Protein AF-A0A7S0TGJ1-F1 (afdb_monomer_lite)

Radius of gyration: 67.85 Å; chains: 1; bounding box: 145×49×220 Å

Sequence (548 aa):
MAGVYGAMGGGLGKPRREGGSGSERRVVVGLFCVAAVCCLGLALLWNATPGSPSSATEMLLAPKAKLGGAAWPAQNTAPAPVHPMSGEAMAHAWRRGLQSPVQNAAEDAVAQRVHLLDRLHKQIAAEQKHVEEMREQEQKLAAKHAEVQAQVEHLTRSSRASASDIHNLRNRYLHKVRELQQEEKMQREHIEDQRVEVHRRIRGLEQDASDLGAGLAKDVAKADYYRSQDAEAARQIEEMEGRAKQAREQEVESRTDLDAARLATLSKRVLEAQAVAKEKVARVVAEEHGQAVRKAVRARRELNTAKEKLLVESAQAKAAVHAAIAAHHGVHHAQHELDEVEEKVARERRLYREEVAKTQNLKSRAIMAEDHARLVEKKTDKAEAELEDLRSTERDKWEQAQEAIAKVETAEGDEAVAKTRGQVVHRESQEAVAEALRVRERATREEQMSRHRLDEAEKGMREMTHRKEVTMVGAVKSMGHARRGDAELAVAEKRRRTAKTASGILQARAQHTEEKAEGLMHSLGALAALARQAARVADQSRVKAQVA

Foldseek 3Di:
DDDDDDDDDDDPDDDDPDDDDDDVVVVVVVVVVVVVVVVVVVVVVVVPDPDDDDPDPPPPPDPPPPPPDPPDPPPPDDDDDDDDDDPVVVVVCVVVVVVVVVVVVVVVVVVVVVVVVVVVVVVVVVVVVVVVVVVVVVVVVVVVVVVVVVVVVVVVVVVVVVVVVVVVVVVVVVVVVVVVVVVVVVVVVVVVVVVVVVVVVVVVVVVVVVVVVVVVVVVVVVVVVVVVVVVVVVVVVVVVVVVVVVVVVPPDDDDDDPPVPVVVVVVVVVVVVVVVVVVVVVVVLVVLLVVLVVLLVVLVVVLVVLVVVLVVLVVVLVVLVVVLVVLVVVLVVLVVVLVVLVVVLVVLVVQLVVLVVLLVVLVVQLVVLVVVLVVLVVVLVVLVVVLVVLVVVLVVLVVVLVVLVVVLVVVVVDDDVCDPVVVVSVVVNVVSVVVNVVSVVVSVVVNVVSVVVNVVSVVVSVVSVVSSVVSVVSSVVSVVVSVVSVVVSVVSVVVSVVSVVSSVVSVVVSVVSVVVSVVSVVVSVVSVVVSVVSVVSSVVSVVSSVVD

Organism: Hemiselmis andersenii (NCBI:txid464988)

Secondary structure (DSSP, 8-state):
-----------------PPP-SSHHHHHHHHHHHHHHHHHHHHHHTT------------------------------PPPP-----HHHHHHHHHHHHHHHHHHHHHHHHHHHHHHHHHHHHHHHHHHHHHHHHHHHHHHHHHHHHHHHHHHHHHHHHHHHHHHHHHHHHHHHHHHHHHHHHHHHHHHHHHHHHHHHHHHHHHHHHHHHHHHHHHHHHHHHHHHHHHHHHHHHHHHHHHHHHHHHHHTTS---S--SSHHHHHHHHHHHHHHHHHHHHHHHHHHHHHHHHHHHHHHHHHHHHHHHHHHHHHHHHHHHHHHHHHHHHHHHHHHHHHHHHHHHHHHHHHHHHHHHHHHHHHHHHHHHHHHHHHHHHHHHHHHHHHHHHHHHHHHHHHHHHHHHHHHHHHHHHHHSS-SSHHHHHHHHHHHHHHHHHHHHHHHHHHHHHHHHHHHHHHHHHHHHHHHHHHHHHHHHHHHHHHHHHHHHHHHHHHHHHHHHHHHHHHHHHHHHHHHHHHHHHHHHHHHHHHHHHHHHHHHHHHHHHHHHHH-

pLDDT: mean 71.43, std 18.02, range [29.83, 93.69]

Structure (mmCIF, N/CA/C/O backbone):
data_AF-A0A7S0TGJ1-F1
#
_entry.id   AF-A0A7S0TGJ1-F1
#
loop_
_atom_site.group_PDB
_atom_site.id
_atom_site.type_symbol
_atom_site.label_atom_id
_atom_site.label_alt_id
_atom_site.label_comp_id
_atom_site.label_asym_id
_atom_site.label_entity_id
_atom_site.label_seq_id
_atom_site.pdbx_PDB_ins_code
_atom_site.Cartn_x
_atom_site.Cartn_y
_atom_site.Cartn_z
_atom_site.occupancy
_atom_site.B_iso_or_equiv
_atom_site.auth_seq_id
_atom_site.auth_comp_id
_atom_site.auth_asym_id
_atom_site.auth_atom_id
_atom_site.pdbx_PDB_model_num
ATOM 1 N N . MET A 1 1 ? -4.775 9.942 70.144 1.00 37.19 1 MET A N 1
ATOM 2 C CA . MET A 1 1 ? -3.330 10.212 70.280 1.00 37.19 1 MET A CA 1
ATOM 3 C C . MET A 1 1 ? -2.711 10.220 68.892 1.00 37.19 1 MET A C 1
ATOM 5 O O . MET A 1 1 ? -2.969 9.272 68.169 1.00 37.19 1 MET A O 1
ATOM 9 N N . ALA A 1 2 ? -1.993 11.311 68.579 1.00 36.16 2 ALA A N 1
ATOM 10 C CA . ALA A 1 2 ? -1.065 11.569 67.459 1.00 36.16 2 ALA A CA 1
ATOM 11 C C . ALA A 1 2 ? -1.489 11.078 66.049 1.00 36.16 2 ALA A C 1
ATOM 13 O O . ALA A 1 2 ? -1.527 9.887 65.796 1.00 36.16 2 ALA A O 1
ATOM 14 N N . GLY A 1 3 ? -1.803 11.900 65.043 1.00 36.00 3 GLY A N 1
ATOM 15 C CA . GLY A 1 3 ? -1.494 13.309 64.811 1.00 36.00 3 GLY A CA 1
ATOM 16 C C . GLY A 1 3 ? -0.112 13.481 64.182 1.00 36.00 3 GLY A C 1
ATOM 17 O O . GLY A 1 3 ? 0.844 13.588 64.934 1.00 36.00 3 GLY A O 1
ATOM 18 N N . VAL A 1 4 ? -0.025 13.565 62.845 1.00 41.81 4 VAL A N 1
ATOM 19 C CA . VAL A 1 4 ? 1.025 14.319 62.131 1.00 41.81 4 VAL A CA 1
ATOM 20 C C . VAL A 1 4 ? 0.439 14.911 60.843 1.00 41.81 4 VAL A C 1
ATOM 22 O O . VAL A 1 4 ? 0.062 14.202 59.913 1.00 41.81 4 VAL A O 1
ATOM 25 N N . TYR A 1 5 ? 0.358 16.239 60.850 1.00 38.88 5 TYR A N 1
ATOM 26 C CA . TYR A 1 5 ? 0.202 17.141 59.713 1.00 38.88 5 TYR A CA 1
ATOM 27 C C . TYR A 1 5 ? 1.490 17.187 58.878 1.00 38.88 5 TYR A C 1
ATOM 29 O O . TYR A 1 5 ? 2.584 17.120 59.431 1.00 38.88 5 TYR A O 1
ATOM 37 N N . GLY A 1 6 ? 1.363 17.431 57.574 1.00 34.47 6 GLY A N 1
ATOM 38 C CA . GLY A 1 6 ? 2.498 17.743 56.704 1.00 34.47 6 GLY A CA 1
ATOM 39 C C . GLY A 1 6 ? 2.051 18.223 55.329 1.00 34.47 6 GLY A C 1
ATOM 40 O O . GLY A 1 6 ? 2.054 17.463 54.369 1.00 34.47 6 GLY A O 1
ATOM 41 N N . ALA A 1 7 ? 1.620 19.482 55.259 1.00 39.09 7 ALA A N 1
ATOM 42 C CA . ALA A 1 7 ? 1.393 20.215 54.019 1.00 39.09 7 ALA A CA 1
ATOM 43 C C . ALA A 1 7 ? 2.721 20.510 53.300 1.00 39.09 7 ALA A C 1
ATOM 45 O O . ALA A 1 7 ? 3.724 20.712 53.974 1.00 39.09 7 ALA A O 1
ATOM 46 N N . MET A 1 8 ? 2.703 20.629 51.967 1.00 34.88 8 MET A N 1
ATOM 47 C CA . MET A 1 8 ? 3.162 21.821 51.229 1.00 34.88 8 MET A CA 1
ATOM 48 C C . MET A 1 8 ? 3.081 21.610 49.706 1.00 34.88 8 MET A C 1
ATOM 50 O O . MET A 1 8 ? 3.581 20.626 49.176 1.00 34.88 8 MET A O 1
ATOM 54 N N . GLY A 1 9 ? 2.553 22.626 49.013 1.00 31.33 9 GLY A N 1
ATOM 55 C CA . GLY A 1 9 ? 3.303 23.226 47.905 1.00 31.33 9 GLY A CA 1
ATOM 56 C C . GLY A 1 9 ? 2.837 22.965 46.472 1.00 31.33 9 GLY A C 1
ATOM 57 O O . GLY A 1 9 ? 3.337 22.070 45.812 1.00 31.33 9 GLY A O 1
ATOM 58 N N . GLY A 1 10 ? 1.994 23.871 45.965 1.00 32.47 10 GLY A N 1
ATOM 59 C CA . GLY A 1 10 ? 2.316 24.681 44.778 1.00 32.47 10 GLY A CA 1
ATOM 60 C C . GLY A 1 10 ? 2.366 24.009 43.401 1.00 32.47 10 GLY A C 1
ATOM 61 O O . GLY A 1 10 ? 3.331 23.343 43.052 1.00 32.47 10 GLY A O 1
ATOM 62 N N . GLY A 1 11 ? 1.391 24.334 42.544 1.00 31.67 11 GLY A N 1
ATOM 63 C CA . GLY A 1 11 ? 1.471 24.004 41.119 1.00 31.67 11 GLY A CA 1
ATOM 64 C C . GLY A 1 11 ? 0.236 24.361 40.296 1.00 31.67 11 GLY A C 1
ATOM 65 O O . GLY A 1 11 ? -0.261 23.523 39.553 1.00 31.67 11 GLY A O 1
ATOM 66 N N . LEU A 1 12 ? -0.282 25.589 40.413 1.00 40.62 12 LEU A N 1
ATOM 67 C CA . LEU A 1 12 ? -1.265 26.130 39.464 1.00 40.62 12 LEU A CA 1
ATOM 68 C C . LEU A 1 12 ? -0.578 26.416 38.117 1.00 40.62 12 LEU A C 1
ATOM 70 O O . LEU A 1 12 ? -0.159 27.537 37.835 1.00 40.62 12 LEU A O 1
ATOM 74 N N . GLY A 1 13 ? -0.457 25.385 37.283 1.00 32.91 13 GLY A N 1
ATOM 75 C CA . GLY A 1 13 ? -0.057 25.504 35.884 1.00 32.91 13 GLY A CA 1
ATOM 76 C C . GLY A 1 13 ? -1.261 25.832 35.002 1.00 32.91 13 GLY A C 1
ATOM 77 O O . GLY A 1 13 ? -2.020 24.946 34.624 1.00 32.91 13 GLY A O 1
ATOM 78 N N . LYS A 1 14 ? -1.434 27.113 34.660 1.00 40.56 14 LYS A N 1
ATOM 79 C CA . LYS A 1 14 ? -2.301 27.552 33.553 1.00 40.56 14 LYS A CA 1
ATOM 80 C C . LYS A 1 14 ? -1.776 26.965 32.232 1.00 40.56 14 LYS A C 1
ATOM 82 O O . LYS A 1 14 ? -0.620 27.239 31.908 1.00 40.56 14 LYS A O 1
ATOM 87 N N . PRO A 1 15 ? -2.588 26.299 31.392 1.00 38.78 15 PRO A N 1
ATOM 88 C CA . PRO A 1 15 ? -2.258 26.196 29.983 1.00 38.78 15 PRO A CA 1
ATOM 89 C C . PRO A 1 15 ? -2.573 27.535 29.307 1.00 38.78 15 PRO A C 1
ATOM 91 O O . PRO A 1 15 ? -3.709 28.007 29.231 1.00 38.78 15 PRO A O 1
ATOM 94 N N . ARG A 1 16 ? -1.489 28.165 28.871 1.00 33.72 16 ARG A N 1
ATOM 95 C CA . ARG A 1 16 ? -1.413 29.361 28.045 1.00 33.72 16 ARG A CA 1
ATOM 96 C C . ARG A 1 16 ? -2.177 29.109 26.737 1.00 33.72 16 ARG A C 1
ATOM 98 O O . ARG A 1 16 ? -1.843 28.196 25.990 1.00 33.72 16 ARG A O 1
ATOM 105 N N . ARG A 1 17 ? -3.196 29.929 26.459 1.00 42.38 17 ARG A N 1
ATOM 106 C CA . ARG A 1 17 ? -3.694 30.152 25.094 1.00 42.38 17 ARG A CA 1
ATOM 107 C C . ARG A 1 17 ? -2.546 30.780 24.303 1.00 42.38 17 ARG A C 1
ATOM 109 O O . ARG A 1 17 ? -2.252 31.955 24.502 1.00 42.38 17 ARG A O 1
ATOM 116 N N . GLU A 1 18 ? -1.910 30.005 23.436 1.00 37.72 18 GLU A N 1
ATOM 117 C CA . GLU A 1 18 ? -1.131 30.539 22.322 1.00 37.72 18 GLU A CA 1
ATOM 118 C C . GLU A 1 18 ? -1.957 30.413 21.045 1.00 37.72 18 GLU A C 1
ATOM 120 O O . GLU A 1 18 ? -2.684 29.443 20.822 1.00 37.72 18 GLU A O 1
ATOM 125 N N . GLY A 1 19 ? -1.946 31.514 20.303 1.00 35.44 19 GLY A N 1
ATOM 126 C CA . GLY A 1 19 ? -2.910 31.849 19.280 1.00 35.44 19 GLY A CA 1
ATOM 127 C C . GLY A 1 19 ? -2.771 31.014 18.020 1.00 35.44 19 GLY A C 1
ATOM 128 O O . GLY A 1 19 ? -1.680 30.669 17.570 1.00 35.44 19 GLY A O 1
ATOM 129 N N . GLY A 1 20 ? -3.925 30.767 17.410 1.00 44.50 20 GLY A N 1
ATOM 130 C CA . GLY A 1 20 ? -3.998 30.433 16.004 1.00 44.50 20 GLY A CA 1
ATOM 131 C C . GLY A 1 20 ? -3.552 31.620 15.155 1.00 44.50 20 GLY A C 1
ATOM 132 O O . GLY A 1 20 ? -4.151 32.686 15.207 1.00 44.50 20 GLY A O 1
ATOM 133 N N . SER A 1 21 ? -2.515 31.409 14.353 1.00 45.38 21 SER A N 1
ATOM 134 C CA . SER A 1 21 ? -2.372 31.985 13.013 1.00 45.38 21 SER A CA 1
ATOM 135 C C . SER A 1 21 ? -1.177 31.303 12.348 1.00 45.38 21 SER A C 1
ATOM 137 O O . SER A 1 21 ? -0.030 31.630 12.645 1.00 45.38 21 SER A O 1
ATOM 139 N N . GLY A 1 22 ? -1.399 30.320 11.476 1.00 40.94 22 GLY A N 1
ATOM 140 C CA . GLY A 1 22 ? -0.255 29.691 10.805 1.00 40.94 22 GLY A CA 1
ATOM 141 C C . GLY A 1 22 ? -0.551 28.621 9.763 1.00 40.94 22 GLY A C 1
ATOM 142 O O . GLY A 1 22 ? 0.286 28.404 8.889 1.00 40.94 22 GLY A O 1
ATOM 143 N N . SER A 1 23 ? -1.719 27.978 9.788 1.00 40.00 23 SER A N 1
ATOM 144 C CA . SER A 1 23 ? -2.023 26.900 8.836 1.00 40.00 23 SER A CA 1
ATOM 145 C C . SER A 1 23 ? -2.669 27.382 7.532 1.00 40.00 23 SER A C 1
ATOM 147 O O . SER A 1 23 ? -2.473 26.746 6.500 1.00 40.00 23 SER A O 1
ATOM 149 N N . GLU A 1 24 ? -3.340 28.537 7.513 1.00 44.03 24 GLU A N 1
ATOM 150 C CA . GLU A 1 24 ? -4.018 29.022 6.295 1.00 44.03 24 GLU A CA 1
ATOM 151 C C . GLU A 1 24 ? -3.068 29.621 5.245 1.00 44.03 24 GLU A C 1
ATOM 153 O O . GLU A 1 24 ? -3.372 29.597 4.054 1.00 44.03 24 GLU A O 1
ATOM 158 N N . ARG A 1 25 ? -1.862 30.072 5.623 1.00 44.19 25 ARG A N 1
ATOM 159 C CA . ARG A 1 25 ? -0.899 30.628 4.647 1.00 44.19 25 ARG A CA 1
ATOM 160 C C . ARG A 1 25 ? -0.108 29.576 3.867 1.00 44.19 25 ARG A C 1
ATOM 162 O O . ARG A 1 25 ? 0.466 29.909 2.837 1.00 44.19 25 ARG A O 1
ATOM 169 N N . ARG A 1 26 ? -0.089 28.308 4.298 1.00 44.56 26 ARG A N 1
ATOM 170 C CA . ARG A 1 26 ? 0.627 27.240 3.566 1.00 44.56 26 ARG A CA 1
ATOM 171 C C . ARG A 1 26 ? -0.214 26.602 2.460 1.00 44.56 26 ARG A C 1
ATOM 173 O O . ARG A 1 26 ? 0.349 26.112 1.487 1.00 44.56 26 ARG A O 1
ATOM 180 N N . VAL A 1 27 ? -1.541 26.681 2.556 1.00 47.38 27 VAL A N 1
ATOM 181 C CA . VAL A 1 27 ? -2.450 26.143 1.530 1.00 47.38 27 VAL A CA 1
ATOM 182 C C . VAL A 1 27 ? -2.528 27.072 0.310 1.00 47.38 27 VAL A C 1
ATOM 184 O O . VAL A 1 27 ? -2.579 26.595 -0.820 1.00 47.38 27 VAL A O 1
ATOM 187 N N . VAL A 1 28 ? -2.412 28.391 0.502 1.00 45.25 28 VAL A N 1
ATOM 188 C CA . VAL A 1 28 ? -2.450 29.365 -0.608 1.00 45.25 28 VAL A CA 1
ATOM 189 C C . VAL A 1 28 ? -1.144 29.379 -1.422 1.00 45.25 28 VAL A C 1
ATOM 191 O O . VAL A 1 28 ? -1.186 29.514 -2.642 1.00 45.25 28 VAL A O 1
ATOM 194 N N . VAL A 1 29 ? 0.015 29.145 -0.794 1.00 45.78 29 VAL A N 1
ATOM 195 C CA . VAL A 1 29 ? 1.311 29.077 -1.506 1.00 45.78 29 VAL A CA 1
ATOM 196 C C . VAL A 1 29 ? 1.459 27.770 -2.302 1.00 45.78 29 VAL A C 1
ATOM 198 O O . VAL A 1 29 ? 2.026 27.775 -3.392 1.00 45.78 29 VAL A O 1
ATOM 201 N N . GLY A 1 30 ? 0.877 26.662 -1.825 1.00 42.03 30 GLY A N 1
ATOM 202 C CA . GLY A 1 30 ? 0.850 25.393 -2.564 1.00 42.03 30 GLY A CA 1
ATOM 203 C C . GLY A 1 30 ? -0.018 25.434 -3.829 1.00 42.03 30 GLY A C 1
ATOM 204 O O . GLY A 1 30 ? 0.357 24.863 -4.850 1.00 42.03 30 GLY A O 1
ATOM 205 N N . LEU A 1 31 ? -1.140 26.160 -3.796 1.00 45.44 31 LEU A N 1
ATOM 206 C CA . LEU A 1 31 ? -2.045 26.314 -4.944 1.00 45.44 31 LEU A CA 1
ATOM 207 C C . LEU A 1 31 ? -1.487 27.245 -6.035 1.00 45.44 31 LEU A C 1
ATOM 209 O O . LEU A 1 31 ? -1.687 26.978 -7.220 1.00 45.44 31 LEU A O 1
ATOM 213 N N . PHE A 1 32 ? -0.716 28.276 -5.669 1.00 42.59 32 PHE A N 1
ATOM 214 C CA . PHE A 1 32 ? -0.068 29.160 -6.649 1.00 42.59 32 PHE A CA 1
ATOM 215 C C . PHE A 1 32 ? 1.072 28.477 -7.424 1.00 42.59 32 PHE A C 1
ATOM 217 O O . PHE A 1 32 ? 1.235 28.731 -8.619 1.00 42.59 32 PHE A O 1
ATOM 224 N N . CYS A 1 33 ? 1.811 27.553 -6.802 1.00 45.12 33 CYS A N 1
ATOM 225 C CA . CYS A 1 33 ? 2.866 26.801 -7.491 1.00 45.12 33 CYS A CA 1
ATOM 226 C C . CYS A 1 33 ? 2.312 25.788 -8.509 1.00 45.12 33 CYS A C 1
ATOM 228 O O . CYS A 1 33 ? 2.917 25.585 -9.559 1.00 45.12 33 CYS A O 1
ATOM 230 N N . VAL A 1 34 ? 1.141 25.193 -8.254 1.00 49.81 34 VAL A N 1
ATOM 231 C CA . VAL A 1 34 ? 0.502 24.258 -9.201 1.00 49.81 34 VAL A CA 1
ATOM 232 C C . VAL A 1 34 ? -0.098 25.002 -10.402 1.00 49.81 34 VAL A C 1
ATOM 234 O O . VAL A 1 34 ? 0.002 24.520 -11.531 1.00 49.81 34 VAL A O 1
ATOM 237 N N . ALA A 1 35 ? -0.632 26.211 -10.196 1.00 44.31 35 ALA A N 1
ATOM 238 C CA . ALA A 1 35 ? -1.129 27.059 -11.281 1.00 44.31 35 ALA A CA 1
ATOM 239 C C . ALA A 1 35 ? 0.004 27.589 -12.186 1.00 44.31 35 ALA A C 1
ATOM 241 O O . ALA A 1 35 ? -0.128 27.565 -13.408 1.00 44.31 35 ALA A O 1
ATOM 242 N N . ALA A 1 36 ? 1.152 27.984 -11.621 1.00 45.03 36 ALA A N 1
ATOM 243 C CA . ALA A 1 36 ? 2.300 28.463 -12.401 1.00 45.03 36 ALA A CA 1
ATOM 244 C C . ALA A 1 36 ? 2.950 27.360 -13.262 1.00 45.03 36 ALA A C 1
ATOM 246 O O . ALA A 1 36 ? 3.351 27.614 -14.399 1.00 45.03 36 ALA A O 1
ATOM 247 N N . VAL A 1 37 ? 2.996 26.119 -12.763 1.00 52.09 37 VAL A N 1
ATOM 248 C CA . VAL A 1 37 ? 3.531 24.966 -13.511 1.00 52.09 37 VAL A CA 1
ATOM 249 C C . VAL A 1 37 ? 2.563 24.505 -14.612 1.00 52.09 37 VAL A C 1
ATOM 251 O O . VAL A 1 37 ? 3.011 24.108 -15.687 1.00 52.09 37 VAL A O 1
ATOM 254 N N . CYS A 1 38 ? 1.245 24.649 -14.418 1.00 48.00 38 CYS A N 1
ATOM 255 C CA . CYS A 1 38 ? 0.262 24.384 -15.476 1.00 48.00 38 CYS A CA 1
ATOM 256 C C . CYS A 1 38 ? 0.283 25.448 -16.592 1.00 48.00 38 CYS A C 1
ATOM 258 O O . CYS A 1 38 ? 0.140 25.100 -17.764 1.00 48.00 38 CYS A O 1
ATOM 260 N N . CYS A 1 39 ? 0.533 26.723 -16.270 1.00 42.84 39 CYS A N 1
ATOM 261 C CA . CYS A 1 39 ? 0.654 27.785 -17.278 1.00 42.84 39 CYS A CA 1
ATOM 262 C C . CYS A 1 39 ? 1.944 27.679 -18.116 1.00 42.84 39 CYS A C 1
ATOM 264 O O . CYS A 1 39 ? 1.918 27.966 -19.311 1.00 42.84 39 CYS A O 1
ATOM 266 N N . LEU A 1 40 ? 3.054 27.201 -17.537 1.00 44.47 40 LEU A N 1
ATOM 267 C CA . LEU A 1 40 ? 4.295 26.920 -18.280 1.00 44.47 40 LEU A CA 1
ATOM 268 C C . LEU A 1 40 ? 4.180 25.674 -19.178 1.00 44.47 40 LEU A C 1
ATOM 270 O O . LEU A 1 40 ? 4.745 25.655 -20.271 1.00 44.47 40 LEU A O 1
ATOM 274 N N . GLY A 1 41 ? 3.395 24.670 -18.770 1.00 41.62 41 GLY A N 1
ATOM 275 C CA . GLY A 1 41 ? 3.066 23.513 -19.612 1.00 41.62 41 GLY A CA 1
ATOM 276 C C . GLY A 1 41 ? 2.197 23.872 -20.824 1.00 41.62 41 GLY A C 1
ATOM 277 O O . GLY A 1 41 ? 2.418 23.351 -21.914 1.00 41.62 41 GLY A O 1
ATOM 278 N N . LEU A 1 42 ? 1.265 24.818 -20.669 1.00 43.94 42 LEU A N 1
ATOM 279 C CA . LEU A 1 42 ? 0.424 25.319 -21.765 1.00 43.94 42 LEU A CA 1
ATOM 280 C C . LEU A 1 42 ? 1.164 26.288 -22.705 1.00 43.94 42 LEU A C 1
ATOM 282 O O . LEU A 1 42 ? 0.893 26.281 -23.902 1.00 43.94 42 LEU A O 1
ATOM 286 N N . ALA A 1 43 ? 2.151 27.048 -22.218 1.00 40.94 43 ALA A N 1
ATOM 287 C CA . ALA A 1 43 ? 2.995 27.901 -23.065 1.00 40.94 43 ALA A CA 1
ATOM 288 C C . ALA A 1 43 ? 3.968 27.101 -23.960 1.00 40.94 43 ALA A C 1
ATOM 290 O O . ALA A 1 43 ? 4.314 27.550 -25.051 1.00 40.94 43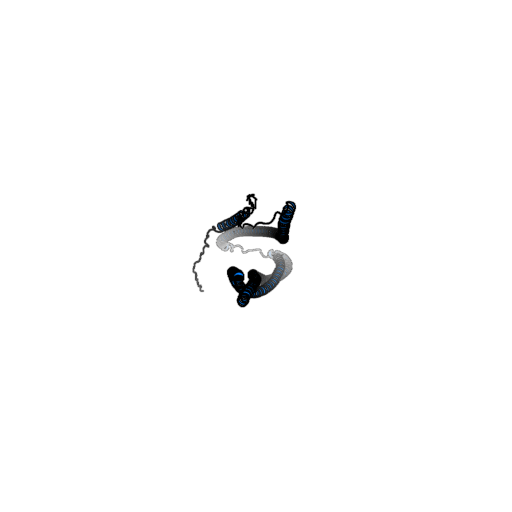 ALA A O 1
ATOM 291 N N . LEU A 1 44 ? 4.374 25.896 -23.541 1.00 42.56 44 LEU A N 1
ATOM 292 C C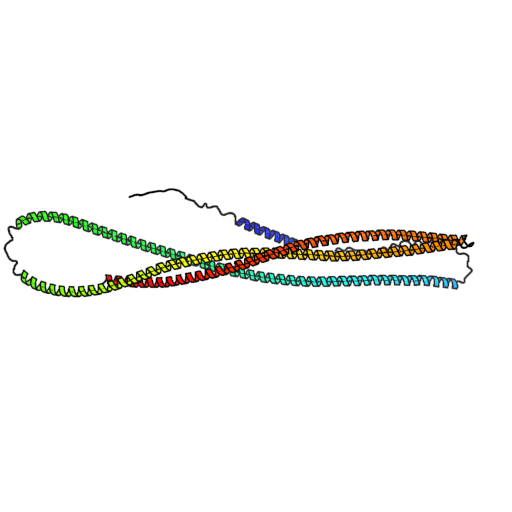A . LEU A 1 44 ? 5.204 24.994 -24.353 1.00 42.56 44 LEU A CA 1
ATOM 293 C C . LEU A 1 44 ? 4.391 24.168 -25.364 1.00 42.56 44 LEU A C 1
ATOM 295 O O . LEU A 1 44 ? 4.931 23.772 -26.393 1.00 42.56 44 LEU A O 1
ATOM 299 N N . LEU A 1 45 ? 3.094 23.962 -25.115 1.00 41.31 45 LEU A N 1
ATOM 300 C CA . LEU A 1 45 ? 2.175 23.300 -26.050 1.00 41.31 45 LEU A CA 1
ATOM 301 C C . LEU A 1 45 ? 1.581 24.251 -27.101 1.00 41.31 45 LEU A C 1
ATOM 303 O O . LEU A 1 45 ? 1.159 23.785 -28.155 1.00 41.31 45 LEU A O 1
ATOM 307 N N . TRP A 1 46 ? 1.607 25.570 -26.875 1.00 39.72 46 TRP A N 1
ATOM 308 C CA . TRP A 1 46 ? 1.135 26.550 -27.864 1.00 39.72 46 TRP A CA 1
ATOM 309 C C . TRP A 1 46 ? 2.192 26.965 -28.904 1.00 39.72 46 TRP A C 1
ATOM 311 O O . TRP A 1 46 ? 1.837 27.518 -29.938 1.00 39.72 46 TRP A O 1
ATOM 321 N N . ASN A 1 47 ? 3.472 26.636 -28.686 1.00 35.72 47 ASN A N 1
ATOM 322 C CA . ASN A 1 47 ? 4.553 26.837 -29.667 1.00 35.72 47 ASN A CA 1
ATOM 323 C C . ASN A 1 47 ? 4.782 25.629 -30.596 1.00 35.72 47 ASN A C 1
ATOM 325 O O . ASN A 1 47 ? 5.729 25.622 -31.380 1.00 35.72 47 ASN A O 1
ATOM 329 N N . ALA A 1 48 ? 3.915 24.616 -30.537 1.00 36.59 48 ALA A N 1
ATOM 330 C CA . ALA A 1 48 ? 3.970 23.429 -31.386 1.00 36.59 48 ALA A CA 1
ATOM 331 C C . ALA A 1 48 ? 2.755 23.358 -32.326 1.00 36.59 48 ALA A C 1
ATOM 333 O O . ALA A 1 48 ? 2.021 22.375 -32.357 1.00 36.59 48 ALA A O 1
ATOM 334 N N . THR A 1 49 ? 2.540 24.409 -33.115 1.00 38.25 49 THR A N 1
ATOM 335 C CA . THR A 1 49 ? 1.734 24.339 -34.342 1.00 38.25 49 THR A CA 1
ATOM 336 C C . THR A 1 49 ? 2.661 24.489 -35.545 1.00 38.25 49 THR A C 1
ATOM 338 O O . THR A 1 49 ? 3.251 25.561 -35.691 1.00 38.25 49 THR A O 1
ATOM 341 N N . PRO A 1 50 ? 2.782 23.500 -36.451 1.00 41.28 50 PRO A N 1
ATOM 342 C CA . PRO A 1 50 ? 3.354 23.747 -37.761 1.00 41.28 50 PRO A CA 1
ATOM 343 C C . PRO A 1 50 ? 2.260 24.374 -38.632 1.00 41.28 50 PRO A C 1
ATOM 345 O O . PRO A 1 50 ? 1.549 23.701 -39.373 1.00 41.28 50 PRO A O 1
ATOM 348 N N . GLY A 1 51 ? 2.095 25.687 -38.495 1.00 31.56 51 GLY A N 1
ATOM 349 C CA . GLY A 1 51 ? 1.518 26.500 -39.553 1.00 31.56 51 GLY A CA 1
ATOM 350 C C . GLY A 1 51 ? 2.591 26.691 -40.614 1.00 31.56 51 GLY A C 1
ATOM 351 O O . GLY A 1 51 ? 3.644 27.256 -40.330 1.00 31.56 51 GLY A O 1
ATOM 352 N N . SER A 1 52 ? 2.333 26.197 -41.820 1.00 38.69 52 SER A N 1
ATOM 353 C CA . SER A 1 52 ? 3.080 26.555 -43.019 1.00 38.69 52 SER A CA 1
ATOM 354 C C . SER A 1 52 ? 3.181 28.078 -43.156 1.00 38.69 52 SER A C 1
ATOM 356 O O . SER A 1 52 ? 2.155 28.763 -43.108 1.00 38.69 52 SER A O 1
ATOM 358 N N . PRO A 1 53 ? 4.370 28.587 -43.491 1.00 33.56 53 PRO A N 1
ATOM 359 C CA . PRO A 1 53 ? 4.443 29.477 -44.628 1.00 33.56 53 PRO A CA 1
ATOM 360 C C . PRO A 1 53 ? 5.463 28.942 -45.626 1.00 33.56 53 PRO A C 1
ATOM 362 O O . PRO A 1 53 ? 6.628 28.694 -45.328 1.00 33.56 53 PRO A O 1
ATOM 365 N N . SER A 1 54 ? 4.966 28.790 -46.843 1.00 36.97 54 SER A N 1
ATOM 366 C CA . SER A 1 54 ? 5.708 28.860 -48.086 1.00 36.97 54 SER A CA 1
ATOM 367 C C . SER A 1 54 ? 6.801 29.938 -48.038 1.00 36.97 54 SER A C 1
ATOM 369 O O . SER A 1 54 ? 6.537 31.111 -48.295 1.00 36.97 54 SER A O 1
ATOM 371 N N . SER A 1 55 ? 8.039 29.542 -47.756 1.00 30.39 55 SER A N 1
ATOM 372 C CA . SER A 1 55 ? 9.214 30.271 -48.219 1.00 30.39 55 SER A CA 1
ATOM 373 C C . SER A 1 55 ? 9.693 29.590 -49.491 1.00 30.39 55 SER A C 1
ATOM 375 O O . SER A 1 55 ? 10.419 28.594 -49.462 1.00 30.39 55 SER A O 1
ATOM 377 N N . ALA A 1 56 ? 9.228 30.137 -50.610 1.00 41.03 56 ALA A N 1
ATOM 378 C CA . ALA A 1 56 ? 9.841 29.969 -51.907 1.00 41.03 56 ALA A CA 1
ATOM 379 C C . ALA A 1 56 ? 11.348 30.229 -51.777 1.00 41.03 56 ALA A C 1
ATOM 381 O O . ALA A 1 56 ? 11.791 31.357 -51.584 1.00 41.03 56 ALA A O 1
ATOM 382 N N . THR A 1 57 ? 12.135 29.164 -51.846 1.00 34.34 57 THR A N 1
ATOM 383 C CA . THR A 1 57 ? 13.519 29.252 -52.294 1.00 34.34 57 THR A CA 1
ATOM 384 C C . THR A 1 57 ? 13.505 28.710 -53.708 1.00 34.34 57 THR A C 1
ATOM 386 O O . THR A 1 57 ? 13.520 27.504 -53.941 1.00 34.34 57 THR A O 1
ATOM 389 N N . GLU A 1 58 ? 13.387 29.635 -54.658 1.00 36.56 58 GLU A N 1
ATOM 390 C CA . GLU A 1 58 ? 13.763 29.412 -56.045 1.00 36.56 58 GLU A CA 1
ATOM 391 C C . GLU A 1 58 ? 15.214 28.916 -56.067 1.00 36.56 58 GLU A C 1
ATOM 393 O O . GLU A 1 58 ? 16.167 29.694 -56.074 1.00 36.56 58 GLU A O 1
ATOM 398 N N . MET A 1 59 ? 15.407 27.599 -56.080 1.00 30.77 59 MET A N 1
ATOM 399 C CA . MET A 1 59 ? 16.630 27.019 -56.614 1.00 30.77 59 MET A CA 1
ATOM 400 C C . MET A 1 59 ? 16.493 27.008 -58.136 1.00 30.77 59 MET A C 1
ATOM 402 O O . MET A 1 59 ? 16.151 26.007 -58.762 1.00 30.77 59 MET A O 1
ATOM 406 N N . LEU A 1 60 ? 16.775 28.169 -58.728 1.00 34.19 60 LEU A N 1
ATOM 407 C CA . LEU A 1 60 ? 17.220 28.290 -60.110 1.00 34.19 60 LEU A CA 1
ATOM 408 C C . LEU A 1 60 ? 18.545 27.528 -60.257 1.00 34.19 60 LEU A C 1
ATOM 410 O O . LEU A 1 60 ? 19.630 28.106 -60.234 1.00 34.19 60 LEU A O 1
ATOM 414 N N . LEU A 1 61 ? 18.467 26.211 -60.435 1.00 32.88 61 LEU A N 1
ATOM 415 C CA . LEU A 1 61 ? 19.541 25.439 -61.052 1.00 32.88 61 LEU A CA 1
ATOM 416 C C . LEU A 1 61 ? 19.421 25.607 -62.567 1.00 32.88 61 LEU A C 1
ATOM 418 O O . LEU A 1 61 ? 19.003 24.718 -63.301 1.00 32.88 61 LEU A O 1
ATOM 422 N N . ALA A 1 62 ? 19.804 26.797 -63.029 1.00 29.83 62 ALA A N 1
ATOM 423 C CA . ALA A 1 62 ? 20.266 26.967 -64.392 1.00 29.83 62 ALA A CA 1
ATOM 424 C C . ALA A 1 62 ? 21.501 26.068 -64.574 1.00 29.83 62 ALA A C 1
ATOM 426 O O . ALA A 1 62 ? 22.468 26.218 -63.816 1.00 29.83 62 ALA A O 1
ATOM 427 N N . PRO A 1 63 ? 21.540 25.162 -65.564 1.00 34.56 63 PRO A N 1
ATOM 428 C CA . PRO A 1 63 ? 22.798 24.558 -65.947 1.00 34.56 63 PRO A CA 1
ATOM 429 C C . PRO A 1 63 ? 23.651 25.666 -66.574 1.00 34.56 63 PRO A C 1
ATOM 431 O O . PRO A 1 63 ? 23.541 25.977 -67.758 1.00 34.56 63 PRO A O 1
ATOM 434 N N . LYS A 1 64 ? 24.532 26.280 -65.774 1.00 31.25 64 LYS A N 1
ATOM 435 C CA . LYS A 1 64 ? 25.744 26.911 -66.300 1.00 31.25 64 LYS A CA 1
ATOM 436 C C . LYS A 1 64 ? 26.579 25.789 -66.905 1.00 31.25 64 LYS A C 1
ATOM 438 O O . LYS A 1 64 ? 27.464 25.236 -66.255 1.00 31.25 64 LYS A O 1
ATOM 443 N N . ALA A 1 65 ? 26.299 25.470 -68.164 1.00 33.06 65 ALA A N 1
ATOM 444 C CA . ALA A 1 65 ? 27.294 24.917 -69.055 1.00 33.06 65 ALA A CA 1
ATOM 445 C C . ALA A 1 65 ? 28.440 25.936 -69.092 1.00 33.06 65 ALA A C 1
ATOM 447 O O . ALA A 1 65 ? 28.409 26.921 -69.829 1.00 33.06 65 ALA A O 1
ATOM 448 N N . LYS A 1 66 ? 29.445 25.738 -68.232 1.00 32.44 66 LYS A N 1
ATOM 449 C CA . LYS A 1 66 ? 30.784 26.237 -68.514 1.00 32.44 66 LYS A CA 1
ATOM 450 C C . LYS A 1 66 ? 31.193 25.532 -69.801 1.00 32.44 66 LYS A C 1
ATOM 452 O O . LYS A 1 66 ? 31.686 24.410 -69.772 1.00 32.44 66 LYS A O 1
ATOM 457 N N . LEU A 1 67 ? 30.940 26.210 -70.916 1.00 37.12 67 LEU A N 1
ATOM 458 C CA . LEU A 1 67 ? 31.709 26.115 -72.147 1.00 37.12 67 LEU A CA 1
ATOM 459 C C . LEU A 1 67 ? 33.164 26.426 -71.772 1.00 37.12 67 LEU A C 1
ATOM 461 O O . LEU A 1 67 ? 33.646 27.547 -71.912 1.00 37.12 67 LEU A O 1
ATOM 465 N N . GLY A 1 68 ? 33.831 25.441 -71.173 1.00 30.31 68 GLY A N 1
ATOM 466 C CA . GLY A 1 68 ? 35.275 25.391 -71.097 1.00 30.31 68 GLY A CA 1
ATOM 467 C C . GLY A 1 68 ? 35.740 25.231 -72.528 1.00 30.31 68 GLY A C 1
ATOM 468 O O . GLY A 1 68 ? 35.480 24.200 -73.144 1.00 30.31 68 GLY A O 1
ATOM 469 N N . GLY A 1 69 ? 36.319 26.302 -73.064 1.00 35.38 69 GLY A N 1
ATOM 470 C CA . GLY A 1 69 ? 36.844 26.344 -74.413 1.00 35.38 69 GLY A CA 1
ATOM 471 C C . GLY A 1 69 ? 37.747 25.147 -74.658 1.00 35.38 69 GLY A C 1
ATOM 472 O O . GLY A 1 69 ? 38.853 25.070 -74.125 1.00 35.38 69 GLY A O 1
ATOM 473 N N . ALA A 1 70 ? 37.274 24.233 -75.499 1.00 32.03 70 ALA A N 1
ATOM 474 C CA . ALA A 1 70 ? 38.156 23.406 -76.290 1.00 32.03 70 ALA A CA 1
ATOM 475 C C . ALA A 1 70 ? 38.850 24.366 -77.259 1.00 32.03 70 ALA A C 1
ATOM 477 O O . ALA A 1 70 ? 38.327 24.711 -78.319 1.00 32.03 70 ALA A O 1
ATOM 478 N N . ALA A 1 71 ? 39.993 24.885 -76.813 1.00 32.00 71 ALA A N 1
ATOM 479 C CA . ALA A 1 71 ? 40.977 25.488 -77.679 1.00 32.00 71 ALA A CA 1
ATOM 480 C C . ALA A 1 71 ? 41.282 24.458 -78.768 1.00 32.00 71 ALA A C 1
ATOM 482 O O . ALA A 1 71 ? 41.839 23.396 -78.497 1.00 32.00 71 ALA A O 1
ATOM 483 N N . TRP A 1 72 ? 40.853 24.758 -79.987 1.00 31.66 72 TRP A N 1
ATOM 484 C CA . TRP A 1 72 ? 41.329 24.069 -81.170 1.00 31.66 72 TRP A CA 1
ATOM 485 C C . TRP A 1 72 ? 42.846 24.273 -81.216 1.00 31.66 72 TRP A C 1
ATOM 487 O O . TRP A 1 72 ? 43.280 25.429 -81.270 1.00 31.66 72 TRP A O 1
ATOM 497 N N . PRO A 1 73 ? 43.685 23.223 -81.198 1.00 39.00 73 PRO A N 1
ATOM 498 C CA . PRO A 1 73 ? 45.061 23.406 -81.603 1.00 39.00 73 PRO A CA 1
ATOM 499 C C . PRO A 1 73 ? 45.035 23.658 -83.111 1.00 39.00 73 PRO A C 1
ATOM 501 O O . PRO A 1 73 ? 44.886 22.742 -83.918 1.00 39.00 73 PRO A O 1
ATOM 504 N N . ALA A 1 74 ? 45.161 24.927 -83.494 1.00 39.47 74 ALA A N 1
ATOM 505 C CA . ALA A 1 74 ? 45.580 25.313 -84.829 1.00 39.47 74 ALA A CA 1
ATOM 506 C C . ALA A 1 74 ? 47.027 24.834 -85.029 1.00 39.47 74 ALA A C 1
ATOM 508 O O . ALA A 1 74 ? 47.982 25.584 -84.844 1.00 39.47 74 ALA A O 1
ATOM 509 N N . GLN A 1 75 ? 47.197 23.555 -85.364 1.00 33.38 75 GLN A N 1
ATOM 510 C CA . GLN A 1 75 ? 48.432 23.053 -85.946 1.00 33.38 75 GLN A CA 1
ATOM 511 C C . GLN A 1 75 ? 48.329 23.194 -87.462 1.00 33.38 75 GLN A C 1
ATOM 513 O O . GLN A 1 75 ? 47.811 22.331 -88.167 1.00 33.38 75 GLN A O 1
ATOM 518 N N . ASN A 1 76 ? 48.855 24.320 -87.945 1.00 42.53 76 ASN A N 1
ATOM 519 C CA . ASN A 1 76 ? 49.333 24.462 -89.312 1.00 42.53 76 ASN A CA 1
ATOM 520 C C . ASN A 1 76 ? 50.383 23.375 -89.573 1.00 42.53 76 ASN A C 1
ATOM 522 O O . ASN A 1 76 ? 51.548 23.524 -89.214 1.00 42.53 76 ASN A O 1
ATOM 526 N N . THR A 1 77 ? 49.969 22.291 -90.218 1.00 37.19 77 THR A N 1
ATOM 527 C CA . THR A 1 77 ? 50.867 21.428 -90.982 1.00 37.19 77 THR A CA 1
ATOM 528 C C . THR A 1 77 ? 50.315 21.355 -92.397 1.00 37.19 77 THR A C 1
ATOM 530 O O . THR A 1 77 ? 49.200 20.903 -92.640 1.00 37.19 77 THR A O 1
ATOM 533 N N . ALA A 1 78 ? 51.076 21.926 -93.328 1.00 37.38 78 ALA A N 1
ATOM 534 C CA . ALA A 1 78 ? 50.769 21.905 -94.747 1.00 37.38 78 ALA A CA 1
ATOM 535 C C . ALA A 1 78 ? 50.811 20.456 -95.264 1.00 37.38 78 ALA A C 1
ATOM 537 O O . ALA A 1 78 ? 51.819 19.781 -95.037 1.00 37.38 78 ALA A O 1
ATOM 538 N N . PRO A 1 79 ? 49.791 19.965 -95.990 1.00 41.09 79 PRO A N 1
ATOM 539 C CA . PRO A 1 79 ? 49.943 18.749 -96.765 1.00 41.09 79 PRO A CA 1
ATOM 540 C C . PRO A 1 79 ? 50.614 19.054 -98.109 1.00 41.09 79 PRO A C 1
ATOM 542 O O . PRO A 1 79 ? 50.250 19.985 -98.827 1.00 41.09 79 PRO A O 1
ATOM 545 N N . ALA A 1 80 ? 51.605 18.224 -98.423 1.00 41.25 80 ALA A N 1
ATOM 546 C CA . ALA A 1 80 ? 52.272 18.096 -99.714 1.00 41.25 80 ALA A CA 1
ATOM 547 C C . ALA A 1 80 ? 51.268 17.830 -100.867 1.00 41.25 80 ALA A C 1
ATOM 549 O O . ALA A 1 80 ? 50.141 17.393 -100.615 1.00 41.25 80 ALA A O 1
ATOM 550 N N . PRO A 1 81 ? 51.644 18.094 -102.135 1.00 45.25 81 PRO A N 1
ATOM 551 C CA . PRO A 1 81 ? 50.696 18.177 -103.238 1.00 45.25 81 PRO A CA 1
ATOM 552 C C . PRO A 1 81 ? 50.178 16.786 -103.604 1.00 45.25 81 PRO A C 1
ATOM 554 O O . PRO A 1 81 ? 50.953 15.892 -103.938 1.00 45.25 81 PRO A O 1
ATOM 557 N N . VAL A 1 82 ? 48.857 16.610 -103.566 1.00 44.47 82 VAL A N 1
ATOM 558 C CA . VAL A 1 82 ? 48.192 15.390 -104.030 1.00 44.47 82 VAL A CA 1
ATOM 559 C C . VAL A 1 82 ? 47.454 15.698 -105.327 1.00 44.47 82 VAL A C 1
ATOM 561 O O . VAL A 1 82 ? 46.749 16.697 -105.444 1.00 44.47 82 VAL A O 1
ATOM 564 N N . HIS A 1 83 ? 47.688 14.824 -106.302 1.00 49.12 83 HIS A N 1
ATOM 565 C CA . HIS A 1 83 ? 47.141 14.790 -107.655 1.00 49.12 83 HIS A CA 1
ATOM 566 C C . HIS A 1 83 ? 45.632 15.096 -107.756 1.00 49.12 83 HIS A C 1
ATOM 568 O O . HIS A 1 83 ? 44.885 14.831 -106.812 1.00 49.12 83 HIS A O 1
ATOM 574 N N . PRO A 1 84 ? 45.159 15.602 -108.916 1.00 41.62 84 PRO A N 1
ATOM 575 C CA . PRO A 1 84 ? 43.761 15.970 -109.112 1.00 41.62 84 PRO A CA 1
ATOM 576 C C . PRO A 1 84 ? 42.863 14.727 -109.056 1.00 41.62 84 PRO A C 1
ATOM 578 O O . PRO A 1 84 ? 42.730 13.982 -110.024 1.00 41.62 84 PRO A O 1
ATOM 581 N N . MET A 1 85 ? 42.243 14.507 -107.900 1.00 48.56 85 MET A N 1
ATOM 582 C CA . MET A 1 85 ? 41.137 13.572 -107.727 1.00 48.56 85 MET A CA 1
ATOM 583 C C . MET A 1 85 ? 39.844 14.278 -108.145 1.00 48.56 85 MET A C 1
ATOM 585 O O . MET A 1 85 ? 39.579 15.407 -107.732 1.00 48.56 85 MET A O 1
ATOM 589 N N . SER A 1 86 ? 39.043 13.622 -108.983 1.00 54.84 86 SER A N 1
ATOM 590 C CA . SER A 1 86 ? 37.748 14.116 -109.458 1.00 54.84 86 SER A CA 1
ATOM 591 C C . SER A 1 86 ? 36.805 14.469 -108.297 1.00 54.84 86 SER A C 1
ATOM 593 O O . SER A 1 86 ? 36.796 13.802 -107.259 1.00 54.84 86 SER A O 1
ATOM 595 N N . GLY A 1 87 ? 35.971 15.502 -108.479 1.00 53.00 87 GLY A N 1
ATOM 596 C CA . GLY A 1 87 ? 35.080 16.044 -107.438 1.00 53.00 87 GLY A CA 1
ATOM 597 C C . GLY A 1 87 ? 34.144 15.024 -106.767 1.00 53.00 87 GLY A C 1
ATOM 598 O O . GLY A 1 87 ? 33.757 15.208 -105.615 1.00 53.00 87 GLY A O 1
ATOM 599 N N . GLU A 1 88 ? 33.847 13.902 -107.426 1.00 53.91 88 GLU A N 1
ATOM 600 C CA . GLU A 1 88 ? 33.067 12.799 -106.848 1.00 53.91 88 GLU A CA 1
ATOM 601 C C . GLU A 1 88 ? 33.825 12.010 -105.765 1.00 53.91 88 GLU A C 1
ATOM 603 O O . GLU A 1 88 ? 33.235 11.624 -104.754 1.00 53.91 88 GLU A O 1
ATOM 608 N N . ALA A 1 89 ? 35.141 11.814 -105.907 1.00 54.16 89 ALA A N 1
ATOM 609 C CA . ALA A 1 89 ? 35.940 11.068 -104.932 1.00 54.16 89 ALA A CA 1
ATOM 610 C C . ALA A 1 89 ? 36.119 11.858 -103.625 1.00 54.16 89 ALA A C 1
ATOM 612 O O . ALA A 1 89 ? 36.048 11.294 -102.530 1.00 54.16 89 ALA A O 1
ATOM 613 N N . MET A 1 90 ? 36.266 13.182 -103.734 1.00 53.09 90 MET A N 1
ATOM 614 C CA . MET A 1 90 ? 36.366 14.086 -102.587 1.00 53.09 90 MET A CA 1
ATOM 615 C C . MET A 1 90 ? 35.032 14.181 -101.830 1.00 53.09 90 MET A C 1
ATOM 617 O O . MET A 1 90 ? 35.019 14.112 -100.601 1.00 53.09 90 MET A O 1
ATOM 621 N N . ALA A 1 91 ? 33.904 14.225 -102.550 1.00 56.03 91 ALA A N 1
ATOM 622 C CA . ALA A 1 91 ? 32.569 14.201 -101.958 1.00 56.03 91 ALA A CA 1
ATOM 623 C C . ALA A 1 91 ? 32.271 12.876 -101.231 1.00 56.03 91 ALA A C 1
ATOM 625 O O . ALA A 1 91 ? 31.680 12.893 -100.152 1.00 56.03 91 ALA A O 1
ATOM 626 N N . HIS A 1 92 ? 32.707 11.730 -101.765 1.00 57.81 92 HIS A N 1
ATOM 627 C CA . HIS A 1 92 ? 32.544 10.431 -101.101 1.00 57.81 92 HIS A CA 1
ATOM 628 C C . HIS A 1 92 ? 33.452 10.247 -99.875 1.00 57.81 92 HIS A C 1
ATOM 630 O O . HIS A 1 92 ? 33.012 9.637 -98.896 1.00 57.81 92 HIS A O 1
ATOM 636 N N . ALA A 1 93 ? 34.683 10.767 -99.901 1.00 55.88 93 ALA A N 1
ATOM 637 C CA . ALA A 1 93 ? 35.594 10.743 -98.755 1.00 55.88 93 ALA A CA 1
ATOM 638 C C . ALA A 1 93 ? 35.121 11.676 -97.629 1.00 55.88 93 ALA A C 1
ATOM 640 O O . ALA A 1 93 ? 35.117 11.270 -96.471 1.00 55.88 93 ALA A O 1
ATOM 641 N N . TRP A 1 94 ? 34.618 12.871 -97.959 1.00 55.38 94 TRP A N 1
ATOM 642 C CA . TRP A 1 94 ? 33.985 13.774 -96.990 1.00 55.38 94 TRP A CA 1
ATOM 643 C C . TRP A 1 94 ? 32.703 13.190 -96.395 1.00 55.38 94 TRP A C 1
ATOM 645 O O . TRP A 1 94 ? 32.491 13.274 -95.190 1.00 55.38 94 TRP A O 1
ATOM 655 N N . ARG A 1 95 ? 31.856 12.546 -97.208 1.00 56.69 95 ARG A N 1
ATOM 656 C CA . ARG A 1 95 ? 30.602 11.947 -96.725 1.00 56.69 95 ARG A CA 1
ATOM 657 C C . ARG A 1 95 ? 30.857 10.760 -95.786 1.00 56.69 95 ARG A C 1
ATOM 659 O O . ARG A 1 95 ? 30.199 10.673 -94.756 1.00 56.69 95 ARG A O 1
ATOM 666 N N . ARG A 1 96 ? 31.855 9.912 -96.076 1.00 58.16 96 ARG A N 1
ATOM 667 C CA . ARG A 1 96 ? 32.298 8.832 -95.167 1.00 58.16 96 ARG A CA 1
ATOM 668 C C . ARG A 1 96 ? 33.041 9.357 -93.932 1.00 58.16 96 ARG A C 1
ATOM 670 O O . ARG A 1 96 ? 32.790 8.877 -92.831 1.00 58.16 96 ARG A O 1
ATOM 677 N N . GLY A 1 97 ? 33.892 10.369 -94.105 1.00 55.53 97 GLY A N 1
ATOM 678 C CA . GLY A 1 97 ? 34.638 11.024 -93.027 1.00 55.53 97 GLY A CA 1
ATOM 679 C C . GLY A 1 97 ? 33.767 11.832 -92.061 1.00 55.53 97 GLY A C 1
ATOM 680 O O . GLY A 1 97 ? 34.161 12.000 -90.917 1.00 55.53 97 GLY A O 1
ATOM 681 N N . LEU A 1 98 ? 32.577 12.281 -92.481 1.00 55.12 98 LEU A N 1
ATOM 682 C CA . LEU A 1 98 ? 31.564 12.902 -91.617 1.00 55.12 98 LEU A CA 1
ATOM 683 C C . LEU A 1 98 ? 30.567 11.886 -91.041 1.00 55.12 98 LEU A C 1
ATOM 685 O O . LEU A 1 98 ? 30.128 12.056 -89.909 1.00 55.12 98 LEU A O 1
ATOM 689 N N . GLN A 1 99 ? 30.218 10.821 -91.774 1.00 56.25 99 GLN A N 1
ATOM 690 C CA . GLN A 1 99 ? 29.291 9.794 -91.275 1.00 56.25 99 GLN A CA 1
ATOM 691 C C . GLN A 1 99 ? 29.841 9.037 -90.063 1.00 56.25 99 GLN A C 1
ATOM 693 O O . GLN A 1 99 ? 29.098 8.836 -89.111 1.00 56.25 99 GLN A O 1
ATOM 698 N N . SER A 1 100 ? 31.126 8.672 -90.060 1.00 59.81 100 SER A N 1
ATOM 699 C CA . SER A 1 100 ? 31.734 7.920 -88.952 1.00 59.81 100 SER A CA 1
ATOM 700 C C . SER A 1 100 ? 31.782 8.688 -87.615 1.00 59.81 100 SER A C 1
ATOM 702 O O . SER A 1 100 ? 31.281 8.159 -86.628 1.00 59.81 100 SER A O 1
ATOM 704 N N . PRO A 1 101 ? 32.290 9.933 -87.527 1.00 60.66 101 PRO A 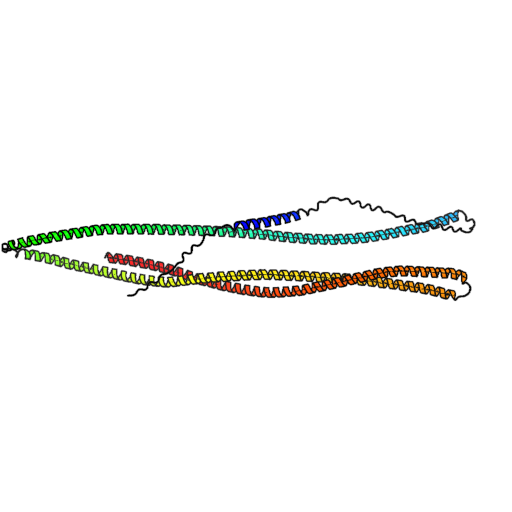N 1
ATOM 705 C CA . PRO A 1 101 ? 32.299 10.674 -86.264 1.00 60.66 101 PRO A CA 1
ATOM 706 C C . PRO A 1 101 ? 30.900 11.105 -85.809 1.00 60.66 101 PRO A C 1
ATOM 708 O O . PRO A 1 101 ? 30.666 11.203 -84.610 1.00 60.66 101 PRO A O 1
ATOM 711 N N . VAL A 1 102 ? 29.951 11.323 -86.729 1.00 65.50 102 VAL A N 1
ATOM 712 C CA . VAL A 1 102 ? 28.552 11.612 -86.365 1.00 65.50 102 VAL A CA 1
ATOM 713 C C . VAL A 1 102 ? 27.847 10.364 -85.827 1.00 65.50 102 VAL A C 1
ATOM 715 O O . VAL A 1 102 ? 27.073 10.476 -84.879 1.00 65.50 102 VAL A O 1
ATOM 718 N N . GLN A 1 103 ? 28.131 9.180 -86.377 1.00 66.50 103 GLN A N 1
ATOM 719 C CA . GLN A 1 103 ? 27.640 7.907 -85.838 1.00 66.50 103 GLN A CA 1
ATOM 720 C C . GLN A 1 103 ? 28.247 7.613 -84.465 1.00 66.50 103 GLN A C 1
ATOM 722 O O . GLN A 1 103 ? 27.494 7.371 -83.529 1.00 66.50 103 GLN A O 1
ATOM 727 N N . ASN A 1 104 ? 29.564 7.765 -84.304 1.00 72.12 104 ASN A N 1
ATOM 728 C CA . ASN A 1 104 ? 30.229 7.565 -83.014 1.00 72.12 104 ASN A CA 1
ATOM 729 C C . ASN A 1 104 ? 29.725 8.563 -81.952 1.00 72.12 104 ASN A C 1
ATOM 731 O O . ASN A 1 104 ? 29.429 8.172 -80.831 1.00 72.12 104 ASN A O 1
ATOM 735 N N . ALA A 1 105 ? 29.523 9.838 -82.309 1.00 70.25 105 ALA A N 1
ATOM 736 C CA . ALA A 1 105 ? 28.950 10.829 -81.394 1.00 70.25 105 ALA A CA 1
ATOM 737 C C . ALA A 1 105 ? 27.483 10.532 -81.029 1.00 70.25 105 ALA A C 1
ATOM 739 O O . ALA A 1 105 ? 27.052 10.827 -79.913 1.00 70.25 105 ALA A O 1
ATOM 740 N N . ALA A 1 106 ? 26.704 9.956 -81.951 1.00 68.00 106 ALA A N 1
ATOM 741 C CA . ALA A 1 106 ? 25.341 9.513 -81.673 1.00 68.00 106 ALA A CA 1
ATOM 742 C C . ALA A 1 106 ? 25.322 8.279 -80.754 1.00 68.00 106 ALA A C 1
ATOM 744 O O . ALA A 1 106 ? 24.507 8.227 -79.832 1.00 68.00 106 ALA A O 1
ATOM 745 N N . GLU A 1 107 ? 26.230 7.324 -80.959 1.00 74.38 107 GLU A N 1
ATOM 746 C CA . GLU A 1 107 ? 26.409 6.151 -80.096 1.00 74.38 107 GLU A CA 1
ATOM 747 C C . GLU A 1 107 ? 26.863 6.554 -78.686 1.00 74.38 107 GLU A C 1
ATOM 749 O O . GLU A 1 107 ? 26.248 6.130 -77.706 1.00 74.38 107 GLU A O 1
ATOM 754 N N . ASP A 1 108 ? 27.831 7.466 -78.568 1.00 74.38 108 ASP A N 1
ATOM 755 C CA . ASP A 1 108 ? 28.292 8.015 -77.288 1.00 74.38 108 ASP A CA 1
ATOM 756 C C . ASP A 1 108 ? 27.179 8.784 -76.557 1.00 74.38 108 ASP A C 1
ATOM 758 O O . ASP A 1 108 ? 27.002 8.638 -75.344 1.00 74.38 108 ASP A O 1
ATOM 762 N N . ALA A 1 109 ? 26.375 9.574 -77.278 1.00 74.25 109 ALA A N 1
ATOM 763 C CA . ALA A 1 109 ? 25.237 10.288 -76.698 1.00 74.25 109 ALA A CA 1
ATOM 764 C C . ALA A 1 109 ? 24.143 9.327 -76.199 1.00 74.25 109 ALA A C 1
ATOM 766 O O . ALA A 1 109 ? 23.532 9.564 -75.150 1.00 74.25 109 ALA A O 1
ATOM 767 N N . VAL A 1 110 ? 23.902 8.223 -76.914 1.00 81.19 110 VAL A N 1
ATOM 768 C CA . VAL A 1 110 ? 22.983 7.166 -76.473 1.00 81.19 110 VAL A CA 1
ATOM 769 C C . VAL A 1 110 ? 23.547 6.438 -75.254 1.00 81.19 110 VAL A C 1
ATOM 771 O O . VAL A 1 110 ? 22.813 6.256 -74.284 1.00 81.19 110 VAL A O 1
ATOM 774 N N . ALA A 1 111 ? 24.837 6.100 -75.239 1.00 77.75 111 ALA A N 1
ATOM 775 C CA . ALA A 1 111 ? 25.489 5.454 -74.101 1.00 77.75 111 ALA A CA 1
ATOM 776 C C . ALA A 1 111 ? 25.445 6.333 -72.836 1.00 77.75 111 ALA A C 1
ATOM 778 O O . ALA A 1 111 ? 25.074 5.860 -71.760 1.00 77.75 111 ALA A O 1
ATOM 779 N N . GLN A 1 112 ? 25.721 7.636 -72.962 1.00 79.69 112 GLN A N 1
ATOM 780 C CA . GLN A 1 112 ? 25.594 8.596 -71.858 1.00 79.69 112 GLN A CA 1
ATOM 781 C C . GLN A 1 112 ? 24.149 8.713 -71.360 1.00 79.69 112 GLN A C 1
ATOM 783 O O . GLN A 1 112 ? 23.910 8.763 -70.151 1.00 79.69 112 GLN A O 1
ATOM 788 N N . ARG A 1 113 ? 23.170 8.713 -72.274 1.00 79.44 113 ARG A N 1
ATOM 789 C CA . ARG A 1 113 ? 21.747 8.727 -71.918 1.00 79.44 113 ARG A CA 1
ATOM 790 C C . ARG A 1 113 ? 21.332 7.453 -71.183 1.00 79.44 113 ARG A C 1
ATOM 792 O O . ARG A 1 113 ? 20.615 7.554 -70.192 1.00 79.44 113 ARG A O 1
ATOM 799 N N . VAL A 1 114 ? 21.782 6.281 -71.630 1.00 87.44 114 VAL A N 1
ATOM 800 C CA . VAL A 1 114 ? 21.511 4.994 -70.968 1.00 87.44 114 VAL A CA 1
ATOM 801 C C . VAL A 1 114 ? 22.125 4.975 -69.569 1.00 87.44 114 VAL A C 1
ATOM 803 O O . VAL A 1 114 ? 21.423 4.672 -68.609 1.00 87.44 114 VAL A O 1
ATOM 806 N N . HIS A 1 115 ? 23.377 5.412 -69.412 1.00 84.75 115 HIS A N 1
ATOM 807 C CA . HIS A 1 115 ? 24.009 5.522 -68.095 1.00 84.75 115 HIS A CA 1
ATOM 808 C C . HIS A 1 115 ? 23.284 6.490 -67.152 1.00 84.75 115 HIS A C 1
ATOM 810 O O . HIS A 1 115 ? 23.154 6.207 -65.957 1.00 84.75 115 HIS A O 1
ATOM 816 N N . LEU A 1 116 ? 22.797 7.624 -67.664 1.00 88.12 116 LEU A N 1
ATOM 817 C CA . LEU A 1 116 ? 22.007 8.566 -66.873 1.00 88.12 116 LEU A CA 1
ATOM 818 C C . LEU A 1 116 ? 20.665 7.953 -66.451 1.00 88.12 116 LEU A C 1
ATOM 820 O O . LEU A 1 116 ? 20.284 8.083 -65.290 1.00 88.12 116 LEU A O 1
ATOM 824 N N . LEU A 1 117 ? 19.975 7.261 -67.362 1.00 88.88 117 LEU A N 1
ATOM 825 C CA . LEU A 1 117 ? 18.721 6.566 -67.063 1.00 88.88 117 LEU A CA 1
ATOM 826 C C . LEU A 1 117 ? 18.921 5.461 -66.023 1.00 88.88 117 LEU A C 1
ATOM 828 O O . LEU A 1 117 ? 18.140 5.379 -65.081 1.00 88.88 117 LEU A O 1
ATOM 832 N N . ASP A 1 118 ? 19.994 4.678 -66.118 1.00 89.88 118 ASP A N 1
ATOM 833 C CA . ASP A 1 118 ? 20.332 3.661 -65.117 1.00 89.88 118 ASP A CA 1
ATOM 834 C C . ASP A 1 118 ? 20.626 4.271 -63.745 1.00 89.88 118 ASP A C 1
ATOM 836 O O . ASP A 1 118 ? 20.204 3.742 -62.712 1.00 89.88 118 ASP A O 1
ATOM 840 N N . ARG A 1 119 ? 21.329 5.408 -63.708 1.00 91.25 119 ARG A N 1
ATOM 841 C CA . ARG A 1 119 ? 21.585 6.133 -62.460 1.00 91.25 119 ARG A CA 1
ATOM 842 C C . ARG A 1 119 ? 20.289 6.659 -61.845 1.00 91.25 119 ARG A C 1
ATOM 844 O O . ARG A 1 119 ? 20.099 6.502 -60.640 1.00 91.25 119 ARG A O 1
ATOM 851 N N . LEU A 1 120 ? 19.401 7.231 -62.658 1.00 90.12 120 LEU A N 1
ATOM 852 C CA . LEU A 1 120 ? 18.095 7.716 -62.214 1.00 90.12 120 LEU A CA 1
ATOM 853 C C . LEU A 1 120 ? 17.201 6.565 -61.740 1.00 90.12 120 LEU A C 1
ATOM 855 O O . LEU A 1 120 ? 16.591 6.686 -60.685 1.00 90.12 120 LEU A O 1
ATOM 859 N N . HIS A 1 121 ? 17.181 5.421 -62.428 1.00 91.12 121 HIS A N 1
ATOM 860 C CA . HIS A 1 121 ? 16.442 4.240 -61.973 1.00 91.12 121 HIS A CA 1
ATOM 861 C C . HIS A 1 121 ? 16.948 3.725 -60.625 1.00 91.12 121 HIS A C 1
ATOM 863 O O . HIS A 1 121 ? 16.143 3.426 -59.745 1.00 91.12 121 HIS A O 1
ATOM 869 N N . LYS A 1 122 ? 18.271 3.674 -60.419 1.00 90.88 122 LYS A N 1
ATOM 870 C CA . LYS A 1 122 ? 18.850 3.298 -59.119 1.00 90.88 122 LYS A CA 1
ATOM 871 C C . LYS A 1 122 ? 18.476 4.290 -58.015 1.00 90.88 122 LYS A C 1
ATOM 873 O O . LYS A 1 122 ? 18.200 3.863 -56.898 1.00 90.88 122 LYS A O 1
ATOM 878 N N . GLN A 1 123 ? 18.439 5.589 -58.317 1.00 90.88 123 GLN A N 1
ATOM 879 C CA . GLN A 1 123 ? 18.002 6.616 -57.365 1.00 90.88 123 GLN A CA 1
ATOM 880 C C . GLN A 1 123 ? 16.510 6.502 -57.041 1.00 90.88 123 GLN A C 1
ATOM 882 O O . GLN A 1 123 ? 16.156 6.497 -55.868 1.00 90.88 123 GLN A O 1
ATOM 887 N N . ILE A 1 124 ? 15.652 6.315 -58.048 1.00 91.38 124 ILE A N 1
ATOM 888 C CA . ILE A 1 124 ? 14.210 6.106 -57.858 1.00 91.38 124 ILE A CA 1
ATOM 889 C C . ILE A 1 124 ? 13.958 4.858 -57.005 1.00 91.38 124 ILE A C 1
ATOM 891 O O . ILE A 1 124 ? 13.169 4.917 -56.069 1.00 91.38 124 ILE A O 1
ATOM 895 N N . ALA A 1 125 ? 14.656 3.750 -57.268 1.00 92.38 125 ALA A N 1
ATOM 896 C CA . ALA A 1 125 ? 14.525 2.529 -56.474 1.00 92.38 125 ALA A CA 1
ATOM 897 C C . ALA A 1 125 ? 14.978 2.727 -55.014 1.00 92.38 125 ALA A C 1
ATOM 899 O O . ALA A 1 125 ? 14.338 2.223 -54.090 1.00 92.38 125 ALA A O 1
ATOM 900 N N . ALA A 1 126 ? 16.058 3.484 -54.789 1.00 91.00 126 ALA A N 1
ATOM 901 C CA . ALA A 1 126 ? 16.524 3.814 -53.444 1.00 91.00 126 ALA A CA 1
ATOM 902 C C . ALA A 1 126 ? 15.528 4.713 -52.689 1.00 91.00 126 ALA A C 1
ATOM 904 O O . ALA A 1 126 ? 15.256 4.463 -51.515 1.00 91.00 126 ALA A O 1
ATOM 905 N N . GLU A 1 127 ? 14.947 5.715 -53.354 1.00 89.69 127 GLU A N 1
ATOM 906 C CA . GLU A 1 127 ? 13.927 6.578 -52.747 1.00 89.69 127 GLU A CA 1
ATOM 907 C C . GLU A 1 127 ? 12.615 5.839 -52.486 1.00 89.69 127 GLU A C 1
ATOM 909 O O . GLU A 1 127 ? 12.026 6.018 -51.424 1.00 89.69 127 GLU A O 1
ATOM 914 N N . GLN A 1 128 ? 12.179 4.955 -53.388 1.00 92.56 128 GLN A N 1
ATOM 915 C CA . GLN A 1 128 ? 11.008 4.105 -53.157 1.00 92.56 128 GLN A CA 1
ATOM 916 C C . GLN A 1 128 ? 11.186 3.247 -51.904 1.00 92.56 128 GLN A C 1
ATOM 918 O O . GLN A 1 128 ? 10.306 3.236 -51.045 1.00 92.56 128 GLN A O 1
ATOM 923 N N . LYS A 1 129 ? 12.359 2.625 -51.743 1.00 92.00 129 LYS A N 1
ATOM 924 C CA . LYS A 1 129 ? 12.683 1.857 -50.538 1.00 92.00 129 LYS A CA 1
ATOM 925 C C . LYS A 1 129 ? 12.686 2.729 -49.278 1.00 92.00 129 LYS A C 1
ATOM 927 O O . LYS A 1 129 ? 12.133 2.330 -48.258 1.00 92.00 129 LYS A O 1
ATOM 932 N N . HIS A 1 130 ? 13.247 3.937 -49.344 1.00 90.69 130 HIS A N 1
ATOM 933 C CA . HIS A 1 130 ? 13.210 4.877 -48.219 1.00 90.69 130 HIS A CA 1
ATOM 934 C C . HIS A 1 130 ? 11.768 5.287 -47.863 1.00 90.69 130 HIS A C 1
ATOM 936 O O . HIS A 1 130 ? 11.421 5.402 -46.688 1.00 90.69 130 HIS A O 1
ATOM 942 N N . VAL A 1 131 ? 10.904 5.516 -48.855 1.00 91.19 131 VAL A N 1
ATOM 943 C CA . VAL A 1 131 ? 9.486 5.843 -48.629 1.00 91.19 131 VAL A CA 1
ATOM 944 C C . VAL A 1 131 ? 8.743 4.666 -47.992 1.00 91.19 131 VAL A C 1
ATOM 946 O O . VAL A 1 131 ? 7.918 4.881 -47.106 1.00 91.19 131 VAL A O 1
ATOM 949 N N . GLU A 1 132 ? 9.038 3.431 -48.391 1.00 92.25 132 GLU A N 1
ATOM 950 C CA . GLU A 1 132 ? 8.484 2.226 -47.761 1.00 92.25 132 GLU A CA 1
ATOM 951 C C . GLU A 1 132 ? 8.927 2.088 -46.299 1.00 92.25 132 GLU A C 1
ATOM 953 O O . GLU A 1 132 ? 8.081 1.907 -45.423 1.00 92.25 132 GLU A O 1
ATOM 958 N N . GLU A 1 133 ? 10.217 2.278 -46.009 1.00 93.44 133 GLU A N 1
ATOM 959 C CA . GLU A 1 133 ? 10.745 2.270 -44.638 1.00 93.44 133 GLU A CA 1
ATOM 960 C C . GLU A 1 133 ? 10.082 3.352 -43.768 1.00 93.44 133 GLU A C 1
ATOM 962 O O . GLU A 1 133 ? 9.695 3.083 -42.626 1.00 93.44 133 GLU A O 1
ATOM 967 N N . MET A 1 134 ? 9.878 4.558 -44.310 1.00 89.25 134 MET A N 1
ATOM 968 C CA . MET A 1 134 ? 9.154 5.633 -43.623 1.00 89.25 134 MET A CA 1
ATOM 969 C C . MET A 1 134 ? 7.689 5.265 -43.363 1.00 89.25 134 MET A C 1
ATOM 971 O O . MET A 1 134 ? 7.206 5.462 -42.249 1.00 89.25 134 MET A O 1
ATOM 975 N N . ARG A 1 135 ? 6.990 4.663 -44.334 1.00 91.50 135 ARG A N 1
ATOM 976 C CA . ARG A 1 135 ? 5.601 4.201 -44.157 1.00 91.50 135 ARG A CA 1
ATOM 977 C C . ARG A 1 135 ? 5.482 3.118 -43.090 1.00 91.50 135 ARG A C 1
ATOM 979 O O . ARG A 1 135 ? 4.545 3.144 -42.295 1.00 91.50 135 ARG A O 1
ATOM 986 N N . GLU A 1 136 ? 6.427 2.182 -43.025 1.00 93.69 136 GLU A N 1
ATOM 987 C CA . GLU A 1 136 ? 6.454 1.187 -41.950 1.00 93.69 136 GLU A CA 1
ATOM 988 C C . GLU A 1 136 ? 6.669 1.831 -40.576 1.00 93.69 136 GLU A C 1
ATOM 990 O O . GLU A 1 136 ? 6.061 1.415 -39.585 1.00 93.69 136 GLU A O 1
ATOM 995 N N . GLN A 1 137 ? 7.541 2.840 -40.494 1.00 91.50 137 GLN A N 1
ATOM 996 C CA . GLN A 1 137 ? 7.760 3.590 -39.259 1.00 91.50 137 GLN A CA 1
ATOM 997 C C . GLN A 1 137 ? 6.507 4.371 -38.848 1.00 91.50 137 GLN A C 1
ATOM 999 O O . GLN A 1 137 ? 6.127 4.317 -37.677 1.00 91.50 137 GLN A O 1
ATOM 1004 N N . GLU A 1 138 ? 5.822 5.020 -39.790 1.00 88.81 138 GLU A N 1
ATOM 1005 C CA . GLU A 1 138 ? 4.548 5.707 -39.553 1.00 88.81 138 GLU A CA 1
ATOM 1006 C C . GLU A 1 138 ? 3.468 4.745 -39.046 1.00 88.81 138 GLU A C 1
ATOM 1008 O O . GLU A 1 138 ? 2.806 5.040 -38.052 1.00 88.81 138 GLU A O 1
ATOM 1013 N N . GLN A 1 139 ? 3.333 3.558 -39.645 1.00 93.00 139 GLN A N 1
ATOM 1014 C CA . GLN A 1 139 ? 2.388 2.538 -39.175 1.00 93.00 139 GLN A CA 1
ATOM 1015 C C . GLN A 1 139 ? 2.723 2.048 -37.759 1.00 93.00 139 GLN A C 1
ATOM 1017 O O . GLN A 1 139 ? 1.831 1.921 -36.917 1.00 93.00 139 GLN A O 1
ATOM 1022 N N . LYS A 1 140 ? 4.010 1.823 -37.456 1.00 91.69 140 LYS A N 1
ATOM 1023 C CA . LYS A 1 140 ? 4.466 1.451 -36.105 1.00 91.69 140 LYS A CA 1
ATOM 1024 C C . LYS A 1 140 ? 4.186 2.561 -35.088 1.00 91.69 140 LYS A C 1
ATOM 1026 O O . LYS A 1 140 ? 3.806 2.262 -33.956 1.00 91.69 140 LYS A O 1
ATOM 1031 N N . LEU A 1 141 ? 4.363 3.827 -35.464 1.00 89.75 141 LEU A N 1
ATOM 1032 C CA . LEU A 1 141 ? 4.041 4.972 -34.609 1.00 89.75 141 LEU A CA 1
ATOM 1033 C C . LEU A 1 141 ? 2.531 5.108 -34.398 1.00 89.75 141 LEU A C 1
ATOM 1035 O O . LEU A 1 141 ? 2.105 5.277 -33.259 1.00 89.75 141 LEU A O 1
ATOM 1039 N N . ALA A 1 142 ? 1.719 4.953 -35.444 1.00 91.06 142 ALA A N 1
ATOM 1040 C CA . ALA A 1 142 ? 0.261 4.978 -35.344 1.00 91.06 142 ALA A CA 1
ATOM 1041 C C . ALA A 1 142 ? -0.268 3.877 -34.409 1.00 91.06 142 ALA A C 1
ATOM 1043 O O . ALA A 1 142 ? -1.107 4.149 -33.550 1.00 91.06 142 ALA A O 1
ATOM 1044 N N . ALA A 1 143 ? 0.279 2.659 -34.501 1.00 90.56 143 ALA A N 1
ATOM 1045 C CA . ALA A 1 143 ? -0.057 1.564 -33.592 1.00 90.56 143 ALA A CA 1
ATOM 1046 C C . ALA A 1 143 ? 0.294 1.895 -32.129 1.00 90.56 143 ALA A C 1
ATOM 1048 O O . ALA A 1 143 ? -0.528 1.693 -31.236 1.00 90.56 143 ALA A O 1
ATOM 1049 N N . LYS A 1 144 ? 1.476 2.478 -31.880 1.00 90.06 144 LYS A N 1
ATOM 1050 C CA . LYS A 1 144 ? 1.872 2.940 -30.538 1.00 90.06 144 LYS A CA 1
ATOM 1051 C C . LYS A 1 144 ? 0.972 4.061 -30.020 1.00 90.06 144 LYS A C 1
ATOM 1053 O O . LYS A 1 144 ? 0.621 4.058 -28.845 1.00 90.06 144 LYS A O 1
ATOM 1058 N N . HIS A 1 145 ? 0.581 5.009 -30.870 1.00 89.19 145 HIS A N 1
ATOM 1059 C CA . HIS A 1 145 ? -0.345 6.075 -30.487 1.00 89.19 145 HIS A CA 1
ATOM 1060 C C . HIS A 1 145 ? -1.716 5.519 -30.091 1.00 89.19 145 HIS A C 1
ATOM 1062 O O . HIS A 1 145 ? -2.251 5.934 -29.065 1.00 89.19 145 HIS A O 1
ATOM 1068 N N . ALA A 1 146 ? -2.244 4.543 -30.835 1.00 89.81 146 ALA A N 1
ATOM 1069 C CA . ALA A 1 146 ? -3.490 3.865 -30.485 1.00 89.81 146 ALA A CA 1
ATOM 1070 C C . ALA A 1 146 ? -3.384 3.114 -29.144 1.00 89.81 146 ALA A C 1
ATOM 1072 O O . ALA A 1 146 ? -4.299 3.184 -28.323 1.00 89.81 146 ALA A O 1
ATOM 1073 N N . GLU A 1 147 ? -2.253 2.451 -28.880 1.00 90.44 147 GLU A N 1
ATOM 1074 C CA . GLU A 1 147 ? -1.996 1.782 -27.600 1.00 90.44 147 GLU A CA 1
ATOM 1075 C C . GLU A 1 147 ? -1.954 2.781 -26.433 1.00 90.44 147 GLU A C 1
ATOM 1077 O O . GLU A 1 147 ? -2.629 2.587 -25.420 1.00 90.44 147 GLU A O 1
ATOM 1082 N N . VAL A 1 148 ? -1.214 3.884 -26.584 1.00 86.75 148 VAL A N 1
ATOM 1083 C CA . VAL A 1 148 ? -1.139 4.947 -25.570 1.00 86.75 148 VAL A CA 1
ATOM 1084 C C . VAL A 1 148 ? -2.516 5.564 -25.330 1.00 86.75 148 VAL A C 1
ATOM 1086 O O . VAL A 1 148 ? -2.898 5.775 -24.180 1.00 86.75 148 VAL A O 1
ATOM 1089 N N . GLN A 1 149 ? -3.299 5.805 -26.383 1.00 90.31 149 GLN A N 1
ATOM 1090 C CA . GLN A 1 149 ? -4.657 6.328 -26.255 1.00 90.31 149 GLN A CA 1
ATOM 1091 C C . GLN A 1 149 ? -5.563 5.363 -25.473 1.00 90.31 149 GLN A C 1
ATOM 1093 O O . GLN A 1 149 ? -6.249 5.791 -24.544 1.00 90.31 149 GLN A O 1
ATOM 1098 N N . ALA A 1 150 ? -5.501 4.059 -25.758 1.00 89.06 150 ALA A N 1
ATOM 1099 C CA . ALA A 1 150 ? -6.239 3.044 -25.005 1.00 89.06 150 ALA A CA 1
ATOM 1100 C C . ALA A 1 150 ? -5.814 2.983 -23.524 1.00 89.06 150 ALA A C 1
ATOM 1102 O O . ALA A 1 150 ? -6.662 2.870 -22.634 1.00 89.06 150 ALA A O 1
ATOM 1103 N N . GLN A 1 151 ? -4.514 3.116 -23.234 1.00 87.06 151 GLN A N 1
ATOM 1104 C CA . GLN A 1 151 ? -4.001 3.179 -21.861 1.00 87.06 151 GLN A CA 1
ATOM 1105 C C . GLN A 1 151 ? -4.497 4.432 -21.121 1.00 87.06 151 GLN A C 1
ATOM 1107 O O . GLN A 1 151 ? -4.920 4.337 -19.966 1.00 87.06 151 GLN A O 1
ATOM 1112 N N . VAL A 1 152 ? -4.507 5.597 -21.777 1.00 87.38 152 VAL A N 1
ATOM 1113 C CA . VAL A 1 152 ? -5.038 6.849 -21.208 1.00 87.38 152 VAL A CA 1
ATOM 1114 C C . VAL A 1 152 ? -6.542 6.740 -20.948 1.00 87.38 152 VAL A C 1
ATOM 1116 O O . VAL A 1 152 ? -7.019 7.142 -19.884 1.00 87.38 152 VAL A O 1
ATOM 1119 N N . GLU A 1 153 ? -7.309 6.148 -21.862 1.00 90.38 153 GLU A N 1
ATOM 1120 C CA . GLU A 1 153 ? -8.733 5.884 -21.645 1.00 90.38 153 GLU A CA 1
ATOM 1121 C C . GLU A 1 153 ? -8.978 4.937 -20.464 1.00 90.38 153 GLU A C 1
ATOM 1123 O O . GLU A 1 153 ? -9.865 5.176 -19.643 1.00 90.38 153 GLU A O 1
ATOM 1128 N N . HIS A 1 154 ? -8.173 3.884 -20.326 1.00 88.19 154 HIS A N 1
ATOM 1129 C CA . HIS A 1 154 ? -8.259 2.986 -19.179 1.00 88.19 154 HIS A CA 1
ATOM 1130 C C . HIS A 1 154 ? -7.957 3.721 -17.862 1.00 88.19 154 HIS A C 1
ATOM 1132 O O . HIS A 1 154 ? -8.717 3.610 -16.897 1.00 88.19 154 HIS A O 1
ATOM 1138 N N . LEU A 1 155 ? -6.889 4.526 -17.823 1.00 83.00 155 LEU A N 1
ATOM 1139 C CA . LEU A 1 155 ? -6.518 5.318 -16.646 1.00 83.00 155 LEU A CA 1
ATOM 1140 C C . LEU A 1 155 ? -7.587 6.353 -16.283 1.00 83.00 155 LEU A C 1
ATOM 1142 O O . LEU A 1 155 ? -7.912 6.511 -15.108 1.00 83.00 155 LEU A O 1
ATOM 1146 N N . THR A 1 156 ? -8.181 7.028 -17.268 1.00 86.44 156 THR A N 1
ATOM 1147 C CA . THR A 1 156 ? -9.257 8.001 -17.024 1.00 86.44 156 THR A CA 1
ATOM 1148 C C . THR A 1 156 ? -10.537 7.331 -16.523 1.00 86.44 156 THR A C 1
ATOM 1150 O O . THR A 1 156 ? -11.167 7.852 -15.600 1.00 86.44 156 THR A O 1
ATOM 1153 N N . ARG A 1 157 ? -10.905 6.150 -17.041 1.00 86.94 157 ARG A N 1
ATOM 1154 C CA . ARG A 1 157 ? -12.028 5.351 -16.510 1.00 86.94 157 ARG A CA 1
ATOM 1155 C C . ARG A 1 157 ? -11.757 4.879 -15.079 1.00 86.94 157 ARG A C 1
ATOM 1157 O O . ARG A 1 157 ? -12.621 5.049 -14.221 1.00 86.94 157 ARG A O 1
ATOM 1164 N N . SER A 1 158 ? -10.554 4.372 -14.802 1.00 86.06 158 SER A N 1
ATOM 1165 C CA . SER A 1 158 ? -10.143 3.972 -13.449 1.00 86.06 158 SER A CA 1
ATOM 1166 C C . SER A 1 158 ? -10.160 5.155 -12.479 1.00 86.06 158 SER A C 1
ATOM 1168 O O . SER A 1 158 ? -10.665 5.028 -11.369 1.00 86.06 158 SER A O 1
ATOM 1170 N N . SER A 1 159 ? -9.660 6.319 -12.899 1.00 78.88 159 SER A N 1
ATOM 1171 C CA . SER A 1 159 ? -9.668 7.539 -12.088 1.00 78.88 159 SER A CA 1
ATOM 1172 C C . SER A 1 159 ? -11.092 7.998 -11.759 1.00 78.88 159 SER A C 1
ATOM 1174 O O . SER A 1 159 ? -11.372 8.343 -10.611 1.00 78.88 159 SER A O 1
ATOM 1176 N N . ARG A 1 160 ? -12.023 7.931 -12.724 1.00 82.00 160 ARG A N 1
ATOM 1177 C CA . ARG A 1 160 ? -13.447 8.219 -12.485 1.00 82.00 160 ARG A CA 1
ATOM 1178 C C . ARG A 1 160 ? -14.078 7.245 -11.488 1.00 82.00 160 ARG A C 1
ATOM 1180 O O . ARG A 1 160 ? -14.820 7.693 -10.617 1.00 82.00 160 ARG A O 1
ATOM 1187 N N . ALA A 1 161 ? -13.770 5.950 -11.582 1.00 82.88 161 ALA A N 1
ATOM 1188 C CA . ALA A 1 161 ? -14.249 4.954 -10.622 1.00 82.88 161 ALA A CA 1
ATOM 1189 C C . ALA A 1 161 ? -13.740 5.259 -9.204 1.00 82.88 161 ALA A C 1
ATOM 1191 O O . ALA A 1 161 ? -14.537 5.382 -8.277 1.00 82.88 161 ALA A O 1
ATOM 1192 N N . SER A 1 162 ? -12.439 5.525 -9.052 1.00 81.81 162 SER A N 1
ATOM 1193 C CA . SER A 1 162 ? -11.860 5.906 -7.759 1.00 81.81 162 SER A CA 1
ATOM 1194 C C . SER A 1 162 ? -12.448 7.208 -7.203 1.00 81.81 162 SER A C 1
ATOM 1196 O O . SER A 1 162 ? -12.694 7.308 -6.004 1.00 81.81 162 SER A O 1
ATOM 1198 N N . ALA A 1 163 ? -12.723 8.205 -8.050 1.00 77.50 163 ALA A N 1
ATOM 1199 C CA . ALA A 1 163 ? -13.382 9.440 -7.622 1.00 77.50 163 ALA A CA 1
ATOM 1200 C C . ALA A 1 163 ? -14.809 9.185 -7.096 1.00 77.50 163 ALA A C 1
ATOM 1202 O O . ALA A 1 163 ? -15.211 9.778 -6.092 1.00 77.50 163 ALA A O 1
ATOM 1203 N N . SER A 1 164 ? -15.553 8.273 -7.732 1.00 87.31 164 SER A N 1
ATOM 1204 C CA . SER A 1 164 ? -16.868 7.827 -7.256 1.00 87.31 164 SER A CA 1
ATOM 1205 C C . SER A 1 164 ? -16.771 7.116 -5.901 1.00 87.31 164 SER A C 1
ATOM 1207 O O . SER A 1 164 ? -17.559 7.401 -5.000 1.00 87.31 164 SER A O 1
ATOM 1209 N N . ASP A 1 165 ? -15.777 6.246 -5.712 1.00 85.75 165 ASP A N 1
ATOM 1210 C CA . ASP A 1 165 ? -15.565 5.544 -4.440 1.00 85.75 165 ASP A CA 1
ATOM 1211 C C . ASP A 1 165 ? -15.219 6.508 -3.301 1.00 85.75 165 ASP A C 1
ATOM 1213 O O . ASP A 1 165 ? -15.782 6.407 -2.209 1.00 85.75 165 ASP A O 1
ATOM 1217 N N . ILE A 1 166 ? -14.369 7.504 -3.569 1.00 83.38 166 ILE A N 1
ATOM 1218 C CA . ILE A 1 166 ? -14.055 8.576 -2.613 1.00 83.38 166 ILE A CA 1
ATOM 1219 C C . ILE A 1 166 ? -15.322 9.359 -2.247 1.00 83.38 166 ILE A C 1
ATOM 1221 O O . ILE A 1 166 ? -15.545 9.663 -1.073 1.00 83.38 166 ILE A O 1
ATOM 1225 N N . HIS A 1 167 ? -16.181 9.667 -3.223 1.00 83.94 167 HIS A N 1
ATOM 1226 C CA . HIS A 1 167 ? -17.445 10.354 -2.967 1.00 83.94 167 HIS A CA 1
ATOM 1227 C C . HIS A 1 167 ? -18.399 9.508 -2.106 1.00 83.94 167 HIS A C 1
ATOM 1229 O O . HIS A 1 167 ? -18.982 10.011 -1.142 1.00 83.94 167 HIS A O 1
ATOM 1235 N N . ASN A 1 168 ? -18.501 8.207 -2.387 1.00 88.50 168 ASN A N 1
ATOM 1236 C CA . ASN A 1 168 ? -19.304 7.268 -1.604 1.00 88.50 168 ASN A CA 1
ATOM 1237 C C . ASN A 1 168 ? -18.792 7.137 -0.163 1.00 88.50 168 ASN A C 1
ATOM 1239 O O . ASN A 1 168 ? -19.587 7.177 0.779 1.00 88.50 168 ASN A O 1
ATOM 1243 N N . LEU A 1 169 ? -17.473 7.037 0.026 1.00 86.94 169 LEU A N 1
ATOM 1244 C CA . LEU A 1 169 ? -16.844 7.017 1.348 1.00 86.94 169 LEU A CA 1
ATOM 1245 C C . LEU A 1 169 ? -17.117 8.312 2.111 1.00 86.94 169 LEU A C 1
ATOM 1247 O O . LEU A 1 169 ? -17.555 8.261 3.259 1.00 86.94 169 LEU A O 1
ATOM 1251 N N . ARG A 1 170 ? -16.949 9.470 1.464 1.00 87.56 170 ARG A N 1
ATOM 1252 C CA . ARG A 1 170 ? -17.287 10.772 2.053 1.00 87.56 170 ARG A CA 1
ATOM 1253 C C . ARG A 1 170 ? -18.737 10.806 2.539 1.00 87.56 170 ARG A C 1
ATOM 1255 O O . ARG A 1 170 ? -18.981 11.248 3.658 1.00 87.56 170 ARG A O 1
ATOM 1262 N N . ASN A 1 171 ? -19.687 10.323 1.739 1.00 89.69 171 ASN A N 1
ATOM 1263 C CA . ASN A 1 171 ? -21.102 10.307 2.116 1.00 89.69 171 ASN A CA 1
ATOM 1264 C C . ASN A 1 171 ? -21.376 9.377 3.308 1.00 89.69 171 ASN A C 1
ATOM 1266 O O . ASN A 1 171 ? -22.123 9.756 4.210 1.00 89.69 171 ASN A O 1
ATOM 1270 N N . ARG A 1 172 ? -20.721 8.209 3.374 1.00 91.44 172 ARG A N 1
ATOM 1271 C CA . ARG A 1 172 ? -20.802 7.308 4.539 1.00 91.44 172 ARG A CA 1
ATOM 1272 C C . ARG A 1 172 ? -20.237 7.955 5.804 1.00 91.44 172 ARG A C 1
ATOM 1274 O O . ARG A 1 172 ? -20.881 7.897 6.847 1.00 91.44 172 ARG A O 1
ATOM 1281 N N . TYR A 1 173 ? -19.085 8.623 5.714 1.00 86.12 173 TYR A N 1
ATOM 1282 C CA . TYR A 1 173 ? -18.513 9.341 6.857 1.00 86.12 173 TYR A CA 1
ATOM 1283 C C . TYR A 1 173 ? -19.394 10.508 7.305 1.00 86.12 173 TYR A C 1
ATOM 1285 O O . TYR A 1 173 ? -19.599 10.682 8.501 1.00 86.12 173 TYR A O 1
ATOM 1293 N N . LEU A 1 174 ? -19.975 11.268 6.372 1.00 89.25 174 LEU A N 1
ATOM 1294 C CA . LEU A 1 174 ? -20.931 12.326 6.709 1.00 89.25 174 LEU A CA 1
ATOM 1295 C C . LEU A 1 174 ? -22.172 11.771 7.416 1.00 89.25 174 LEU A C 1
ATOM 1297 O O . LEU A 1 174 ? -22.640 12.383 8.373 1.00 89.25 174 LEU A O 1
ATOM 1301 N N . HIS A 1 175 ? -22.684 10.615 6.982 1.00 90.38 175 HIS A N 1
ATOM 1302 C CA . HIS A 1 175 ? -23.775 9.933 7.677 1.00 90.38 175 HIS A CA 1
ATOM 1303 C C . HIS A 1 175 ? -23.362 9.541 9.097 1.00 90.38 175 HIS A C 1
ATOM 1305 O O . HIS A 1 175 ? -24.071 9.857 10.050 1.00 90.38 175 HIS A O 1
ATOM 1311 N N . LYS A 1 176 ? -22.173 8.946 9.260 1.00 88.50 176 LYS A N 1
ATOM 1312 C CA . LYS A 1 176 ? -21.699 8.516 10.577 1.00 88.50 176 LYS A CA 1
ATOM 1313 C C . LYS A 1 176 ? -21.464 9.682 11.535 1.00 88.50 176 LYS A C 1
ATOM 1315 O O . LYS A 1 176 ? -21.792 9.586 12.710 1.00 88.50 176 LYS A O 1
ATOM 1320 N N . VAL A 1 177 ? -20.944 10.801 11.034 1.00 88.38 177 VAL A N 1
ATOM 1321 C CA . VAL A 1 177 ? -20.784 12.026 11.830 1.00 88.38 177 VAL A CA 1
ATOM 1322 C C . VAL A 1 177 ? -22.143 12.554 12.292 1.00 88.38 177 VAL A C 1
ATOM 1324 O O . VAL A 1 177 ? -22.270 12.928 13.452 1.00 88.38 177 VAL A O 1
ATOM 1327 N N . ARG A 1 178 ? -23.167 12.546 11.428 1.00 90.44 178 ARG A N 1
ATOM 1328 C CA . ARG A 1 178 ? -24.527 12.958 11.815 1.00 90.44 178 ARG A CA 1
ATOM 1329 C C . ARG A 1 178 ? -25.137 12.033 12.868 1.00 90.44 178 ARG A C 1
ATOM 1331 O O . ARG A 1 178 ? -25.722 12.539 13.818 1.00 90.44 178 ARG A O 1
ATOM 1338 N N . GLU A 1 179 ? -24.970 10.717 12.729 1.00 90.00 179 GLU A N 1
ATOM 1339 C CA . GLU A 1 179 ? -25.395 9.745 13.750 1.00 90.00 179 GLU A CA 1
ATOM 1340 C C . GLU A 1 179 ? -24.742 10.039 15.104 1.00 90.00 179 GLU A C 1
ATOM 1342 O O . GLU A 1 179 ? -25.444 10.189 16.098 1.00 90.00 179 GLU A O 1
ATOM 1347 N N . LEU A 1 180 ? -23.414 10.202 15.135 1.00 87.56 180 LEU A N 1
ATOM 1348 C CA . LEU A 1 180 ? -22.676 10.484 16.370 1.00 87.56 180 LEU A CA 1
ATOM 1349 C C . LEU A 1 180 ? -23.087 11.822 16.997 1.00 87.56 180 LEU A C 1
ATOM 1351 O O . LEU A 1 180 ? -23.232 11.916 18.212 1.00 87.56 180 LEU A O 1
ATOM 1355 N N . GLN A 1 181 ? -23.324 12.853 16.182 1.00 87.69 181 GLN A N 1
ATOM 1356 C CA . GLN A 1 181 ? -23.843 14.137 16.664 1.00 87.69 181 GLN A CA 1
ATOM 1357 C C . GLN A 1 181 ? -25.246 14.001 17.267 1.00 87.69 181 GLN A C 1
ATOM 1359 O O . GLN A 1 181 ? -25.565 14.669 18.251 1.00 87.69 181 GLN A O 1
ATOM 1364 N N . GLN A 1 182 ? -26.091 13.142 16.695 1.00 90.94 182 GLN A N 1
ATOM 1365 C CA . GLN A 1 182 ? -27.425 12.875 17.218 1.00 90.94 182 GLN A CA 1
ATOM 1366 C C . GLN A 1 182 ? -27.371 12.061 18.517 1.00 90.94 182 GLN A C 1
ATOM 1368 O O . GLN A 1 182 ? -28.076 12.401 19.464 1.00 90.94 182 GLN A O 1
ATOM 1373 N N . GLU A 1 183 ? -26.503 11.052 18.602 1.00 87.50 183 GLU A N 1
ATOM 1374 C CA . GLU A 1 183 ? -26.239 10.300 19.836 1.00 87.50 183 GLU A CA 1
ATOM 1375 C C . GLU A 1 183 ? -25.725 11.218 20.952 1.00 87.50 183 GLU A C 1
ATOM 1377 O O . GLU A 1 183 ? -26.234 11.166 22.072 1.00 87.50 183 GLU A O 1
ATOM 1382 N N . GLU A 1 184 ? -24.780 12.114 20.650 1.00 85.88 184 GLU A N 1
ATOM 1383 C CA . GLU A 1 184 ? -24.267 13.090 21.615 1.00 85.88 184 GLU A CA 1
ATOM 1384 C C . GLU A 1 184 ? -25.377 14.032 22.100 1.00 85.88 184 GLU A C 1
ATOM 1386 O O . GLU A 1 184 ? -25.484 14.308 23.297 1.00 85.88 184 GLU A O 1
ATOM 1391 N N . LYS A 1 185 ? -26.242 14.500 21.191 1.00 92.50 185 LYS A N 1
ATOM 1392 C CA . LYS A 1 185 ? -27.387 15.341 21.551 1.00 92.50 185 LYS A CA 1
ATOM 1393 C C . LYS A 1 185 ? -28.351 14.607 22.489 1.00 92.50 185 LYS A C 1
ATOM 1395 O O . LYS A 1 185 ? -28.698 15.155 23.530 1.00 92.50 185 LYS A O 1
ATOM 1400 N N . MET A 1 186 ? -28.706 13.360 22.173 1.00 89.88 186 MET A N 1
ATOM 1401 C CA . MET A 1 186 ? -29.573 12.527 23.017 1.00 89.88 186 MET A CA 1
ATOM 1402 C C . MET A 1 186 ? -28.952 12.256 24.395 1.00 89.88 186 MET A C 1
ATOM 1404 O O . MET A 1 186 ? -29.650 12.277 25.407 1.00 89.88 186 MET A O 1
ATOM 1408 N N . GLN A 1 187 ? -27.636 12.028 24.465 1.00 85.56 187 GLN A N 1
ATOM 1409 C CA . GLN A 1 187 ? -26.933 11.859 25.740 1.00 85.56 187 GLN A CA 1
ATOM 1410 C C . GLN A 1 187 ? -26.948 13.141 26.579 1.00 85.56 187 GLN A C 1
ATOM 1412 O O . GLN A 1 187 ? -27.149 13.069 27.791 1.00 85.56 187 GLN A O 1
ATOM 1417 N N . ARG A 1 188 ? -26.764 14.311 25.955 1.00 86.81 188 ARG A N 1
ATOM 1418 C CA . ARG A 1 188 ? -26.847 15.608 26.643 1.00 86.81 188 ARG A CA 1
ATOM 1419 C C . ARG A 1 188 ? -28.250 15.867 27.189 1.00 86.81 188 ARG A C 1
ATOM 1421 O O . ARG A 1 188 ? -28.361 16.194 28.366 1.00 86.81 188 ARG A O 1
ATOM 1428 N N . GLU A 1 189 ? -29.288 15.642 26.383 1.00 91.25 189 GLU A N 1
ATOM 1429 C CA . GLU A 1 189 ? -30.692 15.748 26.813 1.00 91.25 189 GLU A CA 1
ATOM 1430 C C . GLU A 1 189 ? -30.977 14.798 27.991 1.00 91.25 189 GLU A C 1
ATOM 1432 O O . GLU A 1 189 ? -31.512 15.219 29.013 1.00 91.25 189 GLU A O 1
ATOM 1437 N N . HIS A 1 190 ? -30.494 13.551 27.936 1.00 88.38 190 HIS A N 1
ATOM 1438 C CA . HIS A 1 190 ? -30.657 12.601 29.040 1.00 88.38 190 HIS A CA 1
ATOM 1439 C C . HIS A 1 190 ? -29.954 13.040 30.337 1.00 88.38 190 HIS A C 1
ATOM 1441 O O . HIS A 1 190 ? -30.488 12.856 31.433 1.00 88.38 190 HIS A O 1
ATOM 1447 N N . ILE A 1 191 ? -28.754 13.622 30.240 1.00 85.81 191 ILE A N 1
ATOM 1448 C CA . ILE A 1 191 ? -28.031 14.161 31.402 1.00 85.81 191 ILE A CA 1
ATOM 1449 C C . ILE A 1 191 ? -28.771 15.374 31.985 1.00 85.81 191 ILE A C 1
ATOM 1451 O O . ILE A 1 191 ? -28.819 15.528 33.207 1.00 85.81 191 ILE A O 1
ATOM 1455 N N . GLU A 1 192 ? -29.343 16.233 31.142 1.00 86.19 192 GLU A N 1
ATOM 1456 C CA . GLU A 1 192 ? -30.158 17.368 31.584 1.00 86.19 192 GLU A CA 1
ATOM 1457 C C . GLU A 1 192 ? -31.429 16.904 32.304 1.00 86.19 192 GLU A C 1
ATOM 1459 O O . GLU A 1 192 ? -31.686 17.370 33.415 1.00 86.19 192 GLU A O 1
ATOM 1464 N N . ASP A 1 193 ? -32.145 15.916 31.765 1.00 91.12 193 ASP A N 1
ATOM 1465 C CA . ASP A 1 193 ? -33.320 15.320 32.413 1.00 91.12 193 ASP A CA 1
ATOM 1466 C C . ASP A 1 193 ? -32.973 14.733 33.789 1.00 91.12 193 ASP A C 1
ATOM 1468 O O . ASP A 1 193 ? -33.649 15.008 34.786 1.00 91.12 193 ASP A O 1
ATOM 1472 N N . GLN A 1 194 ? -31.864 13.988 33.883 1.00 84.19 194 GLN A N 1
ATOM 1473 C CA . GLN A 1 194 ? -31.374 13.460 35.159 1.00 84.19 194 GLN A CA 1
ATOM 1474 C C . GLN A 1 194 ? -31.046 14.580 36.155 1.00 84.19 194 GLN A C 1
ATOM 1476 O O . GLN A 1 194 ? -31.374 14.469 37.340 1.00 84.19 194 GLN A O 1
ATOM 1481 N N . ARG A 1 195 ? -30.419 15.674 35.703 1.00 86.62 195 ARG A N 1
ATOM 1482 C CA . ARG A 1 195 ? -30.121 16.837 36.556 1.00 86.62 195 ARG A CA 1
ATOM 1483 C C . ARG A 1 195 ? -31.394 17.506 37.061 1.00 86.62 195 ARG A C 1
ATOM 1485 O O . ARG A 1 195 ? -31.478 17.813 38.252 1.00 86.62 195 ARG A O 1
ATOM 1492 N N . VAL A 1 196 ? -32.384 17.700 36.191 1.00 92.62 196 VAL A N 1
ATOM 1493 C CA . VAL A 1 196 ? -33.687 18.270 36.559 1.00 92.62 196 VAL A CA 1
ATOM 1494 C C . VAL A 1 196 ? -34.380 17.388 37.595 1.00 92.62 196 VAL A C 1
ATOM 1496 O O . VAL A 1 196 ? -34.882 17.903 38.597 1.00 92.62 196 VAL A O 1
ATOM 1499 N N . GLU A 1 197 ? -34.362 16.067 37.417 1.00 88.50 197 GLU A N 1
ATOM 1500 C CA . GLU A 1 197 ? -34.987 15.145 38.363 1.00 88.50 197 GLU A CA 1
ATOM 1501 C C . GLU A 1 197 ? -34.274 15.128 39.723 1.00 88.50 197 GLU A C 1
ATOM 1503 O O . GLU A 1 197 ? -34.935 15.166 40.764 1.00 88.50 197 GLU A O 1
ATOM 1508 N N . VAL A 1 198 ? -32.937 15.164 39.747 1.00 87.44 198 VAL A N 1
ATOM 1509 C CA . VAL A 1 198 ? -32.164 15.302 40.993 1.00 87.44 198 VAL A CA 1
ATOM 1510 C C . VAL A 1 198 ? -32.495 16.619 41.697 1.00 87.44 198 VAL A C 1
ATOM 1512 O O . VAL A 1 198 ? -32.773 16.610 42.895 1.00 87.44 198 VAL A O 1
ATOM 1515 N N . HIS A 1 199 ? -32.547 17.745 40.979 1.00 88.25 199 HIS A N 1
ATOM 1516 C CA . HIS A 1 199 ? -32.945 19.034 41.560 1.00 88.25 199 HIS A CA 1
ATOM 1517 C C . HIS A 1 199 ? -34.389 19.045 42.069 1.00 88.25 199 HIS A C 1
ATOM 1519 O O . HIS A 1 199 ? -34.689 19.718 43.055 1.00 88.25 199 HIS A O 1
ATOM 1525 N N . ARG A 1 200 ? -35.294 18.301 41.428 1.00 91.00 200 ARG A N 1
ATOM 1526 C CA . ARG A 1 200 ? -36.665 18.126 41.915 1.00 91.00 200 ARG A CA 1
ATOM 1527 C C . ARG A 1 200 ? -36.698 17.321 43.216 1.00 91.00 200 ARG A C 1
ATOM 1529 O O . ARG A 1 200 ? -37.413 17.707 44.133 1.00 91.00 200 ARG A O 1
ATOM 1536 N N . ARG A 1 201 ? -35.907 16.246 43.316 1.00 88.00 201 ARG A N 1
ATOM 1537 C CA . ARG A 1 201 ? -35.795 15.432 44.541 1.00 88.00 201 ARG A CA 1
ATOM 1538 C C . ARG A 1 201 ? -35.184 16.213 45.698 1.00 88.00 201 ARG A C 1
ATOM 1540 O O . ARG A 1 201 ? -35.707 16.126 46.799 1.00 88.00 201 ARG A O 1
ATOM 1547 N N . ILE A 1 202 ? -34.130 16.993 45.447 1.00 85.38 202 ILE A N 1
ATOM 1548 C CA . ILE A 1 202 ? -33.512 17.853 46.469 1.00 85.38 202 ILE A CA 1
ATOM 1549 C C . ILE A 1 202 ? -34.537 18.848 47.014 1.00 85.38 202 ILE A C 1
ATOM 1551 O O . ILE A 1 202 ? -34.720 18.904 48.222 1.00 85.38 202 ILE A O 1
ATOM 1555 N N . ARG A 1 203 ? -35.277 19.544 46.139 1.00 87.38 203 ARG A N 1
ATOM 1556 C CA . ARG A 1 203 ? -36.339 20.467 46.572 1.00 87.38 203 ARG A CA 1
ATOM 1557 C C . ARG A 1 203 ? -37.431 19.782 47.395 1.00 87.38 203 ARG A C 1
ATOM 1559 O O . ARG A 1 203 ? -37.893 20.358 48.370 1.00 87.38 203 ARG A O 1
ATOM 1566 N N . GLY A 1 204 ? -37.818 18.558 47.029 1.00 87.31 204 GLY A N 1
ATOM 1567 C CA . GLY A 1 204 ? -38.751 17.760 47.831 1.00 87.31 204 GLY A CA 1
ATOM 1568 C C . GLY A 1 204 ? -38.212 17.471 49.235 1.00 87.31 204 GLY A C 1
ATOM 1569 O O . GLY A 1 204 ? -38.905 17.708 50.214 1.00 87.31 204 GLY A O 1
ATOM 1570 N N . LEU A 1 205 ? -36.948 17.052 49.341 1.00 85.88 205 LEU A N 1
ATOM 1571 C CA . LEU A 1 205 ? -36.301 16.785 50.631 1.00 85.88 205 LEU A CA 1
ATOM 1572 C C . LEU A 1 205 ? -36.111 18.047 51.482 1.00 85.88 205 LEU A C 1
ATOM 1574 O O . LEU A 1 205 ? -36.228 17.981 52.701 1.00 85.88 205 LEU A O 1
ATOM 1578 N N . GLU A 1 206 ? -35.811 19.191 50.865 1.00 84.38 206 GLU A N 1
ATOM 1579 C CA . GLU A 1 206 ? -35.734 20.483 51.558 1.00 84.38 206 GLU A CA 1
ATOM 1580 C C . GLU A 1 206 ? -37.096 20.891 52.129 1.00 84.38 206 GLU A C 1
ATOM 1582 O O . GLU A 1 206 ? -37.170 21.384 53.255 1.00 84.38 206 GLU A O 1
ATOM 1587 N N . GLN A 1 207 ? -38.173 20.644 51.381 1.00 87.31 207 GLN A N 1
ATOM 1588 C CA . GLN A 1 207 ? -39.535 20.902 51.835 1.00 87.31 207 GLN A CA 1
ATOM 1589 C C . GLN A 1 207 ? -39.929 19.965 52.987 1.00 87.31 207 GLN A C 1
ATOM 1591 O O . GLN A 1 207 ? -40.372 20.450 54.025 1.00 87.31 207 GLN A O 1
ATOM 1596 N N . ASP A 1 208 ? -39.650 18.663 52.872 1.00 86.44 208 ASP A N 1
ATOM 1597 C CA . ASP A 1 208 ? -39.873 17.695 53.955 1.00 86.44 208 ASP A CA 1
ATOM 1598 C C . ASP A 1 208 ? -39.075 18.065 55.222 1.00 86.44 208 ASP A C 1
ATOM 1600 O O . ASP A 1 208 ? -39.581 17.973 56.341 1.00 86.44 208 ASP A O 1
ATOM 1604 N N . ALA A 1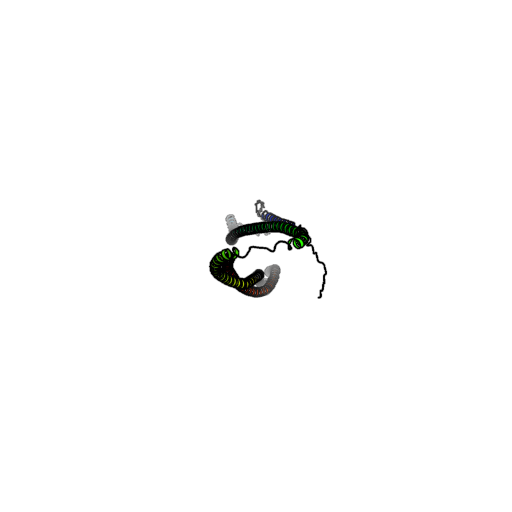 209 ? -37.824 18.518 55.069 1.00 80.12 209 ALA A N 1
ATOM 1605 C CA . ALA A 1 209 ? -36.993 18.975 56.183 1.00 80.12 209 ALA A CA 1
ATOM 1606 C C . ALA A 1 209 ? -37.541 20.255 56.835 1.00 80.12 209 ALA A C 1
ATOM 1608 O O . ALA A 1 209 ? -37.498 20.384 58.060 1.00 80.12 209 ALA A O 1
ATOM 1609 N N . SER A 1 210 ? -38.078 21.183 56.037 1.00 83.25 210 SER A N 1
ATOM 1610 C CA . SER A 1 210 ? -38.762 22.382 56.531 1.00 83.25 210 SER A CA 1
ATOM 1611 C C . SER A 1 210 ? -40.026 22.022 57.319 1.00 83.25 210 SER A C 1
ATOM 1613 O O . SER A 1 210 ? -40.229 22.539 58.419 1.00 83.25 210 SER A O 1
ATOM 1615 N N . ASP A 1 211 ? -40.840 21.099 56.806 1.00 86.00 211 ASP A N 1
ATOM 1616 C CA . ASP A 1 211 ? -42.067 20.637 57.464 1.00 86.00 211 ASP A CA 1
ATOM 1617 C C . ASP A 1 211 ? -41.759 19.898 58.777 1.00 86.00 211 ASP A C 1
ATOM 1619 O O . ASP A 1 211 ? -42.410 20.137 59.799 1.00 86.00 211 ASP A O 1
ATOM 1623 N N . LEU A 1 212 ? -40.711 19.065 58.796 1.00 84.69 212 LEU A N 1
ATOM 1624 C CA . LEU A 1 212 ? -40.195 18.439 60.018 1.00 84.69 212 LEU A CA 1
ATOM 1625 C C . LEU A 1 212 ? -39.678 19.477 61.021 1.00 84.69 212 LEU A C 1
ATOM 1627 O O . LEU A 1 212 ? -39.949 19.356 62.215 1.00 84.69 212 LEU A O 1
ATOM 1631 N N . GLY A 1 213 ? -38.968 20.509 60.556 1.00 84.38 213 GLY A N 1
ATOM 1632 C CA . GLY A 1 213 ? -38.516 21.621 61.393 1.00 84.38 213 GLY A CA 1
ATOM 1633 C C . GLY A 1 213 ? -39.680 22.380 62.036 1.00 84.38 213 GLY A C 1
ATOM 1634 O O . GLY A 1 213 ? -39.646 22.662 63.235 1.00 84.38 213 GLY A O 1
ATOM 1635 N N . ALA A 1 214 ? -40.745 22.646 61.275 1.00 82.00 214 ALA A N 1
ATOM 1636 C CA . ALA A 1 214 ? -41.965 23.271 61.784 1.00 82.00 214 ALA A CA 1
ATOM 1637 C C . ALA A 1 214 ? -42.713 22.369 62.785 1.00 82.00 214 ALA A C 1
ATOM 1639 O O . ALA A 1 214 ? -43.187 22.851 63.817 1.00 82.00 214 ALA A O 1
ATOM 1640 N N . GLY A 1 215 ? -42.780 21.059 62.518 1.00 83.62 215 GLY A N 1
ATOM 1641 C CA . GLY A 1 215 ? -43.343 20.065 63.435 1.00 83.62 215 GLY A CA 1
ATOM 1642 C C . GLY A 1 215 ? -42.590 20.009 64.766 1.00 83.62 215 GLY A C 1
ATOM 1643 O O . GLY A 1 215 ? -43.202 20.139 65.825 1.00 83.62 215 GLY A O 1
ATOM 1644 N N . LEU A 1 216 ? -41.257 19.932 64.716 1.00 83.75 216 LEU A N 1
ATOM 1645 C CA . LEU A 1 216 ? -40.399 19.949 65.902 1.00 83.75 216 LEU A CA 1
ATOM 1646 C C . LEU A 1 216 ? -40.547 21.245 66.704 1.00 83.75 216 LEU A C 1
ATOM 1648 O O . LEU A 1 216 ? -40.642 21.189 67.926 1.00 83.75 216 LEU A O 1
ATOM 1652 N N . ALA A 1 217 ? -40.617 22.406 66.047 1.00 78.94 217 ALA A N 1
ATOM 1653 C CA . ALA A 1 217 ? -40.830 23.680 66.735 1.00 78.94 217 ALA A CA 1
ATOM 1654 C C . ALA A 1 217 ? -42.173 23.711 67.489 1.00 78.94 217 ALA A C 1
ATOM 1656 O O . ALA A 1 217 ? -42.242 24.191 68.622 1.00 78.94 217 ALA A O 1
ATOM 1657 N N . LYS A 1 218 ? -43.231 23.149 66.891 1.00 85.38 218 LYS A N 1
ATOM 1658 C CA . LYS A 1 218 ? -44.546 23.017 67.531 1.00 85.38 218 LYS A CA 1
ATOM 1659 C C . LYS A 1 218 ? -44.512 22.060 68.725 1.00 85.38 218 LYS A C 1
ATOM 1661 O O . LYS A 1 218 ? -45.102 22.366 69.761 1.00 85.38 218 LYS A O 1
ATOM 1666 N N . ASP A 1 219 ? -43.820 20.932 68.598 1.00 79.00 219 ASP A N 1
ATOM 1667 C CA . ASP A 1 219 ? -43.696 19.943 69.672 1.00 79.00 219 ASP A CA 1
ATOM 1668 C C . ASP A 1 219 ? -42.847 20.465 70.839 1.00 79.00 219 ASP A C 1
ATOM 1670 O O . ASP A 1 219 ? -43.214 20.256 71.995 1.00 79.00 219 ASP A O 1
ATOM 1674 N N . VAL A 1 220 ? -41.775 21.215 70.561 1.00 80.50 220 VAL A N 1
ATOM 1675 C CA . VAL A 1 220 ? -40.974 21.905 71.588 1.00 80.50 220 VAL A CA 1
ATOM 1676 C C . VAL A 1 220 ? -41.813 22.956 72.311 1.00 80.50 220 VAL A C 1
ATOM 1678 O O . VAL A 1 220 ? -41.858 22.949 73.538 1.00 80.50 220 VAL A O 1
ATOM 1681 N N . ALA A 1 221 ? -42.561 23.791 71.582 1.00 79.19 221 ALA A N 1
ATOM 1682 C CA . ALA A 1 221 ? -43.454 24.775 72.197 1.00 79.19 221 ALA A CA 1
ATOM 1683 C C . ALA A 1 221 ? -44.524 24.115 73.088 1.00 79.19 221 ALA A C 1
ATOM 1685 O O . ALA A 1 221 ? -44.848 24.620 74.162 1.00 79.19 221 ALA A O 1
ATOM 1686 N N . LYS A 1 222 ? -45.049 22.954 72.675 1.00 80.19 222 LYS A N 1
ATOM 1687 C CA . LYS A 1 222 ? -45.998 22.168 73.471 1.00 80.19 222 LYS A CA 1
ATOM 1688 C C . LYS A 1 222 ? -45.338 21.554 74.712 1.00 80.19 222 LYS A C 1
ATOM 1690 O O . LYS A 1 222 ? -45.947 21.543 75.779 1.00 80.19 222 LYS A O 1
ATOM 1695 N N . ALA A 1 223 ? -44.107 21.060 74.591 1.00 75.81 223 ALA A N 1
ATOM 1696 C CA . ALA A 1 223 ? -43.341 20.530 75.716 1.00 75.81 223 ALA A CA 1
ATOM 1697 C C . ALA A 1 223 ? -43.016 21.620 76.752 1.00 75.81 223 ALA A C 1
ATOM 1699 O O . ALA A 1 223 ? -43.167 21.383 77.950 1.00 75.81 223 ALA A O 1
ATOM 1700 N N . ASP A 1 224 ? -42.637 22.819 76.308 1.00 76.88 224 ASP A N 1
ATOM 1701 C CA . ASP A 1 224 ? -42.383 23.956 77.196 1.00 76.88 224 ASP A CA 1
ATOM 1702 C C . ASP A 1 224 ? -43.671 24.461 77.864 1.00 76.88 224 ASP A C 1
ATOM 1704 O O . ASP A 1 224 ? -43.661 24.775 79.055 1.00 76.88 224 ASP A O 1
ATOM 1708 N N . TYR A 1 225 ? -44.803 24.439 77.151 1.00 77.06 225 TYR A N 1
ATOM 1709 C CA . TYR A 1 225 ? -46.115 24.698 77.745 1.00 77.06 225 TYR A CA 1
ATOM 1710 C C . TYR A 1 225 ? -46.442 23.704 78.869 1.00 77.06 225 TYR A C 1
ATOM 1712 O O . TYR A 1 225 ? -46.789 24.127 79.971 1.00 77.06 225 TYR A O 1
ATOM 1720 N N . TYR A 1 226 ? -46.272 22.396 78.652 1.00 76.69 226 TYR A N 1
ATOM 1721 C CA . TYR A 1 226 ? -46.530 21.410 79.708 1.00 76.69 226 TYR A CA 1
ATOM 1722 C C . TYR A 1 226 ? -45.563 21.529 80.887 1.00 76.69 226 TYR A C 1
ATOM 1724 O O . TYR A 1 226 ? -46.006 21.443 82.024 1.00 76.69 226 TYR A O 1
ATOM 1732 N N . ARG A 1 227 ? -44.280 21.837 80.655 1.00 75.06 227 ARG A N 1
ATOM 1733 C CA . ARG A 1 227 ? -43.349 22.145 81.756 1.00 75.06 227 ARG A CA 1
ATOM 1734 C C . ARG A 1 227 ? -43.804 23.340 82.589 1.00 75.06 227 ARG A C 1
ATOM 1736 O O . ARG A 1 227 ? -43.623 23.331 83.804 1.00 75.06 227 ARG A O 1
ATOM 1743 N N . SER A 1 228 ? -44.380 24.364 81.956 1.00 70.38 228 SER A N 1
ATOM 1744 C CA . SER A 1 228 ? -44.940 25.506 82.687 1.00 70.38 228 SER A CA 1
ATOM 1745 C C . SER A 1 228 ? -46.175 25.114 83.505 1.00 70.38 228 SER A C 1
ATOM 1747 O O . SER A 1 228 ? -46.284 25.529 84.656 1.00 70.38 228 SER A O 1
ATOM 1749 N N . GLN A 1 229 ? -47.031 24.230 82.977 1.00 72.56 229 GLN A N 1
ATOM 1750 C CA . GLN A 1 229 ? -48.173 23.686 83.718 1.00 72.56 229 GLN A CA 1
ATOM 1751 C C . GLN A 1 229 ? -47.754 22.777 84.876 1.00 72.56 229 GLN A C 1
ATOM 1753 O O . GLN A 1 229 ? -48.345 22.865 85.946 1.00 72.56 229 GLN A O 1
ATOM 1758 N N . ASP A 1 230 ? -46.718 21.953 84.710 1.00 68.69 230 ASP A N 1
ATOM 1759 C CA . ASP A 1 230 ? -46.176 21.121 85.791 1.00 68.69 230 ASP A CA 1
ATOM 1760 C C . ASP A 1 230 ? -45.610 21.994 86.924 1.00 68.69 230 ASP A C 1
ATOM 1762 O O . ASP A 1 230 ? -45.805 21.701 88.105 1.00 68.69 230 ASP A O 1
ATOM 1766 N N . ALA A 1 231 ? -44.959 23.110 86.578 1.00 66.56 231 ALA A N 1
ATOM 1767 C CA . ALA A 1 231 ? -44.475 24.084 87.552 1.00 66.56 231 ALA A CA 1
ATOM 1768 C C . ALA A 1 231 ? -45.620 24.812 88.289 1.00 66.56 231 ALA A C 1
ATOM 1770 O O . ALA A 1 231 ? -45.477 25.136 89.469 1.00 66.56 231 ALA A O 1
ATOM 1771 N N . GLU A 1 232 ? -46.758 25.055 87.631 1.00 68.38 232 GLU A N 1
ATOM 1772 C CA . GLU A 1 232 ? -47.969 25.610 88.256 1.00 68.38 232 GLU A CA 1
ATOM 1773 C C . GLU A 1 232 ? -48.705 24.577 89.123 1.00 68.38 232 GLU A C 1
ATOM 1775 O O . GLU A 1 232 ? -49.120 24.893 90.240 1.00 68.38 232 GLU A O 1
ATOM 1780 N N . ALA A 1 233 ? -48.808 23.328 88.665 1.00 65.88 233 ALA A N 1
ATOM 1781 C CA . ALA A 1 233 ? -49.414 22.227 89.407 1.00 65.88 233 ALA A CA 1
ATOM 1782 C C . ALA A 1 233 ? -48.624 21.899 90.681 1.00 65.88 233 ALA A C 1
ATOM 1784 O O . ALA A 1 233 ? -49.226 21.690 91.732 1.00 65.88 233 ALA A O 1
ATOM 1785 N N . ALA A 1 234 ? -47.287 21.937 90.633 1.00 66.12 234 ALA A N 1
ATOM 1786 C CA . ALA A 1 234 ? -46.445 21.775 91.818 1.00 66.12 234 ALA A CA 1
ATOM 1787 C C . ALA A 1 234 ? -46.751 22.830 92.900 1.00 66.12 234 ALA A C 1
ATOM 1789 O O . ALA A 1 234 ? -46.833 22.488 94.078 1.00 66.12 234 ALA A O 1
ATOM 1790 N N . ARG A 1 235 ? -47.016 24.086 92.508 1.00 67.69 235 ARG A N 1
ATOM 1791 C CA . ARG A 1 235 ? -47.422 25.156 93.442 1.00 67.69 235 ARG A CA 1
ATOM 1792 C C . ARG A 1 235 ? -48.814 24.920 94.034 1.00 67.69 235 ARG A C 1
ATOM 1794 O O . ARG A 1 235 ? -49.030 25.182 95.212 1.00 67.69 235 ARG A O 1
ATOM 1801 N N . GLN A 1 236 ? -49.752 24.407 93.238 1.00 62.72 236 GLN A N 1
ATOM 1802 C CA . GLN A 1 236 ? -51.106 24.091 93.711 1.00 62.72 236 GLN A CA 1
ATOM 1803 C C . GLN A 1 236 ? -51.141 22.866 94.635 1.00 62.72 236 GLN A C 1
ATOM 1805 O O . GLN A 1 236 ? -51.933 22.837 95.574 1.00 62.72 236 GLN A O 1
ATOM 1810 N N . ILE A 1 237 ? -50.284 21.866 94.409 1.00 65.94 237 ILE A N 1
ATOM 1811 C CA . ILE A 1 237 ? -50.146 20.704 95.299 1.00 65.94 237 ILE A CA 1
ATOM 1812 C C . ILE A 1 237 ? -49.632 21.144 96.674 1.00 65.94 237 ILE A C 1
ATOM 1814 O O . ILE A 1 237 ? -50.179 20.710 97.683 1.00 65.94 237 ILE A O 1
ATOM 1818 N N . GLU A 1 238 ? -48.668 22.064 96.728 1.00 60.59 238 GLU A N 1
ATOM 1819 C CA . GLU A 1 238 ? -48.151 22.632 97.983 1.00 60.59 238 GLU A CA 1
ATOM 1820 C C . GLU A 1 238 ? -49.252 23.369 98.782 1.00 60.59 238 GLU A C 1
ATOM 1822 O O . GLU A 1 238 ? -49.365 23.214 100.001 1.00 60.59 238 GLU A O 1
ATOM 1827 N N . GLU A 1 239 ? -50.152 24.089 98.096 1.00 60.84 239 GLU A N 1
ATOM 1828 C CA . GLU A 1 239 ? -51.356 24.682 98.703 1.00 60.84 239 GLU A CA 1
ATOM 1829 C C . GLU A 1 239 ? -52.376 23.630 99.174 1.00 60.84 239 GLU A C 1
ATOM 1831 O O . GLU A 1 239 ? -52.969 23.760 100.251 1.00 60.84 239 GLU A O 1
ATOM 1836 N N . MET A 1 240 ? -52.609 22.588 98.372 1.00 55.44 240 MET A N 1
ATOM 1837 C CA . MET A 1 240 ? -53.602 21.549 98.656 1.00 55.44 240 MET A CA 1
ATOM 1838 C C . MET A 1 240 ? -53.151 20.600 99.768 1.00 55.44 240 MET A C 1
ATOM 1840 O O . MET A 1 240 ? -53.991 20.173 100.554 1.00 55.44 240 MET A O 1
ATOM 1844 N N . GLU A 1 241 ? -51.855 20.322 99.920 1.00 59.56 241 GLU A N 1
ATOM 1845 C CA . GLU A 1 241 ? -51.311 19.583 101.069 1.00 59.56 241 GLU A CA 1
ATOM 1846 C C . GLU A 1 241 ? -51.460 20.367 102.383 1.00 59.56 241 GLU A C 1
ATOM 1848 O O . GLU A 1 241 ? -51.724 19.772 103.435 1.00 59.56 241 GLU A O 1
ATOM 1853 N N . GLY A 1 242 ? -51.400 21.703 102.321 1.00 56.97 242 GLY A N 1
ATOM 1854 C CA . GLY A 1 242 ? -51.750 22.589 103.434 1.00 56.97 242 GLY A CA 1
ATOM 1855 C C . GLY A 1 242 ? -53.225 22.487 103.845 1.00 56.97 242 GLY A C 1
ATOM 1856 O O . GLY A 1 242 ? -53.532 22.481 105.037 1.00 56.97 242 GLY A O 1
ATOM 1857 N N . ARG A 1 243 ? -54.137 22.322 102.874 1.00 56.53 243 ARG A N 1
ATOM 1858 C CA . ARG A 1 243 ? -55.588 22.156 103.108 1.00 56.53 243 ARG A CA 1
ATOM 1859 C C . ARG A 1 243 ? -55.978 20.713 103.476 1.00 56.53 243 ARG A C 1
ATOM 1861 O O . ARG A 1 243 ? -56.859 20.502 104.304 1.00 56.53 243 ARG A O 1
ATOM 1868 N N . ALA A 1 244 ? -55.292 19.704 102.939 1.00 50.09 244 ALA A N 1
ATOM 1869 C CA . ALA A 1 244 ? -55.557 18.284 103.191 1.00 50.09 244 ALA A CA 1
ATOM 1870 C C . ALA A 1 244 ? -55.171 17.836 104.612 1.00 50.09 244 ALA A C 1
ATOM 1872 O O . ALA A 1 244 ? -55.782 16.912 105.151 1.00 50.09 244 ALA A O 1
ATOM 1873 N N . LYS A 1 245 ? -54.214 18.513 105.260 1.00 54.81 245 LYS A N 1
ATOM 1874 C CA . LYS A 1 245 ? -53.953 18.330 106.698 1.00 54.81 245 LYS A CA 1
ATOM 1875 C C . LYS A 1 245 ? -55.107 18.822 107.583 1.00 54.81 245 LYS A C 1
ATOM 1877 O O . LYS A 1 245 ? -55.275 18.274 108.661 1.00 54.81 245 LYS A O 1
ATOM 1882 N N . GLN A 1 246 ? -55.914 19.784 107.123 1.00 50.91 246 GLN A N 1
ATOM 1883 C CA . GLN A 1 246 ? -57.090 20.287 107.851 1.00 50.91 246 GLN A CA 1
ATOM 1884 C C . GLN A 1 246 ? -58.367 19.468 107.584 1.00 50.91 246 GLN A C 1
ATOM 1886 O O . GLN A 1 246 ? -59.240 19.410 108.440 1.00 50.91 246 GLN A O 1
ATOM 1891 N N . ALA A 1 247 ? -58.479 18.802 106.428 1.00 51.06 247 ALA A N 1
ATOM 1892 C CA . ALA A 1 247 ? -59.674 18.032 106.054 1.00 51.06 247 ALA A CA 1
ATOM 1893 C C . ALA A 1 247 ? -59.642 16.545 106.478 1.00 51.06 247 ALA A C 1
ATOM 1895 O O . ALA A 1 247 ? -60.694 15.925 106.620 1.00 51.06 247 ALA A O 1
ATOM 1896 N N . ARG A 1 248 ? -58.459 15.961 106.736 1.00 48.91 248 ARG A N 1
ATOM 1897 C CA . ARG A 1 248 ? -58.320 14.558 107.191 1.00 48.91 248 ARG A CA 1
ATOM 1898 C C . ARG A 1 248 ? -58.864 14.282 108.600 1.00 48.91 248 ARG A C 1
ATOM 1900 O O . ARG A 1 248 ? -58.979 13.118 108.967 1.00 48.91 248 ARG A O 1
ATOM 1907 N N . GLU A 1 249 ? -59.225 15.308 109.367 1.00 48.59 249 GLU A N 1
ATOM 1908 C CA . GLU A 1 249 ? -59.825 15.144 110.697 1.00 48.59 249 GLU A CA 1
ATOM 1909 C C . GLU A 1 249 ? -61.350 14.910 110.672 1.00 48.59 249 GLU A C 1
ATOM 1911 O O . GLU A 1 249 ? -61.907 14.571 111.711 1.00 48.59 249 GLU A O 1
ATOM 1916 N N . GLN A 1 250 ? -62.044 15.047 109.529 1.00 45.19 250 GLN A N 1
ATOM 1917 C CA . GLN A 1 250 ? -63.523 15.073 109.513 1.00 45.19 250 GLN A CA 1
ATOM 1918 C C . GLN A 1 250 ? -64.238 14.045 108.617 1.00 45.19 250 GLN A C 1
ATOM 1920 O O . GLN A 1 250 ? -65.464 14.010 108.624 1.00 45.19 250 GLN A O 1
ATOM 1925 N N . GLU A 1 251 ? -63.544 13.163 107.894 1.00 40.00 251 GLU A N 1
ATOM 1926 C CA . GLU A 1 251 ? -64.197 12.284 106.904 1.00 40.00 251 GLU A CA 1
ATOM 1927 C C . GLU A 1 251 ? -63.725 10.820 107.002 1.00 40.00 251 GLU A C 1
ATOM 1929 O O . GLU A 1 251 ? -63.087 10.287 106.099 1.00 40.00 251 GLU A O 1
ATOM 1934 N N . VAL A 1 252 ? -63.991 10.152 108.131 1.00 43.25 252 VAL A N 1
ATOM 1935 C CA . VAL A 1 252 ? -63.729 8.700 108.291 1.00 43.25 252 VAL A CA 1
ATOM 1936 C C . VAL A 1 252 ? -65.007 7.874 108.516 1.00 43.25 252 VAL A C 1
ATOM 1938 O O . VAL A 1 252 ? -64.952 6.648 108.519 1.00 43.25 252 VAL A O 1
ATOM 1941 N N . GLU A 1 253 ? -66.199 8.469 108.586 1.00 43.16 253 GLU A N 1
ATOM 1942 C CA . GLU A 1 253 ? -67.420 7.695 108.851 1.00 43.16 253 GLU A CA 1
ATOM 1943 C C . GLU A 1 253 ? -68.366 7.565 107.645 1.00 43.16 253 GLU A C 1
ATOM 1945 O O . GLU A 1 253 ? -69.291 8.346 107.444 1.00 43.16 253 GLU A O 1
ATOM 1950 N N . SER A 1 254 ? -68.192 6.433 106.948 1.00 39.31 254 SER A N 1
ATOM 1951 C CA . SER A 1 254 ? -69.251 5.504 106.499 1.00 39.31 254 SER A CA 1
ATOM 1952 C C . SER A 1 254 ? -69.605 5.399 104.997 1.00 39.31 254 SER A C 1
ATOM 1954 O O . SER A 1 254 ? -70.071 6.342 104.368 1.00 39.31 254 SER A O 1
ATOM 1956 N N . ARG A 1 255 ? -69.537 4.134 104.517 1.00 44.50 255 ARG A N 1
ATOM 1957 C CA . ARG A 1 255 ? -70.215 3.472 103.364 1.00 44.50 255 ARG A CA 1
ATOM 1958 C C . ARG A 1 255 ? -69.409 3.205 102.076 1.00 44.50 255 ARG A C 1
ATOM 1960 O O . ARG A 1 255 ? -69.648 3.843 101.057 1.00 44.50 255 ARG A O 1
ATOM 1967 N N . THR A 1 256 ? -68.605 2.131 102.055 1.00 52.66 256 THR A N 1
ATOM 1968 C CA . THR A 1 256 ? -67.960 1.621 100.815 1.00 52.66 256 THR A CA 1
ATOM 1969 C C . THR A 1 256 ? -68.043 0.113 100.548 1.00 52.66 256 THR A C 1
ATOM 1971 O O . THR A 1 256 ? -67.498 -0.336 99.543 1.00 52.66 256 THR A O 1
ATOM 1974 N N . ASP A 1 257 ? -68.734 -0.698 101.355 1.00 47.78 257 ASP A N 1
ATOM 1975 C CA . ASP A 1 257 ? -68.422 -2.143 101.324 1.00 47.78 257 ASP A CA 1
ATOM 1976 C C . ASP A 1 257 ? -69.442 -3.042 100.602 1.00 47.78 257 ASP A C 1
ATOM 1978 O O . ASP A 1 257 ? -69.146 -4.206 100.336 1.00 47.78 257 ASP A O 1
ATOM 1982 N N . LEU A 1 258 ? -70.617 -2.536 100.203 1.00 46.53 258 LEU A N 1
ATOM 1983 C CA . LEU A 1 258 ? -71.666 -3.383 99.599 1.00 46.53 258 LEU A CA 1
ATOM 1984 C C . LEU A 1 258 ? -71.898 -3.185 98.090 1.00 46.53 258 LEU A C 1
ATOM 1986 O O . LEU A 1 258 ? -72.208 -4.163 97.405 1.00 46.53 258 LEU A O 1
ATOM 1990 N N . ASP A 1 259 ? -71.654 -1.997 97.528 1.00 51.59 259 ASP A N 1
ATOM 1991 C CA . ASP A 1 259 ? -71.843 -1.750 96.084 1.00 51.59 259 ASP A CA 1
ATOM 1992 C C . ASP A 1 259 ? -70.615 -2.126 95.230 1.00 51.59 259 ASP A C 1
ATOM 1994 O O . ASP A 1 259 ? -70.744 -2.477 94.052 1.00 51.59 259 ASP A O 1
ATOM 1998 N N . ALA A 1 260 ? -69.422 -2.177 95.832 1.00 55.06 260 ALA A N 1
ATOM 1999 C CA . ALA A 1 260 ? -68.179 -2.558 95.155 1.00 55.06 260 ALA A CA 1
ATOM 2000 C C . ALA A 1 260 ? -68.150 -4.042 94.730 1.00 55.06 260 ALA A C 1
ATOM 2002 O O . ALA A 1 260 ? -67.600 -4.390 93.681 1.00 55.06 260 ALA A O 1
ATOM 2003 N N . ALA A 1 261 ? -68.783 -4.933 95.502 1.00 51.81 261 ALA A N 1
ATOM 2004 C CA . ALA A 1 261 ? -68.676 -6.378 95.294 1.00 51.81 261 ALA A CA 1
ATOM 2005 C C . ALA A 1 261 ? -69.435 -6.886 94.050 1.00 51.81 261 ALA A C 1
ATOM 2007 O O . ALA A 1 261 ? -68.959 -7.799 93.371 1.00 51.81 261 ALA A O 1
ATOM 2008 N N . ARG A 1 262 ? -70.591 -6.289 93.713 1.00 53.16 262 ARG A N 1
ATOM 2009 C CA . ARG A 1 262 ? -71.442 -6.727 92.584 1.00 53.16 262 ARG A CA 1
ATOM 2010 C C . ARG A 1 262 ? -70.967 -6.200 91.225 1.00 53.16 262 ARG A C 1
ATOM 2012 O O . ARG A 1 262 ? -71.002 -6.938 90.241 1.00 53.16 262 ARG A O 1
ATOM 2019 N N . LEU A 1 263 ? -70.455 -4.970 91.167 1.00 58.50 263 LEU A N 1
ATOM 2020 C CA . LEU A 1 263 ? -69.825 -4.414 89.960 1.00 58.50 263 LEU A CA 1
ATOM 2021 C C . LEU A 1 263 ? -68.490 -5.108 89.630 1.00 58.50 263 LEU A C 1
ATOM 2023 O O . LEU A 1 263 ? -68.181 -5.315 88.456 1.00 58.50 263 LEU A O 1
ATOM 2027 N N . ALA A 1 264 ? -67.744 -5.554 90.647 1.00 57.25 264 ALA A N 1
ATOM 2028 C CA . ALA A 1 264 ? -66.493 -6.287 90.467 1.00 57.25 264 ALA A CA 1
ATOM 2029 C C . ALA A 1 264 ? -66.677 -7.681 89.837 1.00 57.25 264 ALA A C 1
ATOM 2031 O O . ALA A 1 264 ? -65.807 -8.147 89.104 1.00 57.25 264 ALA A O 1
ATOM 2032 N N . THR A 1 265 ? -67.798 -8.369 90.086 1.00 54.72 265 THR A N 1
ATOM 2033 C CA . THR A 1 265 ? -67.996 -9.736 89.566 1.00 54.72 265 THR A CA 1
ATOM 2034 C C . THR A 1 265 ? -68.393 -9.760 88.087 1.00 54.72 265 THR A C 1
ATOM 2036 O O . THR A 1 265 ? -67.934 -10.628 87.341 1.00 54.72 265 THR A O 1
ATOM 2039 N N . LEU A 1 266 ? -69.220 -8.808 87.641 1.00 58.09 266 LEU A N 1
ATOM 2040 C CA . LEU A 1 266 ? -69.617 -8.689 86.231 1.00 58.09 266 LEU A CA 1
ATOM 2041 C C . LEU A 1 266 ? -68.490 -8.120 85.359 1.00 58.09 266 LEU A C 1
ATOM 2043 O O . LEU A 1 266 ? -68.263 -8.631 84.262 1.00 58.09 266 LEU A O 1
ATOM 2047 N N . SER A 1 267 ? -67.731 -7.137 85.856 1.00 62.34 267 SER A N 1
ATOM 2048 C CA . SER A 1 267 ? -66.551 -6.624 85.149 1.00 62.34 267 SER A CA 1
ATOM 2049 C C . SER A 1 267 ? -65.487 -7.710 84.971 1.00 62.34 267 SER A C 1
ATOM 2051 O O . SER A 1 267 ? -64.932 -7.845 83.882 1.00 62.34 267 SER A O 1
ATOM 2053 N N . LYS A 1 268 ? -65.281 -8.566 85.980 1.00 65.50 268 LYS A N 1
ATOM 2054 C CA . LYS A 1 268 ? -64.329 -9.682 85.915 1.00 65.50 268 LYS A CA 1
ATOM 2055 C C . LYS A 1 268 ? -64.658 -10.685 84.804 1.00 65.50 268 LYS A C 1
ATOM 2057 O O . LYS A 1 268 ? -63.764 -11.056 84.054 1.00 65.50 268 LYS A O 1
ATOM 2062 N N . ARG A 1 269 ? -65.930 -11.061 84.619 1.00 60.56 269 ARG A N 1
ATOM 2063 C CA . ARG A 1 269 ? -66.335 -11.997 83.546 1.00 60.56 269 ARG A CA 1
ATOM 2064 C C . ARG A 1 269 ? -66.218 -11.399 82.139 1.00 60.56 269 ARG A C 1
ATOM 2066 O O . ARG A 1 269 ? -65.836 -12.103 81.207 1.00 60.56 269 ARG A O 1
ATOM 2073 N N . VAL A 1 270 ? -66.513 -10.107 81.972 1.00 65.75 270 VAL A N 1
ATOM 2074 C CA . VAL A 1 270 ? -66.310 -9.404 80.690 1.00 65.75 270 VAL A CA 1
ATOM 2075 C C . VAL A 1 270 ? -64.819 -9.275 80.372 1.00 65.75 270 VAL A C 1
ATOM 2077 O O . VAL A 1 270 ? -64.417 -9.479 79.226 1.00 65.75 270 VAL A O 1
ATOM 2080 N N . LEU A 1 271 ? -63.989 -9.013 81.384 1.00 66.44 271 LEU A N 1
ATOM 2081 C CA . LEU A 1 271 ? -62.533 -8.978 81.253 1.00 66.44 271 LEU A CA 1
ATOM 2082 C C . LEU A 1 271 ? -61.950 -10.358 80.920 1.00 66.44 271 LEU A C 1
ATOM 2084 O O . LEU A 1 271 ? -61.066 -10.436 80.074 1.00 66.44 271 LEU A O 1
ATOM 2088 N N . GLU A 1 272 ? -62.472 -11.440 81.501 1.00 63.28 272 GLU A N 1
ATOM 2089 C CA . GLU A 1 272 ? -62.062 -12.818 81.188 1.00 63.28 272 GLU A CA 1
ATOM 2090 C C . GLU A 1 272 ? -62.407 -13.204 79.736 1.00 63.28 272 GLU A C 1
ATOM 2092 O O . GLU A 1 272 ? -61.554 -13.723 79.015 1.00 63.28 272 GLU A O 1
ATOM 2097 N N . ALA A 1 273 ? -63.610 -12.880 79.245 1.00 65.25 273 ALA A N 1
ATOM 2098 C CA . ALA A 1 273 ? -63.990 -13.143 77.851 1.00 65.25 273 ALA A CA 1
ATOM 2099 C C . ALA A 1 273 ? -63.208 -12.275 76.844 1.00 65.25 273 ALA A C 1
ATOM 2101 O O . ALA A 1 273 ? -62.773 -12.765 75.798 1.00 65.25 273 ALA A O 1
ATOM 2102 N N . GLN A 1 274 ? -62.974 -10.998 77.169 1.00 60.03 274 GLN A N 1
ATOM 2103 C CA . GLN A 1 274 ? -62.104 -10.130 76.373 1.00 60.03 274 GLN A CA 1
ATOM 2104 C C . GLN A 1 274 ? -60.647 -10.600 76.392 1.00 60.03 274 GLN A C 1
ATOM 2106 O O . GLN A 1 274 ? -59.974 -10.479 75.371 1.00 60.03 274 GLN A O 1
ATOM 2111 N N . ALA A 1 275 ? -60.155 -11.152 77.503 1.00 65.81 275 ALA A N 1
ATOM 2112 C CA . ALA A 1 275 ? -58.803 -11.694 77.599 1.00 65.81 275 ALA A CA 1
ATOM 2113 C C . ALA A 1 275 ? -58.623 -12.907 76.677 1.00 65.81 275 ALA A C 1
ATOM 2115 O O . ALA A 1 275 ? -57.675 -12.930 75.896 1.00 65.81 275 ALA A O 1
ATOM 2116 N N . VAL A 1 276 ? -59.574 -13.848 76.667 1.00 67.31 276 VAL A N 1
ATOM 2117 C CA . VAL A 1 276 ? -59.527 -15.026 75.780 1.00 67.31 276 VAL A CA 1
ATOM 2118 C C . VAL A 1 276 ? -59.629 -14.633 74.299 1.00 67.31 276 VAL A C 1
ATOM 2120 O O . VAL A 1 276 ? -58.932 -15.198 73.453 1.00 67.31 276 VAL A O 1
ATOM 2123 N N . ALA A 1 277 ? -60.467 -13.649 73.953 1.00 64.62 277 ALA A N 1
ATOM 2124 C CA . ALA A 1 277 ? -60.556 -13.141 72.582 1.00 64.62 277 ALA A CA 1
ATOM 2125 C C . ALA A 1 277 ? -59.268 -12.415 72.149 1.00 64.62 277 ALA A C 1
ATOM 2127 O O . ALA A 1 277 ? -58.764 -12.664 71.052 1.00 64.62 277 ALA A O 1
ATOM 2128 N N . LYS A 1 278 ? -58.693 -11.576 73.023 1.00 67.50 278 LYS A N 1
ATOM 2129 C CA . LYS A 1 278 ? -57.402 -10.910 72.791 1.00 67.50 278 LYS A CA 1
ATOM 2130 C C . LYS A 1 278 ? -56.263 -11.916 72.641 1.00 67.50 278 LYS A C 1
ATOM 2132 O O . LYS A 1 278 ? -55.423 -11.726 71.772 1.00 67.50 278 LYS A O 1
ATOM 2137 N N . GLU A 1 279 ? -56.257 -13.000 73.414 1.00 68.62 279 GLU A N 1
ATOM 2138 C CA . GLU A 1 279 ? -55.239 -14.052 73.323 1.00 68.62 279 GLU A CA 1
ATOM 2139 C C . GLU A 1 279 ? -55.311 -14.815 71.990 1.00 68.62 279 GLU A C 1
ATOM 2141 O O . GLU A 1 279 ? -54.283 -15.064 71.357 1.00 68.62 279 GLU A O 1
ATOM 2146 N N . LYS A 1 280 ? -56.520 -15.132 71.505 1.00 68.00 280 LYS A N 1
ATOM 2147 C CA . LYS A 1 280 ? -56.706 -15.774 70.191 1.00 68.00 280 LYS A CA 1
ATOM 2148 C C . LYS A 1 280 ? -56.306 -14.861 69.032 1.00 68.00 280 LYS A C 1
ATOM 2150 O O . LYS A 1 280 ? -55.609 -15.319 68.131 1.00 68.00 280 LYS A O 1
ATOM 2155 N N . VAL A 1 281 ? -56.695 -13.584 69.068 1.00 70.00 281 VAL A N 1
ATOM 2156 C CA . VAL A 1 281 ? -56.275 -12.593 68.060 1.00 70.00 281 VAL A CA 1
ATOM 2157 C C . VAL A 1 281 ? -54.757 -12.401 68.102 1.00 70.00 281 VAL A C 1
ATOM 2159 O O . VAL A 1 281 ? -54.116 -12.444 67.059 1.00 70.00 281 VAL A O 1
ATOM 2162 N N . ALA A 1 282 ? -54.160 -12.298 69.293 1.00 68.62 282 ALA A N 1
ATOM 2163 C CA . ALA A 1 282 ? -52.712 -12.186 69.451 1.00 68.62 282 ALA A CA 1
ATOM 2164 C C . ALA A 1 282 ? -51.960 -13.412 68.905 1.00 68.62 282 ALA A C 1
ATOM 2166 O O . ALA A 1 282 ? -50.912 -13.244 68.287 1.00 68.62 282 ALA A O 1
ATOM 2167 N N . ARG A 1 283 ? -52.491 -14.634 69.070 1.00 72.06 283 ARG A N 1
ATOM 2168 C CA . ARG A 1 283 ? -51.906 -15.848 68.471 1.00 72.06 283 ARG A CA 1
ATOM 2169 C C . ARG A 1 283 ? -51.945 -15.835 66.946 1.00 72.06 283 ARG A C 1
ATOM 2171 O O . ARG A 1 283 ? -50.924 -16.126 66.332 1.00 72.06 283 ARG A O 1
ATOM 2178 N N . VAL A 1 284 ? -53.086 -15.489 66.345 1.00 73.19 284 VAL A N 1
ATOM 2179 C CA . VAL A 1 284 ? -53.225 -15.439 64.877 1.00 73.19 284 VAL A CA 1
ATOM 2180 C C . VAL A 1 284 ? -52.317 -14.359 64.288 1.00 73.19 284 VAL A C 1
ATOM 2182 O O . VAL A 1 284 ? -51.574 -14.635 63.349 1.00 73.19 284 VAL A O 1
ATOM 2185 N N . VAL A 1 285 ? -52.286 -13.170 64.898 1.00 71.94 285 VAL A N 1
ATOM 2186 C CA . VAL A 1 285 ? -51.380 -12.082 64.500 1.00 71.94 285 VAL A CA 1
ATOM 2187 C C . VAL A 1 285 ? -49.916 -12.512 64.646 1.00 71.94 285 VAL A C 1
ATOM 2189 O O . VAL A 1 285 ? -49.128 -12.311 63.729 1.00 71.94 285 VAL A O 1
ATOM 2192 N N . ALA A 1 286 ? -49.536 -13.183 65.739 1.00 70.12 286 ALA A N 1
ATOM 2193 C CA . ALA A 1 286 ? -48.167 -13.670 65.927 1.00 70.12 286 ALA A CA 1
ATOM 2194 C C . ALA A 1 286 ? -47.756 -14.748 64.902 1.00 70.12 286 ALA A C 1
ATOM 2196 O O . ALA A 1 286 ? -46.607 -14.759 64.450 1.00 70.12 286 ALA A O 1
ATOM 2197 N N . GLU A 1 287 ? -48.666 -15.643 64.503 1.00 74.00 287 GLU A N 1
ATOM 2198 C CA . GLU A 1 287 ? -48.402 -16.641 63.460 1.00 74.00 287 GLU A CA 1
ATOM 2199 C C . GLU A 1 287 ? -48.278 -16.013 62.067 1.00 74.00 287 GLU A C 1
ATOM 2201 O O . GLU A 1 287 ? -47.319 -16.327 61.352 1.00 74.00 287 GLU A O 1
ATOM 2206 N N . GLU A 1 288 ? -49.184 -15.106 61.687 1.00 71.75 288 GLU A N 1
ATOM 2207 C CA . GLU A 1 288 ? -49.119 -14.396 60.404 1.00 71.75 288 GLU A CA 1
ATOM 2208 C C . GLU A 1 288 ? -47.876 -13.504 60.316 1.00 71.75 288 GLU A C 1
ATOM 2210 O O . GLU A 1 288 ? -47.128 -13.580 59.333 1.00 71.75 288 GLU A O 1
ATOM 2215 N N . HIS A 1 289 ? -47.571 -12.761 61.382 1.00 68.62 289 HIS A N 1
ATOM 2216 C CA . HIS A 1 289 ? -46.363 -11.947 61.483 1.00 68.62 289 HIS A CA 1
ATOM 2217 C C . HIS A 1 289 ? -45.101 -12.831 61.423 1.00 68.62 289 HIS A C 1
ATOM 2219 O O . HIS A 1 289 ? -44.172 -12.565 60.657 1.00 68.62 289 HIS A O 1
ATOM 2225 N N . GLY A 1 290 ? -45.087 -13.978 62.114 1.00 72.56 290 GLY A N 1
ATOM 2226 C CA . GLY A 1 290 ? -43.994 -14.953 62.052 1.00 72.56 290 GLY A CA 1
ATOM 2227 C C . GLY A 1 290 ? -43.800 -15.599 60.669 1.00 72.56 290 GLY A C 1
ATOM 2228 O O . GLY A 1 290 ? -42.671 -15.922 60.279 1.00 72.56 290 GLY A O 1
ATOM 2229 N N . GLN A 1 291 ? -44.865 -15.809 59.891 1.00 75.94 291 GLN A N 1
ATOM 2230 C CA . GLN A 1 291 ? -44.767 -16.265 58.497 1.00 75.94 291 GLN A CA 1
ATOM 2231 C C . GLN A 1 291 ? -44.277 -15.152 57.559 1.00 75.94 291 GLN A C 1
ATOM 2233 O O . GLN A 1 291 ? -43.431 -15.413 56.695 1.00 75.94 291 GLN A O 1
ATOM 2238 N N . ALA A 1 292 ? -44.754 -13.919 57.743 1.00 70.56 292 ALA A N 1
ATOM 2239 C CA . ALA A 1 292 ? -44.339 -12.755 56.965 1.00 70.56 292 ALA A CA 1
ATOM 2240 C C . ALA A 1 292 ? -42.846 -12.442 57.170 1.00 70.56 292 ALA A C 1
ATOM 2242 O O . ALA A 1 292 ? -42.104 -12.314 56.192 1.00 70.56 292 ALA A O 1
ATOM 2243 N N . VAL A 1 293 ? -42.368 -12.458 58.420 1.00 73.75 293 VAL A N 1
ATOM 2244 C CA . VAL A 1 293 ? -40.947 -12.282 58.765 1.00 73.75 293 VAL A CA 1
ATOM 2245 C C . VAL A 1 293 ? -40.081 -13.375 58.131 1.00 73.75 293 VAL A C 1
ATOM 2247 O O . VAL A 1 293 ? -39.045 -13.072 57.537 1.00 73.75 293 VAL A O 1
ATOM 2250 N N . ARG A 1 294 ? -40.503 -14.648 58.162 1.00 77.31 294 ARG A N 1
ATOM 2251 C CA . ARG A 1 294 ? -39.755 -15.748 57.518 1.00 77.31 294 ARG A CA 1
ATOM 2252 C C . ARG A 1 294 ? -39.656 -15.590 55.998 1.00 77.31 294 ARG A C 1
ATOM 2254 O O . ARG A 1 294 ? -38.584 -15.838 55.441 1.00 77.31 294 ARG A O 1
ATOM 2261 N N . LYS A 1 295 ? -40.730 -15.155 55.329 1.00 76.19 295 LYS A N 1
ATOM 2262 C CA . LYS A 1 295 ? -40.719 -14.855 53.884 1.00 76.19 295 LYS A CA 1
ATOM 2263 C C . LYS A 1 295 ? -39.797 -13.672 53.566 1.00 76.19 295 LYS A C 1
ATOM 2265 O O . LYS A 1 295 ? -38.981 -13.785 52.654 1.00 76.19 295 LYS A O 1
ATOM 2270 N N . ALA A 1 296 ? -39.845 -12.605 54.364 1.00 73.94 296 ALA A N 1
ATOM 2271 C CA . ALA A 1 296 ? -38.970 -11.443 54.207 1.00 73.94 296 ALA A CA 1
ATOM 2272 C C . ALA A 1 296 ? -37.484 -11.791 54.409 1.00 73.94 296 ALA A C 1
ATOM 2274 O O . ALA A 1 296 ? -36.629 -11.355 53.638 1.00 73.94 296 ALA A O 1
ATOM 2275 N N . VAL A 1 297 ? -37.156 -12.628 55.401 1.00 77.06 297 VAL A N 1
ATOM 2276 C CA . VAL A 1 297 ? -35.779 -13.091 55.641 1.00 77.06 297 VAL A CA 1
ATOM 2277 C C . VAL A 1 297 ? -35.262 -13.954 54.484 1.00 77.06 297 VAL A C 1
ATOM 2279 O O . VAL A 1 297 ? -34.114 -13.777 54.076 1.00 77.06 297 VAL A O 1
ATOM 2282 N N . ARG A 1 298 ? -36.082 -14.853 53.918 1.00 78.19 298 ARG A N 1
ATOM 2283 C CA . ARG A 1 298 ? -35.702 -15.653 52.735 1.00 78.19 298 ARG A CA 1
ATOM 2284 C C . ARG A 1 298 ? -35.451 -14.771 51.511 1.00 78.19 298 ARG A C 1
ATOM 2286 O O . ARG A 1 298 ? -34.362 -14.842 50.947 1.00 78.19 298 ARG A O 1
ATOM 2293 N N . ALA A 1 299 ? -36.377 -13.864 51.193 1.00 75.69 299 ALA A N 1
ATOM 2294 C CA . ALA A 1 299 ? -36.229 -12.929 50.074 1.00 75.69 299 ALA A CA 1
ATOM 2295 C C . ALA A 1 299 ? -34.989 -12.026 50.225 1.00 75.69 299 ALA A C 1
ATOM 2297 O O . ALA A 1 299 ? -34.292 -11.735 49.254 1.00 75.69 299 ALA A O 1
ATOM 2298 N N . ARG A 1 300 ? -34.653 -11.619 51.456 1.00 75.94 300 ARG A N 1
ATOM 2299 C CA . ARG A 1 300 ? -33.454 -10.815 51.736 1.00 75.94 300 ARG A CA 1
ATOM 2300 C C . ARG A 1 300 ? -32.151 -11.608 51.591 1.00 75.94 300 ARG A C 1
ATOM 2302 O O . ARG A 1 300 ? -31.161 -11.045 51.129 1.00 75.94 300 ARG A O 1
ATOM 2309 N N . ARG A 1 301 ? -32.138 -12.900 51.943 1.00 80.69 301 ARG A N 1
ATOM 2310 C CA . ARG A 1 301 ? -30.994 -13.794 51.677 1.00 80.69 301 ARG A CA 1
ATOM 2311 C C . ARG A 1 301 ? -30.793 -14.000 50.176 1.00 80.69 301 ARG A C 1
ATOM 2313 O O . ARG A 1 301 ? -29.674 -13.841 49.699 1.00 80.69 301 ARG A O 1
ATOM 2320 N N . GLU A 1 302 ? -31.867 -14.257 49.433 1.00 80.00 302 GLU A N 1
ATOM 2321 C CA . GLU A 1 302 ? -31.832 -14.383 47.969 1.00 80.00 302 GLU A CA 1
ATOM 2322 C C . GLU A 1 302 ? -31.317 -13.094 47.306 1.00 80.00 302 GLU A C 1
ATOM 2324 O O . GLU A 1 302 ? -30.400 -13.147 46.486 1.00 80.00 302 GLU A O 1
ATOM 2329 N N . LEU A 1 303 ? -31.794 -11.922 47.745 1.00 79.56 303 LEU A N 1
ATOM 2330 C CA . LEU A 1 303 ? -31.291 -10.624 47.287 1.00 79.56 303 LEU A CA 1
ATOM 2331 C C . LEU A 1 303 ? -29.786 -10.450 47.543 1.00 79.56 303 LEU A C 1
ATOM 2333 O O . LEU A 1 303 ? -29.069 -9.981 46.662 1.00 79.56 303 LEU A O 1
ATOM 2337 N N . ASN A 1 304 ? -29.301 -10.802 48.736 1.00 80.88 304 ASN A N 1
ATOM 2338 C CA . ASN A 1 304 ? -27.883 -10.664 49.071 1.00 80.88 304 ASN A CA 1
ATOM 2339 C C . ASN A 1 304 ? -27.010 -11.591 48.215 1.00 80.88 304 ASN A C 1
ATOM 2341 O O . ASN A 1 304 ? -26.025 -11.129 47.648 1.00 80.88 304 ASN A O 1
ATOM 2345 N N . THR A 1 305 ? -27.420 -12.849 48.023 1.00 81.44 305 THR A N 1
ATOM 2346 C CA . THR A 1 305 ? -26.695 -13.777 47.137 1.00 81.44 305 THR A CA 1
ATOM 2347 C C . THR A 1 305 ? -26.685 -13.312 45.677 1.00 81.44 305 THR A C 1
ATOM 2349 O O . THR A 1 305 ? -25.670 -13.440 44.995 1.00 81.44 305 THR A O 1
ATOM 2352 N N . ALA A 1 306 ? -27.779 -12.714 45.188 1.00 78.00 306 ALA A N 1
ATOM 2353 C CA . ALA A 1 306 ? -27.832 -12.133 43.847 1.00 78.00 306 ALA A CA 1
ATOM 2354 C C . ALA A 1 306 ? -26.913 -10.904 43.712 1.00 78.00 306 ALA A C 1
ATOM 2356 O O . ALA A 1 306 ? -26.256 -10.741 42.685 1.00 78.00 306 ALA A O 1
ATOM 2357 N N . LYS A 1 307 ? -26.824 -10.062 44.752 1.00 78.94 307 LYS A N 1
ATOM 2358 C CA . LYS A 1 307 ? -25.908 -8.910 44.796 1.00 78.94 307 LYS A CA 1
ATOM 2359 C C . LYS A 1 307 ? -24.439 -9.333 44.819 1.00 78.94 307 LYS A C 1
ATOM 2361 O O . LYS A 1 307 ? -23.645 -8.744 44.095 1.00 78.94 307 LYS A O 1
ATOM 2366 N N . GLU A 1 308 ? -24.081 -10.348 45.602 1.00 84.25 308 GLU A N 1
ATOM 2367 C CA . GLU A 1 308 ? -22.713 -10.887 45.635 1.00 84.25 308 GLU A CA 1
ATOM 2368 C C . GLU A 1 308 ? -22.296 -11.442 44.269 1.00 84.25 308 GLU A C 1
ATOM 2370 O O . GLU A 1 308 ? -21.235 -11.078 43.762 1.00 84.25 308 GLU A O 1
ATOM 2375 N N . LYS A 1 309 ? -23.159 -12.238 43.622 1.00 84.62 309 LYS A N 1
ATOM 2376 C CA . LYS A 1 309 ? -22.908 -12.742 42.260 1.00 84.62 309 LYS A CA 1
ATOM 2377 C C . LYS A 1 309 ? -22.757 -11.609 41.243 1.00 84.62 309 LYS A C 1
ATOM 2379 O O . LYS A 1 309 ? -21.816 -11.629 40.457 1.00 84.62 309 LYS A O 1
ATOM 2384 N N . LEU A 1 310 ? -23.612 -10.585 41.314 1.00 82.25 310 LEU A N 1
ATOM 2385 C CA . LEU A 1 310 ? -23.500 -9.383 40.478 1.00 82.25 310 LEU A CA 1
ATOM 2386 C C . LEU A 1 310 ? -22.169 -8.655 40.657 1.00 82.25 310 LEU A C 1
ATOM 2388 O O . LEU A 1 310 ? -21.595 -8.203 39.673 1.00 82.25 310 LEU A O 1
ATOM 2392 N N . LEU A 1 311 ? -21.678 -8.515 41.891 1.00 81.62 311 LEU A N 1
ATOM 2393 C CA . LEU A 1 311 ? -20.404 -7.844 42.156 1.00 81.62 311 LEU A CA 1
ATOM 2394 C C . LEU A 1 311 ? -19.224 -8.627 41.569 1.00 81.62 311 LEU A C 1
ATOM 2396 O O . LEU A 1 311 ? -18.357 -8.027 40.931 1.00 81.62 311 LEU A O 1
ATOM 2400 N N . VAL A 1 312 ? -19.212 -9.952 41.742 1.00 87.00 312 VAL A N 1
ATOM 2401 C CA . VAL A 1 312 ? -18.156 -10.825 41.207 1.00 87.00 312 VAL A CA 1
ATOM 2402 C C . VAL A 1 312 ? -18.168 -10.828 39.678 1.00 87.00 312 VAL A C 1
ATOM 2404 O O . VAL A 1 312 ? -17.134 -10.568 39.061 1.00 87.00 312 VAL A O 1
ATOM 2407 N N . GLU A 1 313 ? -19.327 -11.041 39.052 1.00 85.00 313 GLU A N 1
ATOM 2408 C CA . GLU A 1 313 ? -19.441 -11.023 37.589 1.00 85.00 313 GLU A CA 1
ATOM 2409 C C . GLU A 1 313 ? -19.184 -9.621 37.012 1.00 85.00 313 GLU A C 1
ATOM 2411 O O . GLU A 1 313 ? -18.590 -9.496 35.943 1.00 85.00 313 GLU A O 1
ATOM 2416 N N . SER A 1 314 ? -19.517 -8.548 37.744 1.00 78.00 314 SER A N 1
ATOM 2417 C CA . SER A 1 314 ? -19.222 -7.166 37.330 1.00 78.00 314 SER A CA 1
ATOM 2418 C C . SER A 1 314 ? -17.724 -6.898 37.295 1.00 78.00 314 SER A C 1
ATOM 2420 O O . SER A 1 314 ? -17.230 -6.288 36.345 1.00 78.00 314 SER A O 1
ATOM 2422 N N . ALA A 1 315 ? -16.983 -7.378 38.296 1.00 80.69 315 ALA A N 1
ATOM 2423 C CA . ALA A 1 315 ? -15.529 -7.284 38.308 1.00 80.69 315 ALA A CA 1
ATOM 2424 C C . ALA A 1 315 ? -14.901 -8.090 37.157 1.00 80.69 315 ALA A C 1
ATOM 2426 O O . ALA A 1 315 ? -13.997 -7.592 36.483 1.00 80.69 315 ALA A O 1
ATOM 2427 N N . GLN A 1 316 ? -15.414 -9.294 36.883 1.00 83.12 316 GLN A N 1
ATOM 2428 C CA . GLN A 1 316 ? -14.939 -10.141 35.784 1.00 83.12 316 GLN A CA 1
ATOM 2429 C C . GLN A 1 316 ? -15.219 -9.531 34.405 1.00 83.12 316 GLN A C 1
ATOM 2431 O O . GLN A 1 316 ? -14.324 -9.519 33.560 1.00 83.12 316 GLN A O 1
ATOM 2436 N N . ALA A 1 317 ? -16.408 -8.965 34.178 1.00 75.44 317 ALA A N 1
ATOM 2437 C CA . ALA A 1 317 ? -16.722 -8.294 32.920 1.00 75.44 317 ALA A CA 1
ATOM 2438 C C . ALA A 1 317 ? -15.893 -7.022 32.726 1.00 75.44 317 ALA A C 1
ATOM 2440 O O . ALA A 1 317 ? -15.374 -6.803 31.638 1.00 75.44 317 ALA A O 1
ATOM 2441 N N . LYS A 1 318 ? -15.682 -6.215 33.778 1.00 82.19 318 LYS A N 1
ATOM 2442 C CA . LYS A 1 318 ? -14.776 -5.054 33.705 1.00 82.19 318 LYS A CA 1
ATOM 2443 C C . LYS A 1 318 ? -13.357 -5.473 33.324 1.00 82.19 318 LYS A C 1
ATOM 2445 O O . LYS A 1 318 ? -12.763 -4.862 32.440 1.00 82.19 318 LYS A O 1
ATOM 2450 N N . ALA A 1 319 ? -12.827 -6.527 33.945 1.00 86.69 319 ALA A N 1
ATOM 2451 C CA . ALA A 1 319 ? -11.513 -7.061 33.595 1.00 86.69 319 ALA A CA 1
ATOM 2452 C C . ALA A 1 319 ? -11.462 -7.562 32.139 1.00 86.69 319 ALA A C 1
ATOM 2454 O O . ALA A 1 319 ? -10.484 -7.302 31.440 1.00 86.69 319 ALA A O 1
ATOM 2455 N N . ALA A 1 320 ? -12.521 -8.222 31.659 1.00 82.44 320 ALA A N 1
ATOM 2456 C CA . ALA A 1 320 ? -12.624 -8.679 30.274 1.00 82.44 320 ALA A CA 1
ATOM 2457 C C . ALA A 1 320 ? -12.699 -7.515 29.270 1.00 82.44 320 ALA A C 1
ATOM 2459 O O . ALA A 1 320 ? -11.996 -7.547 28.265 1.00 82.44 320 ALA A O 1
ATOM 2460 N N . VAL A 1 321 ? -13.464 -6.460 29.568 1.00 81.94 321 VAL A N 1
ATOM 2461 C CA . VAL A 1 321 ? -13.533 -5.240 28.745 1.00 81.94 321 VAL A CA 1
ATOM 2462 C C . VAL A 1 321 ? -12.172 -4.543 28.688 1.00 81.94 321 VAL A C 1
ATOM 2464 O O . VAL A 1 321 ? -11.718 -4.178 27.607 1.00 81.94 321 VAL A O 1
ATOM 2467 N N . HIS A 1 322 ? -11.462 -4.412 29.815 1.00 84.25 322 HIS A N 1
ATOM 2468 C CA . HIS A 1 322 ? -10.101 -3.863 29.810 1.00 84.25 322 HIS A CA 1
ATOM 2469 C C . HIS A 1 322 ? -9.127 -4.718 28.989 1.00 84.25 322 HIS A C 1
ATOM 2471 O O . HIS A 1 322 ? -8.299 -4.166 28.264 1.00 84.25 322 HIS A O 1
ATOM 2477 N N . ALA A 1 323 ? -9.242 -6.048 29.057 1.00 84.12 323 ALA A N 1
ATOM 2478 C CA . ALA A 1 323 ? -8.442 -6.952 28.235 1.00 84.12 323 ALA A CA 1
ATOM 2479 C C . ALA A 1 323 ? -8.759 -6.812 26.734 1.00 84.12 323 ALA A C 1
ATOM 2481 O O . ALA A 1 323 ? -7.833 -6.816 25.925 1.00 84.12 323 ALA A O 1
ATOM 2482 N N . ALA A 1 324 ? -10.032 -6.632 26.367 1.00 82.06 324 ALA A N 1
ATOM 2483 C CA . ALA A 1 324 ? -10.452 -6.394 24.986 1.00 82.06 324 ALA A CA 1
ATOM 2484 C C . ALA A 1 324 ? -9.933 -5.047 24.452 1.00 82.06 324 ALA A C 1
ATOM 2486 O O . ALA A 1 324 ? -9.374 -4.998 23.359 1.00 82.06 324 ALA A O 1
ATOM 2487 N N . ILE A 1 325 ? -10.017 -3.970 25.243 1.00 83.81 325 ILE A N 1
ATOM 2488 C CA . ILE A 1 325 ? -9.459 -2.654 24.878 1.00 83.81 325 ILE A CA 1
ATOM 2489 C C . ILE A 1 325 ? -7.940 -2.745 24.674 1.00 83.81 325 ILE A C 1
ATOM 2491 O O . ILE A 1 325 ? -7.415 -2.246 23.680 1.00 83.81 325 ILE A O 1
ATOM 2495 N N . ALA A 1 326 ? -7.222 -3.419 25.579 1.00 85.19 326 ALA A N 1
ATOM 2496 C CA . ALA A 1 326 ? -5.781 -3.623 25.441 1.00 85.19 326 ALA A CA 1
ATOM 2497 C C . ALA A 1 326 ? -5.425 -4.451 24.191 1.00 85.19 326 ALA A C 1
ATOM 2499 O O . ALA A 1 326 ? -4.448 -4.141 23.507 1.00 85.19 326 ALA A O 1
ATOM 2500 N N . ALA A 1 327 ? -6.225 -5.471 23.862 1.00 84.06 327 ALA A N 1
ATOM 2501 C CA . ALA A 1 327 ? -6.050 -6.261 22.648 1.00 84.06 327 ALA A CA 1
ATOM 2502 C C . ALA A 1 327 ? -6.291 -5.425 21.378 1.00 84.06 327 ALA A C 1
ATOM 2504 O O . ALA A 1 327 ? -5.483 -5.496 20.455 1.00 84.06 327 ALA A O 1
ATOM 2505 N N . HIS A 1 328 ? -7.325 -4.576 21.357 1.00 85.81 328 HIS A N 1
ATOM 2506 C CA . HIS A 1 328 ? -7.601 -3.638 20.258 1.00 85.81 328 HIS A CA 1
ATOM 2507 C C . HIS A 1 328 ? -6.479 -2.614 20.056 1.00 85.81 328 HIS A C 1
ATOM 2509 O O . HIS A 1 328 ? -6.056 -2.382 18.925 1.00 85.81 328 HIS A O 1
ATOM 2515 N N . HIS A 1 329 ? -5.915 -2.060 21.133 1.00 87.31 329 HIS A N 1
ATOM 2516 C CA . HIS A 1 329 ? -4.717 -1.217 21.027 1.00 87.31 329 HIS A CA 1
ATOM 2517 C C . HIS A 1 329 ? -3.523 -1.992 20.444 1.00 87.31 329 HIS A C 1
ATOM 2519 O O . HIS A 1 329 ? -2.806 -1.468 19.593 1.00 87.31 329 HIS A O 1
ATOM 2525 N N . GLY A 1 330 ? -3.333 -3.255 20.842 1.00 83.31 330 GLY A N 1
ATOM 2526 C CA . GLY A 1 330 ? -2.313 -4.133 20.262 1.00 83.31 330 GLY A CA 1
ATOM 2527 C C . GLY A 1 330 ? -2.507 -4.374 18.760 1.00 83.31 330 GLY A C 1
ATOM 2528 O O . GLY A 1 330 ? -1.536 -4.345 18.006 1.00 83.31 330 GLY A O 1
ATOM 2529 N N . VAL A 1 331 ? -3.754 -4.545 18.309 1.00 88.75 331 VAL A N 1
ATOM 2530 C CA . VAL A 1 331 ? -4.100 -4.648 16.880 1.00 88.75 331 VAL A CA 1
ATOM 2531 C C . VAL A 1 331 ? -3.757 -3.361 16.141 1.00 88.75 331 VAL A C 1
ATOM 2533 O O . VAL A 1 331 ? -3.113 -3.428 15.098 1.00 88.75 331 VAL A O 1
ATOM 2536 N N . HIS A 1 332 ? -4.122 -2.203 16.691 1.00 89.12 332 HIS A N 1
ATOM 2537 C CA . HIS A 1 332 ? -3.832 -0.910 16.073 1.00 89.12 332 HIS A CA 1
ATOM 2538 C C . HIS A 1 332 ? -2.321 -0.679 15.910 1.00 89.12 332 HIS A C 1
ATOM 2540 O O . HIS A 1 332 ? -1.867 -0.256 14.848 1.00 89.12 332 HIS A O 1
ATOM 2546 N N . HIS A 1 333 ? -1.518 -1.008 16.928 1.00 89.81 333 HIS A N 1
ATOM 2547 C CA . HIS A 1 333 ? -0.058 -0.934 16.824 1.00 89.81 333 HIS A CA 1
ATOM 2548 C C . HIS A 1 333 ? 0.498 -1.883 15.756 1.00 89.81 333 HIS A C 1
ATOM 2550 O O . HIS A 1 333 ? 1.304 -1.464 14.930 1.00 89.81 333 HIS A O 1
ATOM 2556 N N . ALA A 1 334 ? 0.029 -3.131 15.712 1.00 85.12 334 ALA A N 1
ATOM 2557 C CA . ALA A 1 334 ? 0.479 -4.098 14.712 1.00 85.12 334 ALA A CA 1
ATOM 2558 C C . ALA A 1 334 ? 0.037 -3.745 13.280 1.00 85.12 334 ALA A C 1
ATOM 2560 O O . ALA A 1 334 ? 0.735 -4.074 12.323 1.00 85.12 334 ALA A O 1
ATOM 2561 N N . GLN A 1 335 ? -1.113 -3.086 13.114 1.00 89.19 335 GLN A N 1
ATOM 2562 C CA . GLN A 1 335 ? -1.559 -2.545 11.826 1.00 89.19 335 GLN A CA 1
ATOM 2563 C C . GLN A 1 335 ? -0.669 -1.385 11.377 1.00 89.19 335 GLN A C 1
ATOM 2565 O O . GLN A 1 335 ? -0.211 -1.390 10.241 1.00 89.19 335 GLN A O 1
ATOM 2570 N N . HIS A 1 336 ? -0.328 -0.464 12.281 1.00 91.50 336 HIS A N 1
ATOM 2571 C CA . HIS A 1 336 ? 0.609 0.617 11.974 1.00 91.50 336 HIS A CA 1
ATOM 2572 C C . HIS A 1 336 ? 1.994 0.085 11.565 1.00 91.50 336 HIS A C 1
ATOM 2574 O O . HIS A 1 336 ? 2.578 0.542 10.585 1.00 91.50 336 HIS A O 1
ATOM 2580 N N . GLU A 1 337 ? 2.515 -0.923 12.272 1.00 88.25 337 GLU A N 1
ATOM 2581 C CA . GLU A 1 337 ? 3.765 -1.593 11.887 1.00 88.25 337 GLU A CA 1
ATOM 2582 C C . GLU A 1 337 ? 3.662 -2.284 10.521 1.00 88.25 337 GLU A C 1
ATOM 2584 O O . GLU A 1 337 ? 4.619 -2.264 9.743 1.00 88.25 337 GLU A O 1
ATOM 2589 N N . LEU A 1 338 ? 2.513 -2.896 10.210 1.00 88.25 338 LEU A N 1
ATOM 2590 C CA . LEU A 1 338 ? 2.269 -3.484 8.898 1.00 88.25 338 LEU A CA 1
ATOM 2591 C C . LEU A 1 338 ? 2.316 -2.406 7.810 1.00 88.25 338 LEU A C 1
ATOM 2593 O O . LEU A 1 338 ? 3.063 -2.586 6.851 1.00 88.25 338 LEU A O 1
ATOM 2597 N N . ASP A 1 339 ? 1.606 -1.292 7.984 1.00 91.75 339 ASP A N 1
ATOM 2598 C CA . ASP A 1 339 ? 1.565 -0.183 7.026 1.00 91.75 339 ASP A CA 1
ATOM 2599 C C . ASP A 1 339 ? 2.966 0.396 6.770 1.00 91.75 339 ASP A C 1
ATOM 2601 O O . ASP A 1 339 ? 3.388 0.536 5.619 1.00 91.75 339 ASP A O 1
ATOM 2605 N N . GLU A 1 340 ? 3.758 0.624 7.825 1.00 90.00 340 GLU A N 1
ATOM 2606 C CA . GLU A 1 340 ? 5.154 1.059 7.691 1.00 90.00 340 GLU A CA 1
ATOM 2607 C C . GLU A 1 340 ? 6.009 0.071 6.883 1.00 90.00 340 GLU A C 1
ATOM 2609 O O . GLU A 1 340 ? 6.890 0.466 6.107 1.00 90.00 340 GLU A O 1
ATOM 2614 N N . VAL A 1 341 ? 5.799 -1.233 7.078 1.00 90.31 341 VAL A N 1
ATOM 2615 C CA . VAL A 1 341 ? 6.519 -2.275 6.339 1.00 90.31 341 VAL A CA 1
ATOM 2616 C C . VAL A 1 341 ? 6.034 -2.352 4.890 1.00 90.31 341 VAL A C 1
ATOM 2618 O O . VAL A 1 341 ? 6.857 -2.542 3.991 1.00 90.31 341 VAL A O 1
ATOM 2621 N N . GLU A 1 342 ? 4.740 -2.171 4.628 1.00 90.69 342 GLU A N 1
ATOM 2622 C CA . GLU A 1 342 ? 4.194 -2.111 3.270 1.00 90.69 342 GLU A CA 1
ATOM 2623 C C . GLU A 1 342 ? 4.736 -0.909 2.493 1.00 90.69 342 GLU A C 1
ATOM 2625 O O . GLU A 1 342 ? 5.153 -1.066 1.341 1.00 90.69 342 GLU A O 1
ATOM 2630 N N . GLU A 1 343 ? 4.842 0.257 3.134 1.00 92.00 343 GLU A N 1
ATOM 2631 C CA . GLU A 1 343 ? 5.495 1.424 2.546 1.00 92.00 343 GLU A CA 1
ATOM 2632 C C . GLU A 1 343 ? 6.970 1.164 2.230 1.00 92.00 343 GLU A C 1
ATOM 2634 O O . GLU A 1 343 ? 7.437 1.519 1.145 1.00 92.00 343 GLU A O 1
ATOM 2639 N N . LYS A 1 344 ? 7.719 0.536 3.148 1.00 89.94 344 LYS A N 1
ATOM 2640 C CA . LYS A 1 344 ? 9.125 0.164 2.907 1.00 89.94 344 LYS A CA 1
ATOM 2641 C C . LYS A 1 344 ? 9.244 -0.777 1.708 1.00 89.94 344 LYS A C 1
ATOM 2643 O O . LYS A 1 344 ? 10.048 -0.518 0.820 1.00 89.94 344 LYS A O 1
ATOM 2648 N N . VAL A 1 345 ? 8.393 -1.802 1.612 1.00 90.00 345 VAL A N 1
ATOM 2649 C CA . VAL A 1 345 ? 8.352 -2.703 0.445 1.00 90.00 345 VAL A CA 1
ATOM 2650 C C . VAL A 1 345 ? 8.042 -1.938 -0.844 1.00 90.00 345 VAL A C 1
ATOM 2652 O O . VAL A 1 345 ? 8.673 -2.189 -1.868 1.00 90.00 345 VAL A O 1
ATOM 2655 N N . ALA A 1 346 ? 7.096 -0.996 -0.825 1.00 88.75 346 ALA A N 1
ATOM 2656 C CA . ALA A 1 346 ? 6.768 -0.193 -2.002 1.00 88.75 346 ALA A CA 1
ATOM 2657 C C . ALA A 1 346 ? 7.955 0.672 -2.465 1.00 88.75 346 ALA A C 1
ATOM 2659 O O . ALA A 1 346 ? 8.221 0.752 -3.668 1.00 88.75 346 ALA A O 1
ATOM 2660 N N . ARG A 1 347 ? 8.697 1.268 -1.519 1.00 90.00 347 ARG A N 1
ATOM 2661 C CA . ARG A 1 347 ? 9.927 2.027 -1.799 1.00 90.00 347 ARG A CA 1
ATOM 2662 C C . ARG A 1 347 ? 11.012 1.131 -2.403 1.00 90.00 347 ARG A C 1
ATOM 2664 O O . ARG A 1 347 ? 11.515 1.462 -3.473 1.00 90.00 347 ARG A O 1
ATOM 2671 N N . GLU A 1 348 ? 11.295 -0.023 -1.799 1.00 88.50 348 GLU A N 1
ATOM 2672 C CA . GLU A 1 348 ? 12.298 -0.975 -2.312 1.00 88.50 348 GLU A CA 1
ATOM 2673 C C . GLU A 1 348 ? 11.941 -1.500 -3.708 1.00 88.50 348 GLU A C 1
ATOM 2675 O O . GLU A 1 348 ? 12.783 -1.544 -4.605 1.00 88.50 348 GLU A O 1
ATOM 2680 N N . ARG A 1 349 ? 10.660 -1.805 -3.961 1.00 89.50 349 ARG A N 1
ATOM 2681 C CA . ARG A 1 349 ? 10.188 -2.199 -5.301 1.00 89.50 349 ARG A CA 1
ATOM 2682 C C . ARG A 1 349 ? 10.446 -1.124 -6.347 1.00 89.50 349 ARG A C 1
ATOM 2684 O O . ARG A 1 349 ? 10.758 -1.455 -7.491 1.00 89.50 349 ARG A O 1
ATOM 2691 N N . ARG A 1 350 ? 10.277 0.150 -5.990 1.00 89.38 350 ARG A N 1
ATOM 2692 C CA . ARG A 1 350 ? 10.541 1.268 -6.898 1.00 89.38 350 ARG A CA 1
ATOM 2693 C C . ARG A 1 350 ? 12.035 1.384 -7.197 1.00 89.38 350 ARG A C 1
ATOM 2695 O O . ARG A 1 350 ? 12.389 1.427 -8.371 1.00 89.38 350 ARG A O 1
ATOM 2702 N N . LEU A 1 351 ? 12.883 1.358 -6.167 1.00 86.19 351 LEU A N 1
ATOM 2703 C CA . LEU A 1 351 ? 14.342 1.408 -6.321 1.00 86.19 351 LEU A CA 1
ATOM 2704 C C . LEU A 1 351 ? 14.858 0.247 -7.179 1.00 86.19 351 LEU A C 1
ATOM 2706 O O . LEU A 1 351 ? 15.608 0.465 -8.129 1.00 86.19 351 LEU A O 1
ATOM 2710 N N . TYR A 1 352 ? 14.381 -0.972 -6.919 1.00 88.00 352 TYR A N 1
ATOM 2711 C CA . TYR A 1 352 ? 14.728 -2.144 -7.717 1.00 88.00 352 TYR A CA 1
ATOM 2712 C C . TYR A 1 352 ? 14.334 -1.981 -9.193 1.00 88.00 352 TYR A C 1
ATOM 2714 O O . TYR A 1 352 ? 15.154 -2.216 -10.080 1.00 88.00 352 TYR A O 1
ATOM 2722 N N . ARG A 1 353 ? 13.106 -1.521 -9.484 1.00 88.00 353 ARG A N 1
ATOM 2723 C CA . ARG A 1 353 ? 12.658 -1.266 -10.868 1.00 88.00 353 ARG A CA 1
ATOM 2724 C C . ARG A 1 353 ? 13.515 -0.216 -11.570 1.00 88.00 353 ARG A C 1
ATOM 2726 O O . ARG A 1 353 ? 13.849 -0.396 -12.739 1.00 88.00 353 ARG A O 1
ATOM 2733 N N . GLU A 1 354 ? 13.871 0.858 -10.871 1.00 88.62 354 GLU A N 1
ATOM 2734 C CA . GLU A 1 354 ? 14.733 1.914 -11.406 1.00 88.62 354 GLU A CA 1
ATOM 2735 C C . GLU A 1 354 ? 16.139 1.373 -11.735 1.00 88.62 354 GLU A C 1
ATOM 2737 O O . GLU A 1 354 ? 16.653 1.639 -12.823 1.00 88.62 354 GLU A O 1
ATOM 2742 N N . GLU A 1 355 ? 16.741 0.552 -10.868 1.00 85.62 355 GLU A N 1
ATOM 2743 C CA . GLU A 1 355 ? 18.049 -0.076 -11.125 1.00 85.62 355 GLU A CA 1
ATOM 2744 C C . GLU A 1 355 ? 18.013 -1.119 -12.253 1.00 85.62 355 GLU A C 1
ATOM 2746 O O . GLU A 1 355 ? 18.928 -1.180 -13.082 1.00 85.62 355 GLU A O 1
ATOM 2751 N N . VAL A 1 356 ? 16.934 -1.901 -12.361 1.00 86.62 356 VAL A N 1
ATOM 2752 C CA . VAL A 1 356 ? 16.734 -2.830 -13.485 1.00 86.62 356 VAL A CA 1
ATOM 2753 C C . VAL A 1 356 ? 16.609 -2.067 -14.806 1.00 86.62 356 VAL A C 1
ATOM 2755 O O . VAL A 1 356 ? 17.254 -2.442 -15.788 1.00 86.62 356 VAL A O 1
ATOM 2758 N N . ALA A 1 357 ? 15.852 -0.967 -14.836 1.00 88.06 357 ALA A N 1
ATOM 2759 C CA . ALA A 1 357 ? 15.719 -0.126 -16.025 1.00 88.06 357 ALA A CA 1
ATOM 2760 C C . ALA A 1 357 ? 17.060 0.514 -16.429 1.00 88.06 357 ALA A C 1
ATOM 2762 O O . ALA A 1 357 ? 17.434 0.481 -17.604 1.00 88.06 357 ALA A O 1
ATOM 2763 N N . LYS A 1 358 ? 17.836 1.034 -15.464 1.00 86.25 358 LYS A N 1
ATOM 2764 C CA . LYS A 1 358 ? 19.203 1.536 -15.714 1.00 86.25 358 LYS A CA 1
ATOM 2765 C C . LYS A 1 358 ? 20.094 0.450 -16.313 1.00 86.25 358 LYS A C 1
ATOM 2767 O O . LYS A 1 358 ? 20.770 0.699 -17.311 1.00 86.25 358 LYS A O 1
ATOM 2772 N N . THR A 1 359 ? 20.052 -0.757 -15.754 1.00 81.56 359 THR A N 1
ATOM 2773 C CA . THR A 1 359 ? 20.809 -1.907 -16.261 1.00 81.56 359 THR A CA 1
ATOM 2774 C C . THR A 1 359 ? 20.431 -2.240 -17.706 1.00 81.56 359 THR A C 1
ATOM 2776 O O . THR A 1 359 ? 21.315 -2.430 -18.541 1.00 81.56 359 THR A O 1
ATOM 2779 N N . GLN A 1 360 ? 19.135 -2.311 -18.021 1.00 85.69 360 GLN A N 1
ATOM 2780 C CA . GLN A 1 360 ? 18.652 -2.605 -19.375 1.00 85.69 360 GLN A CA 1
ATOM 2781 C C . GLN A 1 360 ? 19.089 -1.529 -20.376 1.00 85.69 360 GLN A C 1
ATOM 2783 O O . GLN A 1 360 ? 19.607 -1.860 -21.444 1.00 85.69 360 GLN A O 1
ATOM 2788 N N . ASN A 1 361 ? 18.988 -0.252 -20.000 1.00 88.19 361 ASN A N 1
ATOM 2789 C CA . ASN A 1 361 ? 19.448 0.861 -20.828 1.00 88.19 361 ASN A CA 1
ATOM 2790 C C . ASN A 1 361 ? 20.957 0.786 -21.100 1.00 88.19 361 ASN A C 1
ATOM 2792 O O . ASN A 1 361 ? 21.383 0.922 -22.246 1.00 88.19 361 ASN A O 1
ATOM 2796 N N . LEU A 1 362 ? 21.777 0.516 -20.080 1.00 81.12 362 LEU A N 1
ATOM 2797 C CA . LEU A 1 362 ? 23.227 0.377 -20.251 1.00 81.12 362 LEU A CA 1
ATOM 2798 C C . LEU A 1 362 ? 23.596 -0.823 -21.133 1.00 81.12 362 LEU A C 1
ATOM 2800 O O . LEU A 1 362 ? 24.460 -0.688 -21.997 1.00 81.12 362 LEU A O 1
ATOM 2804 N N . LYS A 1 363 ? 22.899 -1.958 -20.989 1.00 80.44 363 LYS A N 1
ATOM 2805 C CA . LYS A 1 363 ? 23.067 -3.117 -21.881 1.00 80.44 363 LYS A CA 1
ATOM 2806 C C . LYS A 1 363 ? 22.710 -2.782 -23.327 1.00 80.44 363 LYS A C 1
ATOM 2808 O O . LYS A 1 363 ? 23.486 -3.098 -24.220 1.00 80.44 363 LYS A O 1
ATOM 2813 N N . SER A 1 364 ? 21.584 -2.106 -23.562 1.00 82.19 364 SER A N 1
ATOM 2814 C CA . SER A 1 364 ? 21.185 -1.703 -24.918 1.00 82.19 364 SER A CA 1
ATOM 2815 C C . SER A 1 364 ? 22.209 -0.766 -25.571 1.00 82.19 364 SER A C 1
ATOM 2817 O O . SER A 1 364 ? 22.557 -0.951 -26.734 1.00 82.19 364 SER A O 1
ATOM 2819 N N . ARG A 1 365 ? 22.781 0.175 -24.805 1.00 80.44 365 ARG A N 1
ATOM 2820 C CA . ARG A 1 365 ? 23.859 1.059 -25.277 1.00 80.44 365 ARG A CA 1
ATOM 2821 C C . ARG A 1 365 ? 25.142 0.297 -25.599 1.00 80.44 365 ARG A C 1
ATOM 2823 O O . ARG A 1 365 ? 25.784 0.617 -26.591 1.00 80.44 365 ARG A O 1
ATOM 2830 N N . ALA A 1 366 ? 25.499 -0.704 -24.794 1.00 76.25 366 ALA A N 1
ATOM 2831 C CA . ALA A 1 366 ? 26.653 -1.558 -25.068 1.00 76.25 366 ALA A CA 1
ATOM 2832 C C . ALA A 1 366 ? 26.471 -2.371 -26.363 1.00 76.25 366 ALA A C 1
ATOM 2834 O O . ALA A 1 366 ? 27.407 -2.453 -27.153 1.00 76.25 366 ALA A O 1
ATOM 2835 N N . ILE A 1 367 ? 25.265 -2.901 -26.609 1.00 81.38 367 ILE A N 1
ATOM 2836 C CA . ILE A 1 367 ? 24.923 -3.609 -27.856 1.00 81.38 367 ILE A CA 1
ATOM 2837 C C . ILE A 1 367 ? 25.039 -2.662 -29.058 1.00 81.38 367 ILE A C 1
ATOM 2839 O O . ILE A 1 367 ? 25.730 -2.979 -30.018 1.00 81.38 367 ILE A O 1
ATOM 2843 N N . MET A 1 368 ? 24.458 -1.460 -28.980 1.00 78.75 368 MET A N 1
ATOM 2844 C CA . MET A 1 368 ? 24.573 -0.469 -30.059 1.00 78.75 368 MET A CA 1
ATOM 2845 C C . MET A 1 368 ? 26.026 -0.051 -30.328 1.00 78.75 368 MET A C 1
ATOM 2847 O O . MET A 1 368 ? 26.414 0.130 -31.481 1.00 78.75 368 MET A O 1
ATOM 2851 N N . ALA A 1 369 ? 26.841 0.101 -29.278 1.00 76.50 369 ALA A N 1
ATOM 2852 C CA . ALA A 1 369 ? 28.261 0.411 -29.425 1.00 76.50 369 ALA A CA 1
ATOM 2853 C C . ALA A 1 369 ? 29.031 -0.733 -30.105 1.00 76.50 369 ALA A C 1
ATOM 2855 O O . ALA A 1 369 ? 29.914 -0.469 -30.918 1.00 76.50 369 ALA A O 1
ATOM 2856 N N . GLU A 1 370 ? 28.678 -1.987 -29.813 1.00 78.56 370 GLU A N 1
ATOM 2857 C CA . GLU A 1 370 ? 29.234 -3.166 -30.479 1.00 78.56 370 GLU A CA 1
ATOM 2858 C C . GLU A 1 370 ? 28.847 -3.240 -31.959 1.00 78.56 370 GLU A C 1
ATOM 2860 O O . GLU A 1 370 ? 29.721 -3.430 -32.803 1.00 78.56 370 GLU A O 1
ATOM 2865 N N . ASP A 1 371 ? 27.572 -3.039 -32.290 1.00 83.69 371 ASP A N 1
ATOM 2866 C CA . ASP A 1 371 ? 27.106 -3.049 -33.681 1.00 83.69 371 ASP A CA 1
ATOM 2867 C C . ASP A 1 371 ? 27.779 -1.944 -34.504 1.00 83.69 371 ASP A C 1
ATOM 2869 O O . ASP A 1 371 ? 28.194 -2.162 -35.645 1.00 83.69 371 ASP A O 1
ATOM 2873 N N . HIS A 1 372 ? 27.958 -0.763 -33.909 1.00 75.50 372 HIS A N 1
ATOM 2874 C CA . HIS A 1 372 ? 28.675 0.333 -34.546 1.00 75.50 372 HIS A CA 1
ATOM 2875 C C . HIS A 1 372 ? 30.178 0.043 -34.685 1.00 75.50 372 HIS A C 1
ATOM 2877 O O . HIS A 1 372 ? 30.760 0.385 -35.712 1.00 75.50 372 HIS A O 1
ATOM 2883 N N . ALA A 1 373 ? 30.816 -0.616 -33.711 1.00 74.94 373 ALA A N 1
ATOM 2884 C CA . ALA A 1 373 ? 32.207 -1.056 -33.844 1.00 74.94 373 ALA A CA 1
ATOM 2885 C C . ALA A 1 373 ? 32.375 -2.043 -35.014 1.00 74.94 373 ALA A C 1
ATOM 2887 O O . ALA A 1 373 ? 33.248 -1.834 -35.850 1.00 74.94 373 ALA A O 1
ATOM 2888 N N . ARG A 1 374 ? 31.470 -3.025 -35.159 1.00 80.62 374 ARG A N 1
ATOM 2889 C CA . ARG A 1 374 ? 31.453 -3.962 -36.302 1.00 80.62 374 ARG A CA 1
ATOM 2890 C C . ARG A 1 374 ? 31.227 -3.264 -37.646 1.00 80.62 374 ARG A C 1
ATOM 2892 O O . ARG A 1 374 ? 31.734 -3.699 -38.675 1.00 80.62 374 ARG A O 1
ATOM 2899 N N . LEU A 1 375 ? 30.431 -2.194 -37.672 1.00 80.38 375 LEU A N 1
ATOM 2900 C CA . LEU A 1 375 ? 30.241 -1.378 -38.876 1.00 80.38 375 LEU A CA 1
ATOM 2901 C C . LEU A 1 375 ? 31.506 -0.600 -39.249 1.00 80.38 375 LEU A C 1
ATOM 2903 O O . LEU A 1 375 ? 31.774 -0.440 -40.438 1.00 80.38 375 LEU A O 1
ATOM 2907 N N . VAL A 1 376 ? 32.256 -0.106 -38.260 1.00 75.69 376 VAL A N 1
ATOM 2908 C CA . VAL A 1 376 ? 33.541 0.572 -38.482 1.00 75.69 376 VAL A CA 1
ATOM 2909 C C . VAL A 1 376 ? 34.601 -0.426 -38.941 1.00 75.69 376 VAL A C 1
ATOM 2911 O O . VAL A 1 376 ? 35.270 -0.138 -39.922 1.00 75.69 376 VAL A O 1
ATOM 2914 N N . GLU A 1 377 ? 34.673 -1.611 -38.334 1.00 78.50 377 GLU A N 1
ATOM 2915 C CA . GLU A 1 377 ? 35.546 -2.720 -38.755 1.00 78.50 377 GLU A CA 1
ATOM 2916 C C . GLU A 1 377 ? 35.303 -3.099 -40.228 1.00 78.50 377 GLU A C 1
ATOM 2918 O O . GLU A 1 377 ? 36.197 -3.066 -41.062 1.00 78.50 377 GLU A O 1
ATOM 2923 N N . LYS A 1 378 ? 34.039 -3.263 -40.635 1.00 83.12 378 LYS A N 1
ATOM 2924 C CA . LYS A 1 378 ? 33.712 -3.482 -42.057 1.00 83.12 378 LYS A CA 1
ATOM 2925 C C . LYS A 1 378 ? 34.121 -2.333 -42.983 1.00 83.12 378 LYS A C 1
ATOM 2927 O O . LYS A 1 378 ? 34.227 -2.541 -44.191 1.00 83.12 378 LYS A O 1
ATOM 2932 N N . LYS A 1 379 ? 34.237 -1.102 -42.475 1.00 76.31 379 LYS A N 1
ATOM 2933 C CA . LYS A 1 379 ? 34.717 0.047 -43.259 1.00 76.31 379 LYS A CA 1
ATOM 2934 C C . LYS A 1 379 ? 36.243 0.082 -43.313 1.00 76.31 379 LYS A C 1
ATOM 2936 O O . LYS A 1 379 ? 36.757 0.453 -44.363 1.00 76.31 379 LYS A O 1
ATOM 2941 N N . THR A 1 380 ? 36.936 -0.312 -42.242 1.00 74.94 380 THR A N 1
ATOM 2942 C CA . THR A 1 380 ? 38.397 -0.465 -42.246 1.00 74.94 380 THR A CA 1
ATOM 2943 C C . THR A 1 380 ? 38.806 -1.563 -43.214 1.00 74.94 380 THR A C 1
ATOM 2945 O O . THR A 1 380 ? 39.585 -1.275 -44.111 1.00 74.94 380 THR A O 1
ATOM 2948 N N . ASP A 1 381 ? 38.168 -2.737 -43.166 1.00 79.88 381 ASP A N 1
ATOM 2949 C CA . ASP A 1 381 ? 38.474 -3.860 -44.067 1.00 79.88 381 ASP A CA 1
ATOM 2950 C C . ASP A 1 381 ? 38.317 -3.471 -45.546 1.00 79.88 381 ASP A C 1
ATOM 2952 O O . ASP A 1 381 ? 39.112 -3.848 -46.403 1.00 79.88 381 ASP A O 1
ATOM 2956 N N . LYS A 1 382 ? 37.285 -2.675 -45.863 1.00 76.94 382 LYS A N 1
ATOM 2957 C CA . LYS A 1 382 ? 37.067 -2.157 -47.222 1.00 76.94 382 LYS A CA 1
ATOM 2958 C C . LYS A 1 382 ? 38.138 -1.161 -47.647 1.00 76.94 382 LYS A C 1
ATOM 2960 O O . LYS A 1 382 ? 38.596 -1.226 -48.779 1.00 76.94 382 LYS A O 1
ATOM 2965 N N . ALA A 1 383 ? 38.517 -0.243 -46.763 1.00 72.19 383 ALA A N 1
ATOM 2966 C CA . ALA A 1 383 ? 39.556 0.738 -47.056 1.00 72.19 383 ALA A CA 1
ATOM 2967 C C . ALA A 1 383 ? 40.950 0.088 -47.163 1.00 72.19 383 ALA A C 1
ATOM 2969 O O . ALA A 1 383 ? 41.762 0.527 -47.973 1.00 72.19 383 ALA A O 1
ATOM 2970 N N . GLU A 1 384 ? 41.217 -0.974 -46.398 1.00 75.19 384 GLU A N 1
ATOM 2971 C CA . GLU A 1 384 ? 42.423 -1.799 -46.533 1.00 75.19 384 GLU A CA 1
ATOM 2972 C C . GLU A 1 384 ? 42.448 -2.535 -47.875 1.00 75.19 384 GLU A C 1
ATOM 2974 O O . GLU A 1 384 ? 43.464 -2.494 -48.566 1.00 75.19 384 GLU A O 1
ATOM 2979 N N . ALA A 1 385 ? 41.325 -3.132 -48.287 1.00 79.88 385 ALA A N 1
ATOM 2980 C CA . ALA A 1 385 ? 41.206 -3.762 -49.600 1.00 79.88 385 ALA A CA 1
ATOM 2981 C C . ALA A 1 385 ? 41.428 -2.756 -50.746 1.00 79.88 385 ALA A C 1
ATOM 2983 O O . ALA A 1 385 ? 42.206 -3.030 -51.654 1.00 79.88 385 ALA A O 1
ATOM 2984 N N . GLU A 1 386 ? 40.830 -1.559 -50.670 1.00 73.75 386 GLU A N 1
ATOM 2985 C CA . GLU A 1 386 ? 41.052 -0.483 -51.652 1.00 73.75 386 GLU A CA 1
ATOM 2986 C C . GLU A 1 386 ? 42.529 -0.043 -51.716 1.00 73.75 386 GLU A C 1
ATOM 2988 O O . GLU A 1 386 ? 43.035 0.272 -52.794 1.00 73.75 386 GLU A O 1
ATOM 2993 N N . LEU A 1 387 ? 43.246 -0.026 -50.584 1.00 72.44 387 LEU A N 1
ATOM 2994 C CA . LEU A 1 387 ? 44.685 0.263 -50.558 1.00 72.44 387 LEU A CA 1
ATOM 2995 C C . LEU A 1 387 ? 45.528 -0.844 -51.191 1.00 72.44 387 LEU A C 1
ATOM 2997 O O . LEU A 1 387 ? 46.500 -0.538 -51.886 1.00 72.44 387 LEU A O 1
ATOM 3001 N N . GLU A 1 388 ? 45.198 -2.107 -50.934 1.00 82.81 388 GLU A N 1
ATOM 3002 C CA . GLU A 1 388 ? 45.906 -3.247 -51.520 1.00 82.81 388 GLU A CA 1
ATOM 3003 C C . GLU A 1 388 ? 45.703 -3.281 -53.044 1.00 82.81 388 GLU A C 1
ATOM 3005 O O . GLU A 1 388 ? 46.673 -3.440 -53.789 1.00 82.81 388 GLU A O 1
ATOM 3010 N N . ASP A 1 389 ? 44.482 -2.999 -53.511 1.00 78.56 389 ASP A N 1
ATOM 3011 C CA . ASP A 1 389 ? 44.159 -2.858 -54.933 1.00 78.56 389 ASP A CA 1
ATOM 3012 C C . ASP A 1 389 ? 44.975 -1.726 -55.576 1.00 78.56 389 ASP A C 1
ATOM 3014 O O . ASP A 1 389 ? 45.642 -1.944 -56.591 1.00 78.56 389 ASP A O 1
ATOM 3018 N N . LEU A 1 390 ? 45.020 -0.534 -54.968 1.00 71.88 390 LEU A N 1
ATOM 3019 C CA . LEU A 1 390 ? 45.837 0.578 -55.471 1.00 71.88 390 LEU A CA 1
ATOM 3020 C C . LEU A 1 390 ? 47.323 0.198 -55.558 1.00 71.88 390 LEU A C 1
ATOM 3022 O O . LEU A 1 390 ? 47.946 0.411 -56.600 1.00 71.88 390 LEU A O 1
ATOM 3026 N N . ARG A 1 391 ? 47.874 -0.441 -54.519 1.00 75.12 391 ARG A N 1
ATOM 3027 C CA . ARG A 1 391 ? 49.266 -0.924 -54.505 1.00 75.12 391 ARG A CA 1
ATOM 3028 C C . ARG A 1 391 ? 49.539 -1.974 -55.574 1.00 75.12 391 ARG A C 1
ATOM 3030 O O . ARG A 1 391 ? 50.634 -1.980 -56.129 1.00 75.12 391 ARG A O 1
ATOM 3037 N N . SER A 1 392 ? 48.584 -2.857 -55.861 1.00 76.31 392 SER A N 1
ATOM 3038 C CA . SER A 1 392 ? 48.721 -3.835 -56.945 1.00 76.31 392 SER A CA 1
ATOM 3039 C C . SER A 1 392 ? 48.776 -3.140 -58.310 1.00 76.31 392 SER A C 1
ATOM 3041 O O . SER A 1 392 ? 49.715 -3.361 -59.068 1.00 76.31 392 SER A O 1
ATOM 3043 N N . THR A 1 393 ? 47.883 -2.176 -58.567 1.00 73.38 393 THR A N 1
ATOM 3044 C CA . THR A 1 393 ? 47.885 -1.418 -59.830 1.00 73.38 393 THR A CA 1
ATOM 3045 C C . THR A 1 393 ? 49.115 -0.522 -60.002 1.00 73.38 393 THR A C 1
ATOM 3047 O O . THR A 1 393 ? 49.536 -0.270 -61.132 1.00 73.38 393 THR A O 1
ATOM 3050 N N . GLU A 1 394 ? 49.702 -0.029 -58.905 1.00 70.25 394 GLU A N 1
ATOM 3051 C CA . GLU A 1 394 ? 50.995 0.659 -58.930 1.00 70.25 394 GLU A CA 1
ATOM 3052 C C . GLU A 1 394 ? 52.123 -0.288 -59.351 1.00 70.25 394 GLU A C 1
ATOM 3054 O O . GLU A 1 394 ? 52.916 0.084 -60.218 1.00 70.25 394 GLU A O 1
ATOM 3059 N N . ARG A 1 395 ? 52.190 -1.497 -58.770 1.00 76.69 395 ARG A N 1
ATOM 3060 C CA . ARG A 1 395 ? 53.203 -2.509 -59.118 1.00 76.69 395 ARG A CA 1
ATOM 3061 C C . ARG A 1 395 ? 53.094 -2.910 -60.585 1.00 76.69 395 ARG A C 1
ATOM 3063 O O . ARG A 1 395 ? 54.091 -2.800 -61.289 1.00 76.69 395 ARG A O 1
ATOM 3070 N N . ASP A 1 396 ? 51.894 -3.231 -61.066 1.00 74.31 396 ASP A N 1
ATOM 3071 C CA . ASP A 1 396 ? 51.663 -3.643 -62.457 1.00 74.31 396 ASP A CA 1
ATOM 3072 C C . ASP A 1 396 ? 52.104 -2.567 -63.464 1.00 74.31 396 ASP A C 1
ATOM 3074 O O . ASP A 1 396 ? 52.753 -2.854 -64.469 1.00 74.31 396 ASP A O 1
ATOM 3078 N N . LYS A 1 397 ? 51.789 -1.291 -63.199 1.00 71.19 397 LYS A N 1
ATOM 3079 C CA . LYS A 1 397 ? 52.198 -0.176 -64.074 1.00 71.19 397 LYS A CA 1
ATOM 3080 C C . LYS A 1 397 ? 53.694 0.106 -63.999 1.00 71.19 397 LYS A C 1
ATOM 3082 O O . LYS A 1 397 ? 54.283 0.547 -64.985 1.00 71.19 397 LYS A O 1
ATOM 3087 N N . TRP A 1 398 ? 54.307 -0.112 -62.838 1.00 69.69 398 TRP A N 1
ATOM 3088 C CA . TRP A 1 398 ? 55.746 0.048 -62.672 1.00 69.69 398 TRP A CA 1
ATOM 3089 C C . TRP A 1 398 ? 56.517 -1.074 -63.371 1.00 69.69 398 TRP A C 1
ATOM 3091 O O . TRP A 1 398 ? 57.494 -0.790 -64.057 1.00 69.69 398 TRP A O 1
ATOM 3101 N N . GLU A 1 399 ? 56.032 -2.312 -63.291 1.00 76.38 399 GLU A N 1
ATOM 3102 C CA . GLU A 1 399 ? 56.538 -3.447 -64.067 1.00 76.38 399 GLU A CA 1
ATOM 3103 C C . GLU A 1 399 ? 56.399 -3.193 -65.575 1.00 76.38 399 GLU A C 1
ATOM 3105 O O . GLU A 1 399 ? 57.380 -3.324 -66.300 1.00 76.38 399 GLU A O 1
ATOM 3110 N N . GLN A 1 400 ? 55.249 -2.698 -66.052 1.00 68.44 400 GLN A N 1
ATOM 3111 C CA . GLN A 1 400 ? 55.076 -2.292 -67.458 1.00 68.44 400 GLN A CA 1
ATOM 3112 C C . GLN A 1 400 ? 56.065 -1.198 -67.890 1.00 68.44 400 GLN A C 1
ATOM 3114 O O . GLN A 1 400 ? 56.603 -1.248 -68.999 1.00 68.44 400 GLN A O 1
ATOM 3119 N N . ALA A 1 401 ? 56.330 -0.212 -67.027 1.00 64.19 401 ALA A N 1
ATOM 3120 C CA . ALA A 1 401 ? 57.322 0.826 -67.296 1.00 64.19 401 ALA A CA 1
ATOM 3121 C C . ALA A 1 401 ? 58.752 0.258 -67.331 1.00 64.19 401 ALA A C 1
ATOM 3123 O O . ALA A 1 401 ? 59.536 0.641 -68.198 1.00 64.19 401 ALA A O 1
ATOM 3124 N N . GLN A 1 402 ? 59.091 -0.681 -66.443 1.00 70.44 402 GLN A N 1
ATOM 3125 C CA . GLN A 1 402 ? 60.381 -1.374 -66.472 1.00 70.44 402 GLN A CA 1
ATOM 3126 C C . GLN A 1 402 ? 60.545 -2.255 -67.711 1.00 70.44 402 GLN A C 1
ATOM 3128 O O . GLN A 1 402 ? 61.604 -2.230 -68.331 1.00 70.44 402 GLN A O 1
ATOM 3133 N N . GLU A 1 403 ? 59.507 -2.985 -68.116 1.00 70.75 403 GLU A N 1
ATOM 3134 C CA . GLU A 1 403 ? 59.513 -3.755 -69.360 1.00 70.75 403 GLU A CA 1
ATOM 3135 C C . GLU A 1 403 ? 59.695 -2.854 -70.585 1.00 70.75 403 GLU A C 1
ATOM 3137 O O . GLU A 1 403 ? 60.402 -3.224 -71.523 1.00 70.75 403 GLU A O 1
ATOM 3142 N N . ALA A 1 404 ? 59.075 -1.670 -70.597 1.00 61.97 404 ALA A N 1
ATOM 3143 C CA . ALA A 1 404 ? 59.271 -0.686 -71.656 1.00 61.97 404 ALA A CA 1
ATOM 3144 C C . ALA A 1 404 ? 60.720 -0.169 -71.691 1.00 61.97 404 ALA A C 1
ATOM 3146 O O . ALA A 1 404 ? 61.297 -0.083 -72.771 1.00 61.97 404 ALA A O 1
ATOM 3147 N N . ILE A 1 405 ? 61.333 0.103 -70.532 1.00 65.00 405 ILE A N 1
ATOM 3148 C CA . ILE A 1 405 ? 62.750 0.499 -70.429 1.00 65.00 405 ILE A CA 1
ATOM 3149 C C . ILE A 1 405 ? 63.673 -0.636 -70.904 1.00 65.00 405 ILE A C 1
ATOM 3151 O O . ILE A 1 405 ? 64.543 -0.403 -71.736 1.00 65.00 405 ILE A O 1
ATOM 3155 N N . ALA A 1 406 ? 63.442 -1.877 -70.475 1.00 68.81 406 ALA A N 1
ATOM 3156 C CA . ALA A 1 406 ? 64.235 -3.030 -70.909 1.00 68.81 406 ALA A CA 1
ATOM 3157 C C . ALA A 1 406 ? 64.119 -3.295 -72.427 1.00 68.81 406 ALA A C 1
ATOM 3159 O O . ALA A 1 406 ? 65.091 -3.683 -73.079 1.00 68.81 406 ALA A O 1
ATOM 3160 N N . LYS A 1 407 ? 62.946 -3.045 -73.031 1.00 63.75 407 LYS A N 1
ATOM 3161 C CA . LYS A 1 407 ? 62.752 -3.085 -74.496 1.00 63.75 407 LYS A CA 1
ATOM 3162 C C . LYS A 1 407 ? 63.549 -1.997 -75.226 1.00 63.75 407 LYS A C 1
ATOM 3164 O O . LYS A 1 407 ? 63.979 -2.223 -76.352 1.00 63.75 407 LYS A O 1
ATOM 3169 N N . VAL A 1 408 ? 63.765 -0.841 -74.598 1.00 59.91 408 VAL A N 1
ATOM 3170 C CA . VAL A 1 408 ? 64.613 0.238 -75.135 1.00 59.91 408 VAL A CA 1
ATOM 3171 C C . VAL A 1 408 ? 66.088 -0.164 -75.060 1.00 59.91 408 VAL A C 1
ATOM 3173 O O . VAL A 1 408 ? 66.781 -0.087 -76.067 1.00 59.91 408 VAL A O 1
ATOM 3176 N N . GLU A 1 409 ? 66.550 -0.678 -73.917 1.00 58.56 409 GLU A N 1
ATOM 3177 C CA . GLU A 1 409 ? 67.945 -1.111 -73.718 1.00 58.56 409 GLU A CA 1
ATOM 3178 C C . GLU A 1 409 ? 68.343 -2.271 -74.648 1.00 58.56 409 GLU A C 1
ATOM 3180 O O . GLU A 1 409 ? 69.452 -2.306 -75.178 1.00 58.56 409 GLU A O 1
ATOM 3185 N N . THR A 1 410 ? 67.422 -3.205 -74.906 1.00 62.44 410 THR A N 1
ATOM 3186 C CA . THR A 1 410 ? 67.637 -4.297 -75.874 1.00 62.44 410 THR A CA 1
ATOM 3187 C C . THR A 1 410 ? 67.613 -3.812 -77.326 1.00 62.44 410 THR A C 1
ATOM 3189 O O . THR A 1 410 ? 68.397 -4.302 -78.133 1.00 62.44 410 THR A O 1
ATOM 3192 N N . ALA A 1 411 ? 66.795 -2.808 -77.661 1.00 56.12 411 ALA A N 1
ATOM 3193 C CA . ALA A 1 411 ? 66.778 -2.186 -78.989 1.00 56.12 411 ALA A CA 1
ATOM 3194 C C . ALA A 1 411 ? 68.006 -1.295 -79.271 1.00 56.12 411 ALA A C 1
ATOM 3196 O O . ALA A 1 411 ? 68.358 -1.098 -80.433 1.00 56.12 411 ALA A O 1
ATOM 3197 N N . GLU A 1 412 ? 68.670 -0.765 -78.239 1.00 49.47 412 GLU A N 1
ATOM 3198 C CA . GLU A 1 412 ? 69.951 -0.048 -78.358 1.00 49.47 412 GLU A CA 1
ATOM 3199 C C . GLU A 1 412 ? 71.148 -0.990 -78.594 1.00 49.47 412 GLU A C 1
ATOM 3201 O O . GLU A 1 412 ? 72.174 -0.550 -79.117 1.00 49.47 412 GLU A O 1
ATOM 3206 N N . GLY A 1 413 ? 71.011 -2.282 -78.265 1.00 53.59 413 GLY A N 1
ATOM 3207 C CA . GLY A 1 413 ? 72.013 -3.321 -78.529 1.00 53.59 413 GLY A CA 1
ATOM 3208 C C . GLY A 1 413 ? 72.072 -3.813 -79.983 1.00 53.59 413 GLY A C 1
ATOM 3209 O O . GLY A 1 413 ? 73.105 -4.343 -80.390 1.00 53.59 413 GLY A O 1
ATOM 3210 N N . ASP A 1 414 ? 71.017 -3.598 -80.778 1.00 50.47 414 ASP A N 1
ATOM 3211 C CA . ASP A 1 414 ? 70.950 -4.027 -82.180 1.00 50.47 414 ASP A CA 1
ATOM 3212 C C . ASP A 1 414 ? 71.367 -2.893 -83.145 1.00 50.47 414 ASP A C 1
ATOM 3214 O O . ASP A 1 414 ? 70.753 -1.829 -83.262 1.00 50.47 414 ASP A O 1
ATOM 3218 N N . GLU A 1 415 ? 72.476 -3.132 -83.842 1.00 51.41 415 GLU A N 1
ATOM 3219 C CA . GLU A 1 415 ? 73.303 -2.163 -84.562 1.00 51.41 415 GLU A CA 1
ATOM 3220 C C . GLU A 1 415 ? 72.628 -1.433 -85.759 1.00 51.41 415 GLU A C 1
ATOM 3222 O O . GLU A 1 415 ? 71.894 -1.992 -86.574 1.00 51.41 415 GLU A O 1
ATOM 3227 N N . ALA A 1 416 ? 73.005 -0.156 -85.921 1.00 49.53 416 ALA A N 1
ATOM 3228 C CA . ALA A 1 416 ? 73.039 0.643 -87.161 1.00 49.53 416 ALA A CA 1
ATOM 3229 C C . ALA A 1 416 ? 71.751 1.227 -87.806 1.00 49.53 416 ALA A C 1
ATOM 3231 O O . ALA A 1 416 ? 71.883 2.044 -88.720 1.00 49.53 416 ALA A O 1
ATOM 3232 N N . VAL A 1 417 ? 70.534 1.000 -87.291 1.00 49.78 417 VAL A N 1
ATOM 3233 C CA . VAL A 1 417 ? 69.326 1.822 -87.638 1.00 49.78 417 VAL A CA 1
ATOM 3234 C C . VAL A 1 417 ? 69.011 2.878 -86.544 1.00 49.78 417 VAL A C 1
ATOM 3236 O O . VAL A 1 417 ? 67.985 3.560 -86.543 1.00 49.78 417 VAL A O 1
ATOM 3239 N N . ALA A 1 418 ? 69.949 3.064 -85.611 1.00 52.03 418 ALA A N 1
ATOM 3240 C CA . ALA A 1 418 ? 69.722 3.582 -84.262 1.00 52.03 418 ALA A CA 1
ATOM 3241 C C . ALA A 1 418 ? 69.446 5.092 -84.109 1.00 52.03 418 ALA A C 1
ATOM 3243 O O . ALA A 1 418 ? 68.838 5.489 -83.123 1.00 52.03 418 ALA A O 1
ATOM 3244 N N . LYS A 1 419 ? 69.836 5.982 -85.033 1.00 53.50 419 LYS A N 1
ATOM 3245 C CA . LYS A 1 419 ? 69.750 7.433 -84.733 1.00 53.50 419 LYS A CA 1
ATOM 3246 C C . LYS A 1 419 ? 68.347 8.034 -84.839 1.00 53.50 419 LYS A C 1
ATOM 3248 O O . LYS A 1 419 ? 68.007 8.894 -84.035 1.00 53.50 419 LYS A O 1
ATOM 3253 N N . THR A 1 420 ? 67.528 7.606 -85.799 1.00 52.31 420 THR A N 1
ATOM 3254 C CA . THR A 1 420 ? 66.176 8.165 -85.996 1.00 52.31 420 THR A CA 1
ATOM 3255 C C . THR A 1 420 ? 65.097 7.350 -85.290 1.00 52.31 420 THR A C 1
ATOM 3257 O O . THR A 1 420 ? 64.208 7.941 -84.684 1.00 52.31 420 THR A O 1
ATOM 3260 N N . ARG A 1 421 ? 65.203 6.010 -85.266 1.00 52.00 421 ARG A N 1
ATOM 3261 C CA . ARG A 1 421 ? 64.354 5.171 -84.399 1.00 52.00 421 ARG A CA 1
ATOM 3262 C C . ARG A 1 421 ? 64.692 5.354 -82.920 1.00 52.00 421 ARG A C 1
ATOM 3264 O O . ARG A 1 421 ? 63.769 5.476 -82.132 1.00 52.00 421 ARG A O 1
ATOM 3271 N N . GLY A 1 422 ? 65.969 5.494 -82.557 1.00 52.34 422 GLY A N 1
ATOM 3272 C CA . GLY A 1 422 ? 66.381 5.745 -81.174 1.00 52.34 422 GLY A CA 1
ATOM 3273 C C . GLY A 1 422 ? 65.872 7.074 -80.619 1.00 52.34 422 GLY A C 1
ATOM 3274 O O . GLY A 1 422 ? 65.523 7.133 -79.455 1.00 52.34 422 GLY A O 1
ATOM 3275 N N . GLN A 1 423 ? 65.715 8.129 -81.429 1.00 58.66 423 GLN A N 1
ATOM 3276 C CA . GLN A 1 423 ? 65.103 9.380 -80.951 1.00 58.66 423 GLN A CA 1
ATOM 3277 C C . GLN A 1 423 ? 63.594 9.262 -80.704 1.00 58.66 423 GLN A C 1
ATOM 3279 O O . GLN A 1 423 ? 63.096 9.841 -79.741 1.00 58.66 423 GLN A O 1
ATOM 3284 N N . VAL A 1 424 ? 62.868 8.521 -81.548 1.00 59.34 424 VAL A N 1
ATOM 3285 C CA . VAL A 1 424 ? 61.428 8.271 -81.357 1.00 59.34 424 VAL A CA 1
ATOM 3286 C C . VAL A 1 424 ? 61.208 7.352 -80.157 1.00 59.34 424 VAL A C 1
ATOM 3288 O O . VAL A 1 424 ? 60.456 7.708 -79.261 1.00 59.34 424 VAL A O 1
ATOM 3291 N N . VAL A 1 425 ? 61.956 6.252 -80.073 1.00 59.31 425 VAL A N 1
ATOM 3292 C CA . VAL A 1 425 ? 61.896 5.287 -78.967 1.00 59.31 425 VAL A CA 1
ATOM 3293 C C . VAL A 1 425 ? 62.375 5.908 -77.651 1.00 59.31 425 VAL A C 1
ATOM 3295 O O . VAL A 1 425 ? 61.759 5.698 -76.612 1.00 59.31 425 VAL A O 1
ATOM 3298 N N . HIS A 1 426 ? 63.414 6.750 -77.667 1.00 62.00 426 HIS A N 1
ATOM 3299 C CA . HIS A 1 426 ? 63.854 7.461 -76.467 1.00 62.00 426 HIS A CA 1
ATOM 3300 C C . HIS A 1 426 ? 62.824 8.508 -76.027 1.00 62.00 426 HIS A C 1
ATOM 3302 O O . HIS A 1 426 ? 62.556 8.636 -74.834 1.00 62.00 426 HIS A O 1
ATOM 3308 N N . ARG A 1 427 ? 62.171 9.208 -76.959 1.00 68.31 427 ARG A N 1
ATOM 3309 C CA . ARG A 1 427 ? 61.067 10.115 -76.628 1.00 68.31 427 ARG A CA 1
ATOM 3310 C C . ARG A 1 427 ? 59.855 9.365 -76.070 1.00 68.31 427 ARG A C 1
ATOM 3312 O O . ARG A 1 427 ? 59.325 9.790 -75.053 1.00 68.31 427 ARG A O 1
ATOM 3319 N N . GLU A 1 428 ? 59.480 8.236 -76.662 1.00 64.56 428 GLU A N 1
ATOM 3320 C CA . GLU A 1 428 ? 58.424 7.351 -76.152 1.00 64.56 428 GLU A CA 1
ATOM 3321 C C . GLU A 1 428 ? 58.781 6.798 -74.763 1.00 64.56 428 GLU A C 1
ATOM 3323 O O . GLU A 1 428 ? 57.931 6.775 -73.878 1.00 64.56 428 GLU A O 1
ATOM 3328 N N . SER A 1 429 ? 60.051 6.459 -74.512 1.00 58.84 429 SER A N 1
ATOM 3329 C CA . SER A 1 429 ? 60.530 6.052 -73.183 1.00 58.84 429 SER A CA 1
ATOM 3330 C C . SER A 1 429 ? 60.463 7.195 -72.164 1.00 58.84 429 SER A C 1
ATOM 3332 O O . SER A 1 429 ? 60.054 6.986 -71.026 1.00 58.84 429 SER A O 1
ATOM 3334 N N . GLN A 1 430 ? 60.800 8.427 -72.565 1.00 68.00 430 GLN A N 1
ATOM 3335 C CA . GLN A 1 430 ? 60.711 9.605 -71.701 1.00 68.00 430 GLN A CA 1
ATOM 3336 C C . GLN A 1 430 ? 59.253 9.979 -71.415 1.00 68.00 430 GLN A C 1
ATOM 3338 O O . GLN A 1 430 ? 58.935 10.364 -70.291 1.00 68.00 430 GLN A O 1
ATOM 3343 N N . GLU A 1 431 ? 58.362 9.842 -72.398 1.00 71.69 431 GLU A N 1
ATOM 3344 C CA . GLU A 1 431 ? 56.922 10.055 -72.243 1.00 71.69 431 GLU A CA 1
ATOM 3345 C C . GLU A 1 431 ? 56.302 8.972 -71.342 1.00 71.69 431 GLU A C 1
ATOM 3347 O O . GLU A 1 431 ? 55.573 9.321 -70.413 1.00 71.69 431 GLU A O 1
ATOM 3352 N N . ALA A 1 432 ? 56.686 7.700 -71.498 1.00 66.06 432 ALA A N 1
ATOM 3353 C CA . ALA A 1 432 ? 56.270 6.600 -70.624 1.00 66.06 432 ALA A CA 1
ATOM 3354 C C . ALA A 1 432 ? 56.787 6.764 -69.182 1.00 66.06 432 ALA A C 1
ATOM 3356 O O . ALA A 1 432 ? 56.039 6.557 -68.227 1.00 66.06 432 ALA A O 1
ATOM 3357 N N . VAL A 1 433 ? 58.037 7.204 -68.994 1.00 68.88 433 VAL A N 1
ATOM 3358 C CA . VAL A 1 433 ? 58.597 7.510 -67.665 1.00 68.88 433 VAL A CA 1
ATOM 3359 C C . VAL A 1 433 ? 57.900 8.721 -67.040 1.00 68.88 433 VAL A C 1
ATOM 3361 O O . VAL A 1 433 ? 57.567 8.696 -65.856 1.00 68.88 433 VAL A O 1
ATOM 3364 N N . ALA A 1 434 ? 57.630 9.777 -67.811 1.00 73.06 434 ALA A N 1
ATOM 3365 C CA . ALA A 1 434 ? 56.902 10.947 -67.323 1.00 73.06 434 ALA A CA 1
ATOM 3366 C C . ALA A 1 434 ? 55.446 10.610 -66.955 1.00 73.06 434 ALA A C 1
ATOM 3368 O O . ALA A 1 434 ? 54.920 11.128 -65.965 1.00 73.06 434 ALA A O 1
ATOM 3369 N N . GLU A 1 435 ? 54.793 9.732 -67.715 1.00 71.75 435 GLU A N 1
ATOM 3370 C CA . GLU A 1 435 ? 53.463 9.216 -67.402 1.00 71.75 435 GLU A CA 1
ATOM 3371 C C . GLU A 1 435 ? 53.485 8.329 -66.150 1.00 71.75 435 GLU A C 1
ATOM 3373 O O . GLU A 1 435 ? 52.680 8.549 -65.243 1.00 71.75 435 GLU A O 1
ATOM 3378 N N . ALA A 1 436 ? 54.468 7.434 -66.018 1.00 66.31 436 ALA A N 1
ATOM 3379 C CA . ALA A 1 436 ? 54.674 6.623 -64.820 1.00 66.31 436 ALA A CA 1
ATOM 3380 C C . ALA A 1 436 ? 54.919 7.483 -63.566 1.00 66.31 436 ALA A C 1
ATOM 3382 O O . ALA A 1 436 ? 54.350 7.210 -62.508 1.00 66.31 436 ALA A O 1
ATOM 3383 N N . LEU A 1 437 ? 55.694 8.570 -63.673 1.00 72.88 437 LEU A N 1
ATOM 3384 C CA . LEU A 1 437 ? 55.902 9.525 -62.578 1.00 72.88 437 LEU A CA 1
ATOM 3385 C C . LEU A 1 437 ? 54.609 10.260 -62.197 1.00 72.88 437 LEU A C 1
ATOM 3387 O O . LEU A 1 437 ? 54.305 10.378 -61.012 1.00 72.88 437 LEU A O 1
ATOM 3391 N N . ARG A 1 438 ? 53.797 10.696 -63.171 1.00 72.81 438 ARG A N 1
ATOM 3392 C CA . ARG A 1 438 ? 52.488 11.327 -62.900 1.00 72.81 438 ARG A CA 1
ATOM 3393 C C . ARG A 1 438 ? 51.486 10.362 -62.272 1.00 72.81 438 ARG A C 1
ATOM 3395 O O . ARG A 1 438 ? 50.709 10.768 -61.409 1.00 72.81 438 ARG A O 1
ATOM 3402 N N . VAL A 1 439 ? 51.484 9.101 -62.701 1.00 72.69 439 VAL A N 1
ATOM 3403 C CA . VAL A 1 439 ? 50.669 8.044 -62.093 1.00 72.69 439 VAL A CA 1
ATOM 3404 C C . VAL A 1 439 ? 51.129 7.798 -60.660 1.00 72.69 439 VAL A C 1
ATOM 3406 O O . VAL A 1 439 ? 50.289 7.807 -59.768 1.00 72.69 439 VAL A O 1
ATOM 3409 N N . ARG A 1 440 ? 52.440 7.702 -60.410 1.00 71.12 440 ARG A N 1
ATOM 3410 C CA . ARG A 1 440 ? 53.014 7.565 -59.062 1.00 71.12 440 ARG A CA 1
ATOM 3411 C C . ARG A 1 440 ? 52.675 8.749 -58.152 1.00 71.12 440 ARG A C 1
ATOM 3413 O O . ARG A 1 440 ? 52.362 8.559 -56.983 1.00 71.12 440 ARG A O 1
ATOM 3420 N N . GLU A 1 441 ? 52.689 9.980 -58.656 1.00 74.75 441 GLU A N 1
ATOM 3421 C CA . GLU A 1 441 ? 52.278 11.160 -57.878 1.00 74.75 441 GLU A CA 1
ATOM 3422 C C . GLU A 1 441 ? 50.779 11.166 -57.535 1.00 74.75 441 GLU A C 1
ATOM 3424 O O . GLU A 1 441 ? 50.393 11.603 -56.451 1.00 74.75 441 GLU A O 1
ATOM 3429 N N . ARG A 1 442 ? 49.909 10.695 -58.438 1.00 72.69 442 ARG A N 1
ATOM 3430 C CA . ARG A 1 442 ? 48.473 10.543 -58.140 1.00 72.69 442 ARG A CA 1
ATOM 3431 C C . ARG A 1 442 ? 48.239 9.423 -57.137 1.00 72.69 442 ARG A C 1
ATOM 3433 O O . ARG A 1 442 ? 47.524 9.636 -56.165 1.00 72.69 442 ARG A O 1
ATOM 3440 N N . ALA A 1 443 ? 48.904 8.295 -57.336 1.00 70.50 443 ALA A N 1
ATOM 3441 C CA . ALA A 1 443 ? 48.757 7.115 -56.507 1.00 70.50 443 ALA A CA 1
ATOM 3442 C C . ALA A 1 443 ? 49.325 7.338 -55.091 1.00 70.50 443 ALA A C 1
ATOM 3444 O O . ALA A 1 443 ? 48.654 7.034 -54.117 1.00 70.50 443 ALA A O 1
ATOM 3445 N N . THR A 1 444 ? 50.436 8.071 -54.938 1.00 72.88 444 THR A N 1
ATOM 3446 C CA . THR A 1 444 ? 50.929 8.517 -53.614 1.00 72.88 444 THR A CA 1
ATOM 3447 C C . THR A 1 444 ? 49.980 9.484 -52.897 1.00 72.88 444 THR A C 1
ATOM 3449 O O . THR A 1 444 ? 49.845 9.412 -51.676 1.00 72.88 444 THR A O 1
ATOM 3452 N N . ARG A 1 445 ? 49.292 10.384 -53.616 1.00 77.00 445 ARG A N 1
ATOM 3453 C CA . ARG A 1 445 ? 48.250 11.243 -53.020 1.00 77.00 445 ARG A CA 1
ATOM 3454 C C . ARG A 1 445 ? 47.020 10.435 -52.612 1.00 77.00 445 ARG A C 1
ATOM 3456 O O . ARG A 1 445 ? 46.472 10.672 -51.539 1.00 77.00 445 ARG A O 1
ATOM 3463 N N . GLU A 1 446 ? 46.593 9.491 -53.442 1.00 73.19 446 GLU A N 1
ATOM 3464 C CA . GLU A 1 446 ? 45.483 8.583 -53.140 1.00 73.19 446 GLU A CA 1
ATOM 3465 C C . GLU A 1 446 ? 45.826 7.653 -51.968 1.00 73.19 446 GLU A C 1
ATOM 3467 O O . GLU A 1 446 ? 45.013 7.501 -51.060 1.00 73.19 446 GLU A O 1
ATOM 3472 N N . GLU A 1 447 ? 47.059 7.147 -51.893 1.00 73.56 447 GLU A N 1
ATOM 3473 C CA . GLU A 1 447 ? 47.561 6.356 -50.771 1.00 73.56 447 GLU A CA 1
ATOM 3474 C C . GLU A 1 447 ? 47.584 7.181 -49.477 1.00 73.56 447 GLU A C 1
ATOM 3476 O O . GLU A 1 447 ? 47.127 6.704 -48.442 1.00 73.56 447 GLU A O 1
ATOM 3481 N N . GLN A 1 448 ? 48.049 8.435 -49.512 1.00 79.38 448 GLN A N 1
ATOM 3482 C CA . GLN A 1 448 ? 48.001 9.328 -48.347 1.00 79.38 448 GLN A CA 1
ATOM 3483 C C . GLN A 1 448 ? 46.565 9.572 -47.867 1.00 79.38 448 GLN A C 1
ATOM 3485 O O . GLN A 1 448 ? 46.301 9.517 -46.666 1.00 79.38 448 GLN A O 1
ATOM 3490 N N . MET A 1 449 ? 45.629 9.800 -48.792 1.00 77.50 449 MET A N 1
ATOM 3491 C CA . MET A 1 449 ? 44.215 9.994 -48.463 1.00 77.50 449 MET A CA 1
ATOM 3492 C C . MET A 1 449 ? 43.579 8.727 -47.884 1.00 77.50 449 MET A C 1
ATOM 3494 O O . MET A 1 449 ? 42.808 8.811 -46.929 1.00 77.50 449 MET A O 1
ATOM 3498 N N . SER A 1 450 ? 43.905 7.555 -48.421 1.00 73.06 450 SER A N 1
ATOM 3499 C CA . SER A 1 450 ? 43.382 6.277 -47.938 1.00 73.06 450 SER A CA 1
ATOM 3500 C C . SER A 1 450 ? 44.012 5.854 -46.606 1.00 73.06 450 SER A C 1
ATOM 3502 O O . SER A 1 450 ? 43.291 5.398 -45.723 1.00 73.06 450 SER A O 1
ATOM 3504 N N . ARG A 1 451 ? 45.308 6.118 -46.383 1.00 75.31 451 ARG A N 1
ATOM 3505 C CA . ARG A 1 451 ? 45.955 5.974 -45.064 1.00 75.31 451 ARG A CA 1
ATOM 3506 C C . ARG A 1 451 ? 45.321 6.893 -44.022 1.00 75.31 451 ARG A C 1
ATOM 3508 O O . ARG A 1 451 ? 45.025 6.444 -42.925 1.00 75.31 451 ARG A O 1
ATOM 3515 N N . HIS A 1 452 ? 45.030 8.147 -44.374 1.00 80.06 452 HIS A N 1
ATOM 3516 C CA . HIS A 1 452 ? 44.324 9.062 -43.473 1.00 80.06 452 HIS A CA 1
ATOM 3517 C C . HIS A 1 452 ? 42.922 8.551 -43.110 1.00 80.06 452 HIS A C 1
ATOM 3519 O O . HIS A 1 452 ? 42.524 8.612 -41.950 1.00 80.06 452 HIS A O 1
ATOM 3525 N N . ARG A 1 453 ? 42.174 8.009 -44.083 1.00 76.12 453 ARG A N 1
ATOM 3526 C CA . ARG A 1 453 ? 40.857 7.394 -43.835 1.00 76.12 453 ARG A CA 1
ATOM 3527 C C . ARG A 1 453 ? 40.954 6.168 -42.928 1.00 76.12 453 ARG A C 1
ATOM 3529 O O . ARG A 1 453 ? 40.082 5.996 -42.079 1.00 76.12 453 ARG A O 1
ATOM 3536 N N . LEU A 1 454 ? 41.992 5.344 -43.088 1.00 76.56 454 LEU A N 1
ATOM 3537 C CA . LEU A 1 454 ? 42.260 4.225 -42.184 1.00 76.56 454 LEU A CA 1
ATOM 3538 C C . LEU A 1 454 ? 42.591 4.705 -40.775 1.00 76.56 454 LEU A C 1
ATOM 3540 O O . LEU A 1 454 ? 41.948 4.257 -39.833 1.00 76.56 454 LEU A O 1
ATOM 3544 N N . ASP A 1 455 ? 43.494 5.673 -40.623 1.00 81.75 455 ASP A N 1
ATOM 3545 C CA . ASP A 1 455 ? 43.856 6.229 -39.316 1.00 81.75 455 ASP A CA 1
ATOM 3546 C C . ASP A 1 455 ? 42.640 6.836 -38.590 1.00 81.75 455 ASP A C 1
ATOM 3548 O O . ASP A 1 455 ? 42.481 6.682 -37.375 1.00 81.75 455 ASP A O 1
ATOM 3552 N N . GLU A 1 456 ? 41.760 7.535 -39.312 1.00 81.50 456 GLU A N 1
ATOM 3553 C CA . GLU A 1 456 ? 40.500 8.056 -38.768 1.00 81.50 456 GLU A CA 1
ATOM 3554 C C . GLU A 1 456 ? 39.535 6.937 -38.364 1.00 81.50 456 GLU A C 1
ATOM 3556 O O . GLU A 1 456 ? 38.908 7.011 -37.302 1.00 81.50 456 GLU A O 1
ATOM 3561 N N . ALA A 1 457 ? 39.428 5.885 -39.174 1.00 76.94 457 ALA A N 1
ATOM 3562 C CA . ALA A 1 457 ? 38.569 4.745 -38.889 1.00 76.94 457 ALA A CA 1
ATOM 3563 C C . ALA A 1 457 ? 39.092 3.907 -37.707 1.00 76.94 457 ALA A C 1
ATOM 3565 O O . ALA A 1 457 ? 38.303 3.532 -36.840 1.00 76.94 457 ALA A O 1
ATOM 3566 N N . GLU A 1 458 ? 40.406 3.697 -37.593 1.00 79.25 458 GLU A N 1
ATOM 3567 C CA . GLU A 1 458 ? 41.046 3.056 -36.440 1.00 79.25 458 GLU A CA 1
ATOM 3568 C C . GLU A 1 458 ? 40.829 3.853 -35.151 1.00 79.25 458 GLU A C 1
ATOM 3570 O O . GLU A 1 458 ? 40.496 3.281 -34.108 1.00 79.25 458 GLU A O 1
ATOM 3575 N N . LYS A 1 459 ? 40.980 5.184 -35.200 1.00 83.38 459 LYS A N 1
ATOM 3576 C CA . LYS A 1 459 ? 40.668 6.058 -34.057 1.00 83.38 459 LYS A CA 1
ATOM 3577 C C . LYS A 1 459 ? 39.198 5.929 -33.661 1.00 83.38 459 LYS A C 1
ATOM 3579 O O . LYS A 1 459 ? 38.908 5.704 -32.487 1.00 83.38 459 LYS A O 1
ATOM 3584 N N . GLY A 1 460 ? 38.286 5.976 -34.635 1.00 78.94 460 GLY A N 1
ATOM 3585 C CA . GLY A 1 460 ? 36.857 5.761 -34.410 1.00 78.94 460 GLY A CA 1
ATOM 3586 C C . GLY A 1 460 ? 36.548 4.387 -33.804 1.00 78.94 460 GLY A C 1
ATOM 3587 O O . GLY A 1 460 ? 35.723 4.283 -32.898 1.00 78.94 460 GLY A O 1
ATOM 3588 N N . MET A 1 461 ? 37.248 3.334 -34.232 1.00 78.38 461 MET A N 1
ATOM 3589 C CA . MET A 1 461 ? 37.116 1.989 -33.670 1.00 78.38 461 MET A CA 1
ATOM 3590 C C . MET A 1 461 ? 37.547 1.959 -32.198 1.00 78.38 461 MET A C 1
ATOM 3592 O O . MET A 1 461 ? 36.783 1.484 -31.358 1.00 78.38 461 MET A O 1
ATOM 3596 N N . ARG A 1 462 ? 38.718 2.524 -31.866 1.00 82.44 462 ARG A N 1
ATOM 3597 C CA . ARG A 1 462 ? 39.239 2.600 -30.486 1.00 82.44 462 ARG A CA 1
ATOM 3598 C C . ARG A 1 462 ? 38.316 3.391 -29.557 1.00 82.44 462 ARG A C 1
ATOM 3600 O O . ARG A 1 462 ? 38.110 3.010 -28.407 1.00 82.44 462 ARG A O 1
ATOM 3607 N N . GLU A 1 463 ? 37.721 4.477 -30.043 1.00 84.94 463 GLU A N 1
ATOM 3608 C CA . GLU A 1 463 ? 36.738 5.240 -29.267 1.00 84.94 463 GLU A CA 1
ATOM 3609 C C . GLU A 1 463 ? 35.466 4.430 -28.991 1.00 84.94 463 GLU A C 1
ATOM 3611 O O . GLU A 1 463 ? 34.911 4.485 -27.890 1.00 84.94 463 GLU A O 1
ATOM 3616 N N . MET A 1 464 ? 34.998 3.657 -29.972 1.00 80.00 464 MET A N 1
ATOM 3617 C CA . MET A 1 464 ? 33.788 2.848 -29.833 1.00 80.00 464 MET A CA 1
ATOM 3618 C C . MET A 1 464 ? 34.001 1.620 -28.948 1.00 80.00 464 MET A C 1
ATOM 3620 O O . MET A 1 464 ? 33.129 1.315 -28.129 1.00 80.00 464 MET A O 1
ATOM 3624 N N . THR A 1 465 ? 35.159 0.960 -29.034 1.00 78.75 465 THR A N 1
ATOM 3625 C CA . THR A 1 465 ? 35.530 -0.121 -28.108 1.00 78.75 465 THR A CA 1
ATOM 3626 C C . THR A 1 465 ? 35.649 0.407 -26.682 1.00 78.75 465 THR A C 1
ATOM 3628 O O . THR A 1 465 ? 35.046 -0.169 -25.775 1.00 78.75 465 THR A O 1
ATOM 3631 N N . HIS A 1 466 ? 36.280 1.567 -26.480 1.00 84.69 466 HIS A N 1
ATOM 3632 C CA . HIS A 1 466 ? 36.341 2.203 -25.165 1.00 84.69 466 HIS A CA 1
ATOM 3633 C C . HIS A 1 466 ? 34.944 2.548 -24.614 1.00 84.69 466 HIS A C 1
ATOM 3635 O O . HIS A 1 466 ? 34.622 2.241 -23.464 1.00 84.69 466 HIS A O 1
ATOM 3641 N N . ARG A 1 467 ? 34.052 3.121 -25.435 1.00 81.06 467 ARG A N 1
ATOM 3642 C CA . ARG A 1 467 ? 32.653 3.389 -25.040 1.00 81.06 467 ARG A CA 1
ATOM 3643 C C . ARG A 1 467 ? 31.894 2.105 -24.690 1.00 81.06 467 ARG A C 1
ATOM 3645 O O . ARG A 1 467 ? 31.117 2.105 -23.728 1.00 81.06 467 ARG A O 1
ATOM 3652 N N . LYS A 1 468 ? 32.114 1.010 -25.424 1.00 80.88 468 LYS A N 1
ATOM 3653 C CA . LYS A 1 468 ? 31.548 -0.312 -25.110 1.00 80.88 468 LYS A CA 1
ATOM 3654 C C . LYS A 1 468 ? 32.039 -0.811 -23.751 1.00 80.88 468 LYS A C 1
ATOM 3656 O O . LYS A 1 468 ? 31.223 -1.221 -22.931 1.00 80.88 468 LYS A O 1
ATOM 3661 N N . GLU A 1 469 ? 33.337 -0.736 -23.475 1.00 84.06 469 GLU A N 1
ATOM 3662 C CA . GLU A 1 469 ? 33.905 -1.155 -22.189 1.00 84.06 469 GLU A CA 1
ATOM 3663 C C . GLU A 1 469 ? 33.331 -0.346 -21.022 1.00 84.06 469 GLU A C 1
ATOM 3665 O O . GLU A 1 469 ? 32.856 -0.922 -20.043 1.00 84.06 469 GLU A O 1
ATOM 3670 N N . VAL A 1 470 ? 33.276 0.983 -21.143 1.00 88.12 470 VAL A N 1
ATOM 3671 C CA . VAL A 1 470 ? 32.719 1.860 -20.100 1.00 88.12 470 VAL A CA 1
ATOM 3672 C C . VAL A 1 470 ? 31.239 1.557 -19.844 1.00 88.12 470 VAL A C 1
ATOM 3674 O O . VAL A 1 470 ? 30.813 1.455 -18.690 1.00 88.12 470 VAL A O 1
ATOM 3677 N N . THR A 1 471 ? 30.443 1.373 -20.901 1.00 82.06 471 THR A N 1
ATOM 3678 C CA . THR A 1 471 ? 29.010 1.051 -20.770 1.00 82.06 471 THR A CA 1
ATOM 3679 C C . THR A 1 471 ? 28.777 -0.349 -20.203 1.00 82.06 471 THR A C 1
ATOM 3681 O O . THR A 1 471 ? 27.904 -0.509 -19.348 1.00 82.06 471 THR A O 1
ATOM 3684 N N . MET A 1 472 ? 29.590 -1.337 -20.583 1.00 80.62 472 MET A N 1
ATOM 3685 C CA . MET A 1 472 ? 29.585 -2.688 -20.009 1.00 80.62 472 MET A CA 1
ATOM 3686 C C . MET A 1 472 ? 29.943 -2.680 -18.522 1.00 80.62 472 MET A C 1
ATOM 3688 O O . MET A 1 472 ? 29.220 -3.261 -17.714 1.00 80.62 472 MET A O 1
ATOM 3692 N N . VAL A 1 473 ? 31.011 -1.981 -18.128 1.00 86.88 473 VAL A N 1
ATOM 3693 C CA . VAL A 1 473 ? 31.405 -1.836 -16.717 1.00 86.88 473 VAL A CA 1
ATOM 3694 C C . VAL A 1 473 ? 30.296 -1.144 -15.921 1.00 86.88 473 VAL A C 1
ATOM 3696 O O . VAL A 1 473 ? 29.962 -1.579 -14.816 1.00 86.88 473 VAL A O 1
ATOM 3699 N N . GLY A 1 474 ? 29.672 -0.109 -16.490 1.00 81.38 474 GLY A N 1
ATOM 3700 C CA . GLY A 1 474 ? 28.489 0.530 -15.914 1.00 81.38 474 GLY A CA 1
ATOM 3701 C C . GLY A 1 474 ? 27.321 -0.446 -15.738 1.00 81.38 474 GLY A C 1
ATOM 3702 O O . GLY A 1 474 ? 26.710 -0.486 -14.668 1.00 81.38 474 GLY A O 1
ATOM 3703 N N . ALA A 1 475 ? 27.036 -1.272 -16.749 1.00 78.06 475 ALA A N 1
ATOM 3704 C CA . ALA A 1 475 ? 25.975 -2.275 -16.704 1.00 78.06 475 ALA A CA 1
ATOM 3705 C C . ALA A 1 475 ? 26.236 -3.340 -15.629 1.00 78.06 475 ALA A C 1
ATOM 3707 O O . ALA A 1 475 ? 25.318 -3.699 -14.898 1.00 78.06 475 ALA A O 1
ATOM 3708 N N . VAL A 1 476 ? 27.479 -3.810 -15.483 1.00 83.94 476 VAL A N 1
ATOM 3709 C CA . VAL A 1 476 ? 27.866 -4.779 -14.444 1.00 83.94 476 VAL A CA 1
ATOM 3710 C C . VAL A 1 476 ? 27.700 -4.183 -13.045 1.00 83.94 476 VAL A C 1
ATOM 3712 O O . VAL A 1 476 ? 27.151 -4.843 -12.160 1.00 83.94 476 VAL A O 1
ATOM 3715 N N . LYS A 1 477 ? 28.101 -2.922 -12.836 1.00 83.81 477 LYS A N 1
ATOM 3716 C CA . LYS A 1 477 ? 27.884 -2.224 -11.558 1.00 83.81 477 LYS A CA 1
ATOM 3717 C C . LYS A 1 477 ? 26.394 -2.071 -11.243 1.00 83.81 477 LYS A C 1
ATOM 3719 O O . LYS A 1 477 ? 25.972 -2.437 -10.149 1.00 83.81 477 LYS A O 1
ATOM 3724 N N . SER A 1 478 ? 25.588 -1.612 -12.204 1.00 81.19 478 SER A N 1
ATOM 3725 C CA . SER A 1 478 ? 24.131 -1.478 -12.034 1.00 81.19 478 SER A CA 1
ATOM 3726 C C . SER A 1 478 ? 23.447 -2.834 -11.819 1.00 81.19 478 SER A C 1
ATOM 3728 O O . SER A 1 478 ? 22.590 -2.942 -10.950 1.00 81.19 478 SER A O 1
ATOM 3730 N N . MET A 1 479 ? 23.909 -3.912 -12.467 1.00 80.31 479 MET A N 1
ATOM 3731 C CA . MET A 1 479 ? 23.469 -5.279 -12.152 1.00 80.31 479 MET A CA 1
ATOM 3732 C C . MET A 1 479 ? 23.778 -5.675 -10.706 1.00 80.31 479 MET A C 1
ATOM 3734 O O . MET A 1 479 ? 22.962 -6.332 -10.062 1.00 80.31 479 MET A O 1
ATOM 3738 N N . GLY A 1 480 ? 24.950 -5.298 -10.192 1.00 82.62 480 GLY A N 1
ATOM 3739 C CA . GLY A 1 480 ? 25.306 -5.492 -8.789 1.00 82.62 480 GLY A CA 1
ATOM 3740 C C . GLY A 1 480 ? 24.342 -4.768 -7.847 1.00 82.62 480 GLY A C 1
ATOM 3741 O O . GLY A 1 480 ? 23.889 -5.363 -6.870 1.00 82.62 480 GLY A O 1
ATOM 3742 N N . HIS A 1 481 ? 23.974 -3.524 -8.166 1.00 82.62 481 HIS A N 1
ATOM 3743 C CA . HIS A 1 481 ? 22.974 -2.756 -7.415 1.00 82.62 481 HIS A CA 1
ATOM 3744 C C . HIS A 1 481 ? 21.573 -3.367 -7.510 1.00 82.62 481 HIS A C 1
ATOM 3746 O O . HIS A 1 481 ? 20.925 -3.537 -6.483 1.00 82.62 481 HIS A O 1
ATOM 3752 N N . ALA A 1 482 ? 21.145 -3.797 -8.698 1.00 83.19 482 ALA A N 1
ATOM 3753 C CA . ALA A 1 482 ? 19.868 -4.478 -8.889 1.00 83.19 482 ALA A CA 1
ATOM 3754 C C . ALA A 1 482 ? 19.793 -5.783 -8.079 1.00 83.19 482 ALA A C 1
ATOM 3756 O O . ALA A 1 482 ? 18.783 -6.045 -7.439 1.00 83.19 482 ALA A O 1
ATOM 3757 N N . ARG A 1 483 ? 20.871 -6.580 -8.032 1.00 83.94 483 ARG A N 1
ATOM 3758 C CA . ARG A 1 483 ? 20.931 -7.799 -7.203 1.00 83.94 483 ARG A CA 1
ATOM 3759 C C . ARG A 1 483 ? 20.855 -7.507 -5.704 1.00 83.94 483 ARG A C 1
ATOM 3761 O O . ARG A 1 483 ? 20.220 -8.265 -4.980 1.00 83.94 483 ARG A O 1
ATOM 3768 N N . ARG A 1 484 ? 21.494 -6.429 -5.234 1.00 84.75 484 ARG A N 1
ATOM 3769 C CA . ARG A 1 484 ? 21.358 -5.988 -3.835 1.00 84.75 484 ARG A CA 1
ATOM 3770 C C . ARG A 1 484 ? 19.928 -5.546 -3.539 1.00 84.75 484 ARG A C 1
ATOM 3772 O O . ARG A 1 484 ? 19.361 -6.026 -2.566 1.00 84.75 484 ARG A O 1
ATOM 3779 N N . GLY A 1 485 ? 19.335 -4.746 -4.425 1.00 83.94 485 GLY A N 1
ATOM 3780 C CA . GLY A 1 485 ? 17.939 -4.323 -4.316 1.00 83.94 485 GLY A CA 1
ATOM 3781 C C . GLY A 1 485 ? 16.954 -5.497 -4.323 1.00 83.94 485 GLY A C 1
ATOM 3782 O O . GLY A 1 485 ? 15.981 -5.473 -3.583 1.00 83.94 485 GLY A O 1
ATOM 3783 N N . ASP A 1 486 ? 17.222 -6.561 -5.087 1.00 85.88 486 ASP A N 1
ATOM 3784 C CA . ASP A 1 486 ? 16.407 -7.787 -5.079 1.00 85.88 486 ASP A CA 1
ATOM 3785 C C . ASP A 1 486 ? 16.484 -8.521 -3.729 1.00 85.88 486 ASP A C 1
ATOM 3787 O O . ASP A 1 486 ? 15.472 -8.935 -3.165 1.00 85.88 486 ASP A O 1
ATOM 3791 N N . ALA A 1 487 ? 17.688 -8.631 -3.158 1.00 85.56 487 ALA A N 1
ATOM 3792 C CA . ALA A 1 487 ? 17.882 -9.223 -1.838 1.00 85.56 487 ALA A CA 1
ATOM 3793 C C . ALA A 1 487 ? 17.216 -8.388 -0.726 1.00 85.56 487 ALA A C 1
ATOM 3795 O O . ALA A 1 487 ? 16.559 -8.945 0.157 1.00 85.56 487 ALA A O 1
ATOM 3796 N N . GLU A 1 488 ? 17.347 -7.061 -0.778 1.00 86.81 488 GLU A N 1
ATOM 3797 C CA 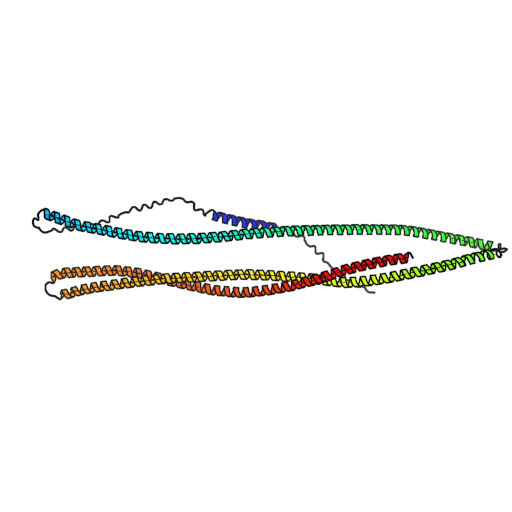. GLU A 1 488 ? 16.705 -6.126 0.156 1.00 86.81 488 GLU A CA 1
ATOM 3798 C C . GLU A 1 488 ? 15.177 -6.186 0.041 1.00 86.81 488 GLU A C 1
ATOM 3800 O O . GLU A 1 488 ? 14.483 -6.307 1.056 1.00 86.81 488 GLU A O 1
ATOM 3805 N N . LEU A 1 489 ? 14.654 -6.232 -1.187 1.00 88.31 489 LEU A N 1
ATOM 3806 C CA . LEU A 1 489 ? 13.238 -6.439 -1.460 1.00 88.31 489 LEU A CA 1
ATOM 3807 C C . LEU A 1 489 ? 12.747 -7.778 -0.898 1.00 88.31 489 LEU A C 1
ATOM 3809 O O . LEU A 1 489 ? 11.718 -7.812 -0.224 1.00 88.31 489 LEU A O 1
ATOM 3813 N N . ALA A 1 490 ? 13.482 -8.871 -1.104 1.00 89.19 490 ALA A N 1
ATOM 3814 C CA . ALA A 1 490 ? 13.116 -10.183 -0.574 1.00 89.19 490 ALA A CA 1
ATOM 3815 C C . ALA A 1 490 ? 13.059 -10.191 0.966 1.00 89.19 490 ALA A C 1
ATOM 3817 O O . ALA A 1 490 ? 12.137 -10.761 1.561 1.00 89.19 490 ALA A O 1
ATOM 3818 N N . VAL A 1 491 ? 14.005 -9.519 1.633 1.00 91.56 491 VAL A N 1
ATOM 3819 C CA . VAL A 1 491 ? 13.996 -9.349 3.095 1.00 91.56 491 VAL A CA 1
ATOM 3820 C C . VAL A 1 491 ? 12.800 -8.505 3.542 1.00 91.56 491 VAL A C 1
ATOM 3822 O O . VAL A 1 491 ? 12.115 -8.877 4.501 1.00 91.56 491 VAL A O 1
ATOM 3825 N N . ALA A 1 492 ? 12.508 -7.403 2.848 1.00 89.00 492 ALA A N 1
ATOM 3826 C CA . ALA A 1 492 ? 11.364 -6.545 3.141 1.00 89.00 492 ALA A CA 1
ATOM 3827 C C . ALA A 1 492 ? 10.029 -7.287 2.946 1.00 89.00 492 ALA A C 1
ATOM 3829 O O . ALA A 1 492 ? 9.145 -7.213 3.800 1.00 89.00 492 ALA A O 1
ATOM 3830 N N . GLU A 1 493 ? 9.892 -8.085 1.886 1.00 90.06 493 GLU A N 1
ATOM 3831 C CA . GLU A 1 493 ? 8.710 -8.913 1.645 1.00 90.06 493 GLU A CA 1
ATOM 3832 C C . GLU A 1 493 ? 8.540 -10.008 2.699 1.00 90.06 493 GLU A C 1
ATOM 3834 O O . GLU A 1 493 ? 7.417 -10.269 3.140 1.00 90.06 493 GLU A O 1
ATOM 3839 N N . LYS A 1 494 ? 9.636 -10.622 3.161 1.00 92.56 494 LYS A N 1
ATOM 3840 C CA . LYS A 1 494 ? 9.591 -11.572 4.279 1.00 92.56 494 LYS A CA 1
ATOM 3841 C C . LYS A 1 494 ? 9.094 -10.891 5.556 1.00 92.56 494 LYS A C 1
ATOM 3843 O O . LYS A 1 494 ? 8.206 -11.436 6.211 1.00 92.56 494 LYS A O 1
ATOM 3848 N N . ARG A 1 495 ? 9.595 -9.689 5.869 1.00 91.19 495 ARG A N 1
ATOM 3849 C CA . ARG A 1 495 ? 9.127 -8.879 7.012 1.00 91.19 495 ARG A CA 1
ATOM 3850 C C . ARG A 1 495 ? 7.654 -8.499 6.890 1.00 91.19 495 ARG A C 1
ATOM 3852 O O . ARG A 1 495 ? 6.919 -8.581 7.869 1.00 91.19 495 ARG A O 1
ATOM 3859 N N . ARG A 1 496 ? 7.196 -8.154 5.684 1.00 92.19 496 ARG A N 1
ATOM 3860 C CA . ARG A 1 496 ? 5.779 -7.879 5.418 1.00 92.19 496 ARG A CA 1
ATOM 3861 C C . ARG A 1 496 ? 4.912 -9.095 5.714 1.00 92.19 496 ARG A C 1
ATOM 3863 O O . ARG A 1 496 ? 3.879 -8.964 6.360 1.00 92.19 496 ARG A O 1
ATOM 3870 N N . ARG A 1 497 ? 5.331 -10.288 5.277 1.00 92.00 497 ARG A N 1
ATOM 3871 C CA . ARG A 1 497 ? 4.601 -11.532 5.566 1.00 92.00 497 ARG A CA 1
ATOM 3872 C C . ARG A 1 497 ? 4.515 -11.787 7.069 1.00 92.00 497 ARG A C 1
ATOM 3874 O O . ARG A 1 497 ? 3.423 -12.068 7.547 1.00 92.00 497 ARG A O 1
ATOM 3881 N N . THR A 1 498 ? 5.619 -11.633 7.805 1.00 90.50 498 THR A N 1
ATOM 3882 C CA . THR A 1 498 ? 5.626 -11.829 9.264 1.00 90.50 498 THR A CA 1
ATOM 3883 C C . THR A 1 498 ? 4.764 -10.801 9.997 1.00 90.50 498 THR A C 1
ATOM 3885 O O . THR A 1 498 ? 3.999 -11.178 10.883 1.00 90.50 498 THR A O 1
ATOM 3888 N N . ALA A 1 499 ? 4.821 -9.526 9.596 1.00 90.38 499 ALA A N 1
ATOM 3889 C CA . ALA A 1 499 ? 3.981 -8.469 10.161 1.00 90.38 499 ALA A CA 1
ATOM 3890 C C . ALA A 1 499 ? 2.494 -8.730 9.879 1.00 90.38 499 ALA A C 1
ATOM 3892 O O . ALA A 1 499 ? 1.663 -8.646 10.779 1.00 90.38 499 ALA A O 1
ATOM 3893 N N . LYS A 1 500 ? 2.160 -9.168 8.658 1.00 92.88 500 LYS A N 1
ATOM 3894 C CA . LYS A 1 500 ? 0.788 -9.526 8.282 1.00 92.88 500 LYS A CA 1
ATOM 3895 C C . LYS A 1 500 ? 0.261 -10.701 9.103 1.00 92.88 500 LYS A C 1
ATOM 3897 O O . LYS A 1 500 ? -0.873 -10.655 9.570 1.00 92.88 500 LYS A O 1
ATOM 3902 N N . THR A 1 501 ? 1.071 -11.743 9.306 1.00 91.81 501 THR A N 1
ATOM 3903 C CA . THR A 1 501 ? 0.681 -12.871 10.164 1.00 91.81 501 THR A CA 1
ATOM 3904 C C . THR A 1 501 ? 0.525 -12.454 11.623 1.00 91.81 501 THR A C 1
ATOM 3906 O O . THR A 1 501 ? -0.438 -12.865 12.258 1.00 91.81 501 THR A O 1
ATOM 3909 N N . ALA A 1 502 ? 1.420 -11.609 12.148 1.00 87.06 502 ALA A N 1
ATOM 3910 C CA . ALA A 1 502 ? 1.339 -11.119 13.523 1.00 87.06 502 ALA A CA 1
ATOM 3911 C C . ALA A 1 502 ? 0.086 -10.258 13.746 1.00 87.06 502 ALA A C 1
ATOM 3913 O O . ALA A 1 502 ? -0.654 -10.491 14.701 1.00 87.06 502 ALA A O 1
ATOM 3914 N N . SER A 1 503 ? -0.198 -9.334 12.823 1.00 88.81 503 SER A N 1
ATOM 3915 C CA . SER A 1 503 ? -1.419 -8.524 12.818 1.00 88.81 503 SER A CA 1
ATOM 3916 C C . SER A 1 503 ? -2.674 -9.404 12.764 1.00 88.81 503 SER A C 1
ATOM 3918 O O . SER A 1 503 ? -3.567 -9.240 13.592 1.00 88.81 503 SER A O 1
ATOM 3920 N N . GLY A 1 504 ? -2.703 -10.419 11.890 1.00 90.31 504 GLY A N 1
ATOM 3921 C CA . GLY A 1 504 ? -3.818 -11.369 11.810 1.00 90.31 504 GLY A CA 1
ATOM 3922 C C . GLY A 1 504 ? -4.041 -12.176 13.096 1.00 90.31 504 GLY A C 1
ATOM 3923 O O . GLY A 1 504 ? -5.180 -12.338 13.530 1.00 90.31 504 GLY A O 1
ATOM 3924 N N . ILE A 1 505 ? -2.968 -12.639 13.751 1.00 90.25 505 ILE A N 1
ATOM 3925 C CA . ILE A 1 505 ? -3.053 -13.348 15.042 1.00 90.25 505 ILE A CA 1
ATOM 3926 C C . ILE A 1 505 ? -3.596 -12.422 16.137 1.00 90.25 505 ILE A C 1
ATOM 3928 O O . ILE A 1 505 ? -4.455 -12.828 16.921 1.00 90.25 505 ILE A O 1
ATOM 3932 N N . LEU A 1 506 ? -3.109 -11.180 16.201 1.00 89.94 506 LEU A N 1
ATOM 3933 C CA . LEU A 1 506 ? -3.580 -10.200 17.179 1.00 89.94 506 LEU A CA 1
ATOM 3934 C C . LEU A 1 506 ? -5.039 -9.817 16.937 1.00 89.94 506 LEU A C 1
ATOM 3936 O O . LEU A 1 506 ? -5.789 -9.693 17.901 1.00 89.94 506 LEU A O 1
ATOM 3940 N N . GLN A 1 507 ? -5.461 -9.704 15.678 1.00 91.25 507 GLN A N 1
ATOM 3941 C CA . GLN A 1 507 ? -6.846 -9.414 15.319 1.00 91.25 507 GLN A CA 1
ATOM 3942 C C . GLN A 1 507 ? -7.787 -10.548 15.736 1.00 91.25 507 GLN A C 1
ATOM 3944 O O . GLN A 1 507 ? -8.807 -10.286 16.370 1.00 91.25 507 GLN A O 1
ATOM 3949 N N . ALA A 1 508 ? -7.409 -11.804 15.482 1.00 90.81 508 ALA A N 1
ATOM 3950 C CA . ALA A 1 508 ? -8.165 -12.964 15.955 1.00 90.81 508 ALA A CA 1
ATOM 3951 C C . ALA A 1 508 ? -8.236 -13.015 17.493 1.00 90.81 508 ALA A C 1
ATOM 3953 O O . ALA A 1 508 ? -9.279 -13.319 18.071 1.00 90.81 508 ALA A O 1
ATOM 3954 N N . ARG A 1 509 ? -7.137 -12.671 18.181 1.00 88.31 509 ARG A N 1
ATOM 3955 C CA . ARG A 1 509 ? -7.112 -12.596 19.648 1.00 88.31 509 ARG A CA 1
ATOM 3956 C C . ARG A 1 509 ? -8.018 -11.485 20.180 1.00 88.31 509 ARG A C 1
ATOM 3958 O O . ARG A 1 509 ? -8.705 -11.722 21.169 1.00 88.31 509 ARG A O 1
ATOM 3965 N N . ALA A 1 510 ? -8.024 -10.314 19.542 1.00 87.94 510 ALA A N 1
ATOM 3966 C CA . ALA A 1 510 ? -8.888 -9.198 19.912 1.00 87.94 510 ALA A CA 1
ATOM 3967 C C . ALA A 1 510 ? -10.370 -9.566 19.762 1.00 87.94 510 ALA A C 1
ATOM 3969 O O . ALA A 1 510 ? -11.117 -9.406 20.725 1.00 87.94 510 ALA A O 1
ATOM 3970 N N . GLN A 1 511 ? -10.753 -10.174 18.633 1.00 91.12 511 GLN A N 1
ATOM 3971 C CA . GLN A 1 511 ? -12.112 -10.680 18.397 1.00 91.12 511 GLN A CA 1
ATOM 3972 C C . GLN A 1 511 ? -12.542 -11.676 19.478 1.00 91.12 511 GLN A C 1
ATOM 3974 O O . GLN A 1 511 ? -13.569 -11.487 20.118 1.00 91.12 511 GLN A O 1
ATOM 3979 N N . HIS A 1 512 ? -11.707 -12.671 19.785 1.00 90.19 512 HIS A N 1
ATOM 3980 C CA . HIS A 1 512 ? -12.020 -13.638 20.839 1.00 90.19 512 HIS A CA 1
ATOM 3981 C C . HIS A 1 512 ? -12.164 -12.979 22.228 1.00 90.19 512 HIS A C 1
ATOM 3983 O O . HIS A 1 512 ? -12.990 -13.390 23.046 1.00 90.19 512 HIS A O 1
ATOM 3989 N N . THR A 1 513 ? -11.349 -11.966 22.552 1.00 88.56 513 THR A N 1
ATOM 3990 C CA . THR A 1 513 ? -11.493 -11.235 23.825 1.00 88.56 513 THR A CA 1
ATOM 3991 C C . THR A 1 513 ? -12.724 -10.338 23.867 1.00 88.56 513 THR A C 1
ATOM 3993 O O . THR A 1 513 ? -13.305 -10.178 24.938 1.00 88.56 513 THR A O 1
ATOM 3996 N N . GLU A 1 514 ? -13.124 -9.787 22.725 1.00 88.69 514 GLU A N 1
ATOM 3997 C CA . GLU A 1 514 ? -14.325 -8.971 22.564 1.00 88.69 514 GLU A CA 1
ATOM 3998 C C . GLU A 1 514 ? -15.584 -9.826 22.724 1.00 88.69 514 GLU A C 1
ATOM 4000 O O . GLU A 1 514 ? -16.380 -9.546 23.615 1.00 88.69 514 GLU A O 1
ATOM 4005 N N . GLU A 1 515 ? -15.681 -10.954 22.014 1.00 90.81 515 GLU A N 1
ATOM 4006 C CA . GLU A 1 515 ? -16.771 -11.931 22.163 1.00 90.81 515 GLU A CA 1
ATOM 4007 C C . GLU A 1 515 ? -16.922 -12.400 23.620 1.00 90.81 515 GLU A C 1
ATOM 4009 O O . GLU A 1 515 ? -18.027 -12.496 24.163 1.00 90.81 515 GLU A O 1
ATOM 4014 N N . LYS A 1 516 ? -15.797 -12.647 24.308 1.00 89.06 516 LYS A N 1
ATOM 4015 C CA . LYS A 1 516 ? -15.806 -13.011 25.731 1.00 89.06 516 LYS A CA 1
ATOM 4016 C C . LYS A 1 516 ? -16.313 -11.872 26.621 1.00 89.06 516 LYS A C 1
ATOM 4018 O O . LYS A 1 516 ? -17.022 -12.134 27.595 1.00 89.06 516 LYS A O 1
ATOM 4023 N N . ALA A 1 517 ? -15.935 -10.627 26.332 1.00 85.44 517 ALA A N 1
ATOM 4024 C CA . ALA A 1 517 ? -16.400 -9.463 27.080 1.00 85.44 517 ALA A CA 1
ATOM 4025 C C . ALA A 1 517 ? -17.904 -9.221 26.862 1.00 85.44 517 ALA A C 1
ATOM 4027 O O . ALA A 1 517 ? -18.629 -9.006 27.834 1.00 85.44 517 ALA A O 1
ATOM 4028 N N . GLU A 1 518 ? -18.386 -9.338 25.624 1.00 88.19 518 GLU A N 1
ATOM 4029 C CA . GLU A 1 518 ? -19.806 -9.242 25.273 1.00 88.19 518 GLU A CA 1
ATOM 4030 C C . GLU A 1 518 ? -20.638 -10.330 25.960 1.00 88.19 518 GLU A C 1
ATOM 4032 O O . GLU A 1 518 ? -21.653 -10.028 26.593 1.00 88.19 518 GLU A O 1
ATOM 4037 N N . GLY A 1 519 ? -20.172 -11.584 25.937 1.00 88.19 519 GLY A N 1
ATOM 4038 C CA . GLY A 1 519 ? -20.832 -12.692 26.629 1.00 88.19 519 GLY A CA 1
ATOM 4039 C C . GLY A 1 519 ? -20.991 -12.442 28.134 1.00 88.19 519 GLY A C 1
ATOM 4040 O O . GLY A 1 519 ? -22.072 -12.651 28.694 1.00 88.19 519 GLY A O 1
ATOM 4041 N N . LEU A 1 520 ? -19.950 -11.914 28.789 1.00 87.12 520 LEU A N 1
ATOM 4042 C CA . LEU A 1 520 ? -20.008 -11.549 30.208 1.00 87.12 520 LEU A CA 1
ATOM 4043 C C . LEU A 1 520 ? -20.954 -10.365 30.464 1.00 87.12 520 LEU A C 1
ATOM 4045 O O . LEU A 1 520 ? -21.727 -10.395 31.423 1.00 87.12 520 LEU A O 1
ATOM 4049 N N . MET A 1 521 ? -20.966 -9.353 29.596 1.00 84.50 521 MET A N 1
ATOM 4050 C CA . MET A 1 521 ? -21.893 -8.219 29.700 1.00 84.50 521 MET A CA 1
ATOM 4051 C C . MET A 1 521 ? -23.361 -8.649 29.548 1.00 84.50 521 MET A C 1
ATOM 4053 O O . MET A 1 521 ? -24.223 -8.171 30.292 1.00 84.50 521 MET A O 1
ATOM 4057 N N . HIS A 1 522 ? -23.656 -9.601 28.659 1.00 87.69 522 HIS A N 1
ATOM 4058 C CA . HIS A 1 522 ? -24.992 -10.188 28.539 1.00 87.69 522 HIS A CA 1
ATOM 4059 C C . HIS A 1 522 ? -25.402 -10.966 29.797 1.00 87.69 522 HIS A C 1
ATOM 4061 O O . HIS A 1 522 ? -26.520 -10.781 30.289 1.00 87.69 522 HIS A O 1
ATOM 4067 N N . SER A 1 523 ? -24.499 -11.777 30.364 1.00 85.81 523 SER A N 1
ATOM 4068 C CA . SER A 1 523 ? -24.764 -12.501 31.618 1.00 85.81 523 SER A CA 1
ATOM 4069 C C . SER A 1 523 ? -25.034 -11.555 32.798 1.00 85.81 523 SER A C 1
ATOM 4071 O O . SER A 1 523 ? -25.998 -11.746 33.543 1.00 85.81 523 SER A O 1
ATOM 4073 N N . LEU A 1 524 ? -24.296 -10.442 32.876 1.00 85.12 524 LEU A N 1
ATOM 4074 C CA . LEU A 1 524 ? -24.531 -9.371 33.843 1.00 85.12 524 LEU A CA 1
ATOM 4075 C C . LEU A 1 524 ? -25.903 -8.723 33.694 1.00 85.12 524 LEU A C 1
ATOM 4077 O O . LEU A 1 524 ? -26.567 -8.451 34.696 1.00 85.12 524 LEU A O 1
ATOM 4081 N N . GLY A 1 525 ? -26.344 -8.480 32.457 1.00 80.69 525 GLY A N 1
ATOM 4082 C CA . GLY A 1 525 ? -27.686 -7.974 32.174 1.00 80.69 525 GLY A CA 1
ATOM 4083 C C . GLY A 1 525 ? -28.777 -8.903 32.714 1.00 80.69 525 GLY A C 1
ATOM 4084 O O . GLY A 1 525 ? -29.726 -8.436 33.357 1.00 80.69 525 GLY A O 1
ATOM 4085 N N . ALA A 1 526 ? -28.606 -10.217 32.531 1.00 81.56 526 ALA A N 1
ATOM 4086 C CA . ALA A 1 526 ? -29.517 -11.235 33.050 1.00 81.56 526 ALA A CA 1
ATOM 4087 C C . ALA A 1 526 ? -29.518 -11.287 34.590 1.00 81.56 526 ALA A C 1
ATOM 4089 O O . ALA A 1 526 ? -30.589 -11.250 35.206 1.00 81.56 526 ALA A O 1
ATOM 4090 N N . LEU A 1 527 ? -28.346 -11.276 35.238 1.00 81.38 527 LEU A N 1
ATOM 4091 C CA . LEU A 1 527 ? -28.258 -11.224 36.703 1.00 81.38 527 LEU A CA 1
ATOM 4092 C C . LEU A 1 527 ? -28.833 -9.927 37.288 1.00 81.38 527 LEU A C 1
ATOM 4094 O O . LEU A 1 527 ? -29.501 -9.957 38.322 1.00 81.38 527 LEU A O 1
ATOM 4098 N N . ALA A 1 528 ? -28.626 -8.785 36.629 1.00 79.31 528 ALA A N 1
ATOM 4099 C CA . ALA A 1 528 ? -29.191 -7.504 37.048 1.00 79.31 528 ALA A CA 1
ATOM 4100 C C . ALA A 1 528 ? -30.724 -7.492 36.967 1.00 79.31 528 ALA A C 1
ATOM 4102 O O . ALA A 1 528 ? -31.390 -6.852 37.786 1.00 79.31 528 ALA A O 1
ATOM 4103 N N . ALA A 1 529 ? -31.313 -8.187 35.990 1.00 82.19 529 ALA A N 1
ATOM 4104 C CA . ALA A 1 529 ? -32.759 -8.383 35.921 1.00 82.19 529 ALA A CA 1
ATOM 4105 C C . ALA A 1 529 ? -33.263 -9.253 37.088 1.00 82.19 529 ALA A C 1
ATOM 4107 O O . ALA A 1 529 ? -34.199 -8.850 37.783 1.00 82.19 529 ALA A O 1
ATOM 4108 N N . LEU A 1 530 ? -32.588 -10.373 37.373 1.00 78.00 530 LEU A N 1
ATOM 4109 C CA . LEU A 1 530 ? -32.924 -11.259 38.495 1.00 78.00 530 LEU A CA 1
ATOM 4110 C C . LEU A 1 530 ? -32.807 -10.554 39.854 1.00 78.00 530 LEU A C 1
ATOM 4112 O O . LEU A 1 530 ? -33.710 -10.659 40.683 1.00 78.00 530 LEU A O 1
ATOM 4116 N N . ALA A 1 531 ? -31.753 -9.766 40.077 1.00 76.88 531 ALA A N 1
ATOM 4117 C CA . ALA A 1 531 ? -31.586 -9.005 41.315 1.00 76.88 531 ALA A CA 1
ATOM 4118 C C . ALA A 1 531 ? -32.675 -7.936 41.501 1.00 76.88 531 ALA A C 1
ATOM 4120 O O . ALA A 1 531 ? -33.154 -7.733 42.617 1.00 76.88 531 ALA A O 1
ATOM 4121 N N . ARG A 1 532 ? -33.117 -7.281 40.416 1.00 81.88 532 ARG A N 1
ATOM 4122 C CA . ARG A 1 532 ? -34.254 -6.344 40.451 1.00 81.88 532 ARG A CA 1
ATOM 4123 C C . ARG A 1 532 ? -35.563 -7.052 40.791 1.00 81.88 532 ARG A C 1
ATOM 4125 O O . ARG A 1 532 ? -36.361 -6.513 41.555 1.00 81.88 532 ARG A O 1
ATOM 4132 N N . GLN A 1 533 ? -35.777 -8.254 40.265 1.00 81.75 533 GLN A N 1
ATOM 4133 C CA . GLN A 1 533 ? -36.955 -9.058 40.585 1.00 81.75 533 GLN A CA 1
ATOM 4134 C C . GLN A 1 533 ? -36.943 -9.513 42.054 1.00 81.75 533 GLN A C 1
ATOM 4136 O O . GLN A 1 533 ? -37.942 -9.333 42.749 1.00 81.75 533 GLN A O 1
ATOM 4141 N N . ALA A 1 534 ? -35.801 -9.988 42.560 1.00 74.88 534 ALA A N 1
ATOM 4142 C CA . ALA A 1 534 ? -35.627 -10.352 43.968 1.00 74.88 534 ALA A CA 1
ATOM 4143 C C . ALA A 1 534 ? -35.815 -9.151 44.915 1.00 74.88 534 ALA A C 1
ATOM 4145 O O . ALA A 1 534 ? -36.447 -9.286 45.962 1.00 74.88 534 ALA A O 1
ATOM 4146 N N . ALA A 1 535 ? -35.336 -7.960 44.534 1.00 74.81 535 ALA A N 1
ATOM 4147 C CA . ALA A 1 535 ? -35.530 -6.731 45.308 1.00 74.81 535 ALA A CA 1
ATOM 4148 C C . ALA A 1 535 ? -37.015 -6.363 45.433 1.00 74.81 535 ALA A C 1
ATOM 4150 O O . ALA A 1 535 ? -37.492 -6.109 46.536 1.00 74.81 535 ALA A O 1
ATOM 4151 N N . ARG A 1 536 ? -37.770 -6.429 44.327 1.00 82.12 536 ARG A N 1
ATOM 4152 C CA . ARG A 1 536 ? -39.222 -6.177 44.328 1.00 82.12 536 ARG A CA 1
ATOM 4153 C C . ARG A 1 536 ? -39.975 -7.142 45.247 1.00 82.12 536 ARG A C 1
ATOM 4155 O O . ARG A 1 536 ? -40.857 -6.713 45.986 1.00 82.12 536 ARG A O 1
ATOM 4162 N N . VAL A 1 537 ? -39.622 -8.429 45.224 1.00 79.12 537 VAL A N 1
ATOM 4163 C CA . VAL A 1 537 ? -40.232 -9.446 46.101 1.00 79.12 537 VAL A CA 1
ATOM 4164 C C . VAL A 1 537 ? -39.886 -9.185 47.571 1.00 79.12 537 VAL A C 1
ATOM 4166 O O . VAL A 1 537 ? -40.764 -9.264 48.435 1.00 79.12 537 VAL A O 1
ATOM 4169 N N . ALA A 1 538 ? -38.635 -8.815 47.864 1.00 72.50 538 ALA A N 1
ATOM 4170 C CA . ALA A 1 538 ? -38.203 -8.460 49.212 1.00 72.50 538 ALA A CA 1
ATOM 4171 C C . ALA A 1 538 ? -38.970 -7.241 49.757 1.00 72.50 538 ALA A C 1
ATOM 4173 O O . ALA A 1 538 ? -39.498 -7.312 50.868 1.00 72.50 538 ALA A O 1
ATOM 4174 N N . ASP A 1 539 ? -39.127 -6.177 48.968 1.00 75.88 539 ASP A N 1
ATOM 4175 C CA . ASP A 1 539 ? -39.864 -4.977 49.382 1.00 75.88 539 ASP A CA 1
ATOM 4176 C C . ASP A 1 539 ? -41.354 -5.263 49.616 1.00 75.88 539 ASP A C 1
ATOM 4178 O O . ASP A 1 539 ? -41.899 -4.892 50.656 1.00 75.88 539 ASP A O 1
ATOM 4182 N N . GLN A 1 540 ? -42.004 -6.020 48.725 1.00 78.06 540 GLN A N 1
ATOM 4183 C CA . GLN A 1 540 ? -43.403 -6.433 48.907 1.00 78.06 540 GLN A CA 1
ATOM 4184 C C . GLN A 1 540 ? -43.606 -7.279 50.171 1.00 78.06 540 GLN A C 1
ATOM 4186 O O . GLN A 1 540 ? -44.596 -7.108 50.884 1.00 78.06 540 GLN A O 1
ATOM 4191 N N . SER A 1 541 ? -42.679 -8.195 50.463 1.00 72.31 541 SER A N 1
ATOM 4192 C CA . SER A 1 541 ? -42.748 -9.031 51.668 1.00 72.31 541 SER A CA 1
ATOM 4193 C C . SER A 1 541 ? -42.494 -8.242 52.958 1.00 72.31 541 SER A C 1
ATOM 4195 O O . SER A 1 541 ? -43.105 -8.548 53.979 1.00 72.31 541 SER A O 1
ATOM 4197 N N . ARG A 1 542 ? -41.665 -7.191 52.907 1.00 72.06 542 ARG A N 1
ATOM 4198 C CA . ARG A 1 542 ? -41.407 -6.293 54.040 1.00 72.06 542 ARG A CA 1
ATOM 4199 C C . ARG A 1 542 ? -42.609 -5.408 54.360 1.00 72.06 542 ARG A C 1
ATOM 4201 O O . ARG A 1 542 ? -42.964 -5.304 55.526 1.00 72.06 542 ARG A O 1
ATOM 4208 N N . VAL A 1 543 ? -43.254 -4.829 53.345 1.00 73.75 543 VAL A N 1
ATOM 4209 C CA . VAL A 1 543 ? -44.476 -4.025 53.527 1.00 73.75 543 VAL A CA 1
ATOM 4210 C C . VAL A 1 543 ? -45.591 -4.879 54.132 1.00 73.75 543 VAL A C 1
ATOM 4212 O O . VAL A 1 543 ? -46.208 -4.477 55.112 1.00 73.75 543 VAL A O 1
ATOM 4215 N N . LYS A 1 544 ? -45.793 -6.107 53.632 1.00 70.44 544 LYS A N 1
ATOM 4216 C CA . LYS A 1 544 ? -46.768 -7.044 54.216 1.00 70.44 544 LYS A CA 1
ATOM 4217 C C . LYS A 1 544 ? -46.454 -7.406 55.670 1.00 70.44 544 LYS A C 1
ATOM 4219 O O . LYS A 1 544 ? -47.381 -7.549 56.449 1.00 70.44 544 LYS A O 1
ATOM 4224 N N . ALA A 1 545 ? -45.177 -7.514 56.036 1.00 63.16 545 ALA A N 1
ATOM 4225 C CA . ALA A 1 545 ? -44.757 -7.762 57.416 1.00 63.16 545 ALA A CA 1
ATOM 4226 C C . ALA A 1 545 ? -44.861 -6.532 58.340 1.00 63.16 545 ALA A C 1
ATOM 4228 O O . ALA A 1 545 ? -44.739 -6.694 59.542 1.00 63.16 545 ALA A O 1
ATOM 4229 N N . GLN A 1 546 ?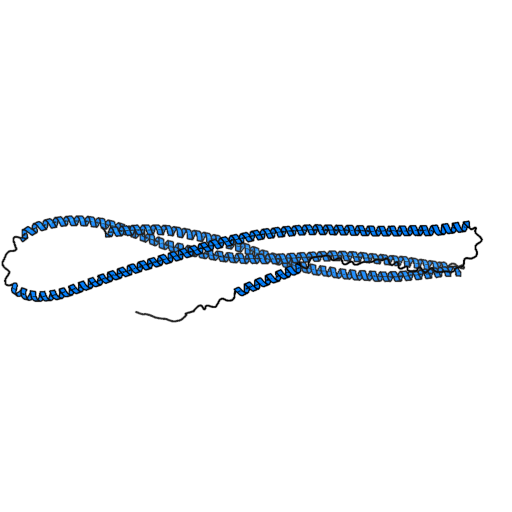 -45.014 -5.313 57.812 1.00 67.50 546 GLN A N 1
ATOM 4230 C CA . GLN A 1 546 ? -45.216 -4.098 58.619 1.00 67.50 546 GLN A CA 1
ATOM 4231 C C . GLN A 1 546 ? -46.697 -3.758 58.819 1.00 67.50 546 GLN A C 1
ATOM 4233 O O . GLN A 1 546 ? -47.030 -3.045 59.760 1.00 67.50 546 GLN A O 1
ATOM 4238 N N . VAL A 1 547 ? -47.558 -4.217 57.906 1.00 64.00 547 VAL A N 1
ATOM 4239 C CA . VAL A 1 547 ? -49.009 -3.977 57.929 1.00 64.00 547 VAL A CA 1
ATOM 4240 C C . VAL A 1 547 ? -49.765 -5.085 58.679 1.00 64.00 547 VAL A C 1
ATOM 4242 O O . VAL A 1 547 ? -50.842 -4.813 59.202 1.00 64.00 547 VAL A O 1
ATOM 4245 N N . ALA A 1 548 ? -49.213 -6.304 58.723 1.00 54.12 548 ALA A N 1
ATOM 4246 C CA . ALA A 1 548 ? -49.693 -7.427 59.536 1.00 54.12 548 ALA A CA 1
ATOM 4247 C C . ALA A 1 548 ? -49.047 -7.409 60.921 1.00 54.12 548 ALA A C 1
ATOM 4249 O O . ALA A 1 548 ? -49.772 -7.638 61.911 1.00 54.12 548 ALA A O 1
#